Protein AF-0000000077541920 (afdb_homodimer)

Organism: Fusarium solani (NCBI:txid169388)

Nearest PDB structures (foldseek):
  8p1g-assembly1_B  TM=9.844E-01  e=1.708E-42  Thermothelomyces thermophilus
  7ztn-assembly2_A  TM=9.841E-01  e=2.745E-42  Thermothelomyces thermophilus
  6uqy-assembly1_A  TM=7.763E-01  e=8.748E-14  Pseudomonas aeruginosa PAO1
  6ur0-assembly2_B  TM=7.779E-01  e=4.608E-13  Pseudomonas aeruginosa PAO1
  6ur1-assembly2_B  TM=7.685E-01  e=6.579E-13  Pseudomonas aeruginosa PAO1

Sequence (648 aa):
MTNLVTFGDSLTDEARILYFMEHDGQAPPPGTRFPPNNQTLSGGYAWGRLVANLSGAEYYNYGVGGATCSSKIATKSFAGYSWTVPTVLEYQVPAFQQDLAVDGMFPDRQPDNTVYALWIGTNDLGWDAFLSDSMAPGATLPDIVDCTWDSFDGVYKAGGRHFVVLNMLPLEHAPVYALPEFGGPEHSQYWPGKSEYNVTQYNSKLRQFAASVNTMLEQGGLLEHTIKKRWPGASLTVFDVNALLKDILEDPGAHLSYPANVTGIYHSCPGEGVAPEDCVDSSYPLSSFFWYDDLHPTERVVRIIADTFIKVVKMESKYGHYYGMTNLVTFGDSLTDEARILYFMEHDGQAPPPGTRFPPNNQTLSGGYAWGRLVANLSGAEYYNYGVGGATCSSKIATKSFAGYSWTVPTVLEYQVPAFQQDLAVDGMFPDRQPDNTVYALWIGTNDLGWDAFLSDSMAPGATLPDIVDCTWDSFDGVYKAGGRHFVVLNMLPLEHAPVYALPEFGGPEHSQYWPGKSEYNVTQYNSKLRQFAASVNTMLEQGGLLEHTIKKRWPGASLTVFDVNALLKDILEDPGAHLSYPANVTGIYHSCPGEGVAPEDCVDSSYPLSSFFWYDDLHPTERVVRIIADTFIKVVKMESKYGHYYG

InterPro domains:
  IPR001087 GDSL lipase/esterase [PF00657] (4-307)
  IPR036514 SGNH hydrolase superfamily [G3DSA:3.40.50.1110] (1-318)
  IPR051058 GDSL Esterase/Lipase Enzyme [PTHR45648] (3-312)

Structure (mmCIF, N/CA/C/O backbone):
data_AF-0000000077541920-model_v1
#
loop_
_entity.id
_entity.type
_entity.pdbx_description
1 polymer 'GDSL lipase/esterase'
#
loop_
_atom_site.group_PDB
_atom_site.id
_atom_site.type_symbol
_atom_site.label_atom_id
_atom_site.label_alt_id
_atom_site.label_comp_id
_atom_site.label_asym_id
_atom_site.label_entity_id
_atom_site.label_seq_id
_atom_site.pdbx_PDB_ins_code
_atom_site.Cartn_x
_atom_site.Cartn_y
_atom_site.Cartn_z
_atom_site.occupancy
_atom_site.B_iso_or_equiv
_atom_site.auth_seq_id
_atom_site.auth_comp_id
_atom_site.auth_asym_id
_atom_site.auth_atom_id
_atom_site.pdbx_PDB_model_num
ATOM 1 N N . MET A 1 1 ? -21.375 22.766 11.867 1 95.56 1 MET A N 1
ATOM 2 C CA . MET A 1 1 ? -20.094 22.75 12.555 1 95.56 1 MET A CA 1
ATOM 3 C C . MET A 1 1 ? -19.891 24.016 13.375 1 95.56 1 MET A C 1
ATOM 5 O O . MET A 1 1 ? -19.75 25.109 12.812 1 95.56 1 MET A O 1
ATOM 9 N N . THR A 1 2 ? -19.922 23.844 14.672 1 97.56 2 THR A N 1
ATOM 10 C CA . THR A 1 2 ? -19.703 24.938 15.625 1 97.56 2 THR A CA 1
ATOM 11 C C . THR A 1 2 ? -18.234 24.984 16.047 1 97.56 2 THR A C 1
ATOM 13 O O . THR A 1 2 ? -17.688 26.047 16.328 1 97.56 2 THR A O 1
ATOM 16 N N . ASN A 1 3 ? -17.641 23.828 16.141 1 98.5 3 ASN A N 1
ATOM 17 C CA . ASN A 1 3 ? -16.234 23.688 16.516 1 98.5 3 ASN A CA 1
ATOM 18 C C . ASN A 1 3 ? -15.453 22.844 15.516 1 98.5 3 ASN A C 1
ATOM 20 O O . ASN A 1 3 ? -15.969 21.859 14.992 1 98.5 3 ASN A O 1
ATOM 24 N N . LEU A 1 4 ? -14.211 23.266 15.281 1 98.75 4 LEU A N 1
ATOM 25 C CA . LEU A 1 4 ? -13.266 22.5 14.477 1 98.75 4 LEU A CA 1
ATOM 26 C C . LEU A 1 4 ? -12 22.203 15.266 1 98.75 4 LEU A C 1
ATOM 28 O O . LEU A 1 4 ? -11.344 23.125 15.773 1 98.75 4 LEU A O 1
ATOM 32 N N . VAL A 1 5 ? -11.719 20.953 15.469 1 98.81 5 VAL A N 1
ATOM 33 C CA . VAL A 1 5 ? -10.492 20.484 16.094 1 98.81 5 VAL A CA 1
ATOM 34 C C . VAL A 1 5 ? -9.609 19.781 15.062 1 98.81 5 VAL A C 1
ATOM 36 O O . VAL A 1 5 ? -10.062 18.875 14.367 1 98.81 5 VAL A O 1
ATOM 39 N N . THR A 1 6 ? -8.359 20.219 14.938 1 98.88 6 THR A N 1
ATOM 40 C CA . THR A 1 6 ? -7.523 19.656 13.883 1 98.88 6 THR A CA 1
ATOM 41 C C . THR A 1 6 ? -6.227 19.094 14.453 1 98.88 6 THR A C 1
ATOM 43 O O . THR A 1 6 ? -5.691 19.625 15.43 1 98.88 6 THR A O 1
ATOM 46 N N . PHE A 1 7 ? -5.785 18.016 13.906 1 98.94 7 PHE A N 1
ATOM 47 C CA . PHE A 1 7 ? -4.508 17.344 14.141 1 98.94 7 PHE A CA 1
ATOM 48 C C . PHE A 1 7 ? -3.725 17.203 12.844 1 98.94 7 PHE A C 1
ATOM 50 O O . PHE A 1 7 ? -4.312 17.109 11.766 1 98.94 7 PHE A O 1
ATOM 57 N N . GLY A 1 8 ? -2.406 17.219 13.016 1 98.81 8 GLY A N 1
ATOM 58 C CA . GLY A 1 8 ? -1.67 17.031 11.773 1 98.81 8 GLY A CA 1
ATOM 59 C C . GLY A 1 8 ? -0.24 17.531 11.852 1 98.81 8 GLY A C 1
ATOM 60 O O . GLY A 1 8 ? 0.369 17.531 12.93 1 98.81 8 GLY A O 1
ATOM 61 N N . ASP A 1 9 ? 0.324 17.844 10.688 1 98.62 9 ASP A N 1
ATOM 62 C CA . ASP A 1 9 ? 1.711 18.281 10.555 1 98.62 9 ASP A CA 1
ATOM 63 C C . ASP A 1 9 ? 1.789 19.719 10.047 1 98.62 9 ASP A C 1
ATOM 65 O O . ASP A 1 9 ? 0.969 20.562 10.422 1 98.62 9 ASP A O 1
ATOM 69 N N . SER A 1 10 ? 2.771 20.047 9.305 1 98.44 10 SER A N 1
ATOM 70 C CA . SER A 1 10 ? 3.006 21.422 8.867 1 98.44 10 SER A CA 1
ATOM 71 C C . SER A 1 10 ? 1.881 21.922 7.961 1 98.44 10 SER A C 1
ATOM 73 O O . SER A 1 10 ? 1.68 23.125 7.809 1 98.44 10 SER A O 1
ATOM 75 N N . LEU A 1 11 ? 1.142 21 7.316 1 98.56 11 LEU A N 1
ATOM 76 C CA . LEU A 1 11 ? 0.008 21.375 6.48 1 98.56 11 LEU A CA 1
ATOM 77 C C . LEU A 1 11 ? -1.117 21.969 7.328 1 98.56 11 LEU A C 1
ATOM 79 O O . LEU A 1 11 ? -1.903 22.781 6.84 1 98.56 11 LEU A O 1
ATOM 83 N N . THR A 1 12 ? -1.146 21.562 8.602 1 98.81 12 THR A N 1
ATOM 84 C CA . THR A 1 12 ? -2.236 21.922 9.5 1 98.81 12 THR A CA 1
ATOM 85 C C . THR A 1 12 ? -1.77 22.938 10.539 1 98.81 12 THR A C 1
ATOM 87 O O . THR A 1 12 ? -2.539 23.797 10.961 1 98.81 12 THR A O 1
ATOM 90 N N . ASP A 1 13 ? -0.488 22.922 10.852 1 98.62 13 ASP A N 1
ATOM 91 C CA . ASP A 1 13 ? 0.071 23.672 11.969 1 98.62 13 ASP A CA 1
ATOM 92 C C . ASP A 1 13 ? -0.02 25.172 11.711 1 98.62 13 ASP A C 1
ATOM 94 O O . ASP A 1 13 ? 0.312 25.641 10.617 1 98.62 13 ASP A O 1
ATOM 98 N N . GLU A 1 14 ? -0.413 25.844 12.734 1 96.38 14 GLU A N 1
ATOM 99 C CA . GLU A 1 14 ? -0.463 27.297 12.672 1 96.38 14 GLU A CA 1
ATOM 100 C C . GLU A 1 14 ? 0.669 27.922 13.477 1 96.38 14 GLU A C 1
ATOM 102 O O . GLU A 1 14 ? 1.241 28.938 13.07 1 96.38 14 GLU A O 1
ATOM 107 N N . ALA A 1 15 ? 0.93 27.344 14.688 1 95.44 15 ALA A N 1
ATOM 108 C CA . ALA A 1 15 ? 1.897 28.047 15.539 1 95.44 15 ALA A CA 1
ATOM 109 C C . ALA A 1 15 ? 2.555 27.078 16.516 1 95.44 15 ALA A C 1
ATOM 111 O O . ALA A 1 15 ? 3.514 27.438 17.203 1 95.44 15 ALA A O 1
ATOM 112 N N . ARG A 1 16 ? 2.133 25.922 16.594 1 97.75 16 ARG A N 1
ATOM 113 C CA . ARG A 1 16 ? 2.508 25.047 17.703 1 97.75 16 ARG A CA 1
ATOM 114 C C . ARG A 1 16 ? 3.971 24.625 17.594 1 97.75 16 ARG A C 1
ATOM 116 O O . ARG A 1 16 ? 4.668 24.531 18.594 1 97.75 16 ARG A O 1
ATOM 123 N N . ILE A 1 17 ? 4.453 24.375 16.391 1 97.5 17 ILE A N 1
ATOM 124 C CA . ILE A 1 17 ? 5.848 23.969 16.234 1 97.5 17 ILE A CA 1
ATOM 125 C C . ILE A 1 17 ? 6.762 25.109 16.672 1 97.5 17 ILE A C 1
ATOM 127 O O . ILE A 1 17 ? 7.836 24.875 17.234 1 97.5 17 ILE A O 1
ATOM 131 N N . LEU A 1 18 ? 6.312 26.344 16.391 1 96.25 18 LEU A N 1
ATOM 132 C CA . LEU A 1 18 ? 7.094 27.5 16.812 1 96.25 18 LEU A CA 1
ATOM 133 C C . LEU A 1 18 ? 7.223 27.547 18.328 1 96.25 18 LEU A C 1
ATOM 135 O O . LEU A 1 18 ? 8.289 27.891 18.859 1 96.25 18 LEU A O 1
ATOM 139 N N . TYR A 1 19 ? 6.148 27.234 19.047 1 97.56 19 TYR A N 1
ATOM 140 C CA . TYR A 1 19 ? 6.215 27.172 20.5 1 97.56 19 TYR A CA 1
ATOM 141 C C . TYR A 1 19 ? 7.246 26.141 20.953 1 97.56 19 TYR A C 1
ATOM 143 O O . TYR A 1 19 ? 8.086 26.438 21.812 1 97.56 19 TYR A O 1
ATOM 151 N N . PHE A 1 20 ? 7.219 24.938 20.391 1 98 20 PHE A N 1
ATOM 152 C CA . PHE A 1 20 ? 8.172 23.891 20.75 1 98 20 PHE A CA 1
ATOM 153 C C . PHE A 1 20 ? 9.602 24.344 20.5 1 98 20 PHE A C 1
ATOM 155 O O . PHE A 1 20 ? 10.492 24.094 21.312 1 98 20 PHE A O 1
ATOM 162 N N . MET A 1 21 ? 9.812 24.953 19.391 1 95.69 21 MET A N 1
ATOM 163 C CA . MET A 1 21 ? 11.141 25.438 19.031 1 95.69 21 MET A CA 1
ATOM 164 C C . MET A 1 21 ? 11.617 26.5 20.016 1 95.69 21 MET A C 1
ATOM 166 O O . MET A 1 21 ? 12.789 26.516 20.406 1 95.69 21 MET A O 1
ATOM 170 N N . GLU A 1 22 ? 10.688 27.359 20.484 1 96.56 22 GLU A N 1
ATOM 171 C CA . GLU A 1 22 ? 11.016 28.453 21.391 1 96.56 22 GLU A CA 1
ATOM 172 C C . GLU A 1 22 ? 11.156 27.953 22.828 1 96.56 22 GLU A C 1
ATOM 174 O O . GLU A 1 22 ? 11.656 28.672 23.688 1 96.56 22 GLU A O 1
ATOM 179 N N . HIS A 1 23 ? 10.703 26.781 23.109 1 97.56 23 HIS A N 1
ATOM 180 C CA . HIS A 1 23 ? 10.68 26.297 24.484 1 97.56 23 HIS A CA 1
ATOM 181 C C . HIS A 1 23 ? 11.414 24.969 24.594 1 97.56 23 HIS A C 1
ATOM 183 O O . HIS A 1 23 ? 11.031 24.109 25.391 1 97.56 23 HIS A O 1
ATOM 189 N N . ASP A 1 24 ? 12.367 24.703 23.734 1 96.44 24 ASP A N 1
ATOM 190 C CA . ASP A 1 24 ? 13.297 23.578 23.781 1 96.44 24 ASP A CA 1
ATOM 191 C C . ASP A 1 24 ? 12.555 22.25 23.828 1 96.44 24 ASP A C 1
ATOM 193 O O . ASP A 1 24 ? 12.836 21.406 24.672 1 96.44 24 ASP A O 1
ATOM 197 N N . GLY A 1 25 ? 11.492 22.234 23.016 1 97.31 25 GLY A N 1
ATOM 198 C CA . GLY A 1 25 ? 10.797 20.969 22.844 1 97.31 25 GLY A CA 1
ATOM 199 C C . GLY A 1 25 ? 9.758 20.719 23.922 1 97.31 25 GLY A C 1
ATOM 200 O O . GLY A 1 25 ? 9.094 19.672 23.922 1 97.31 25 GLY A O 1
ATOM 201 N N . GLN A 1 26 ? 9.555 21.672 24.766 1 97.75 26 GLN A N 1
ATOM 202 C CA . GLN A 1 26 ? 8.547 21.516 25.812 1 97.75 26 GLN A CA 1
ATOM 203 C C . GLN A 1 26 ? 7.164 21.891 25.297 1 97.75 26 GLN A C 1
ATOM 205 O O . GLN A 1 26 ? 7.008 22.875 24.578 1 97.75 26 GLN A O 1
ATOM 210 N N . ALA A 1 27 ? 6.238 21.078 25.641 1 98.19 27 ALA A N 1
ATOM 211 C CA . ALA A 1 27 ? 4.867 21.312 25.188 1 98.19 27 ALA A CA 1
ATOM 212 C C . ALA A 1 27 ? 4.262 22.531 25.875 1 98.19 27 ALA A C 1
ATOM 214 O O . ALA A 1 27 ? 4.609 22.844 27.016 1 98.19 27 ALA A O 1
ATOM 215 N N . PRO A 1 28 ? 3.412 23.25 25.156 1 98.25 28 PRO A N 1
ATOM 216 C CA . PRO A 1 28 ? 2.656 24.297 25.875 1 98.25 28 PRO A CA 1
ATOM 217 C C . PRO A 1 28 ? 1.773 23.719 26.984 1 98.25 28 PRO A C 1
ATOM 219 O O . PRO A 1 28 ? 1.291 22.594 26.875 1 98.25 28 PRO A O 1
ATOM 222 N N . PRO A 1 29 ? 1.556 24.484 28.047 1 97.69 29 PRO A N 1
ATOM 223 C CA . PRO A 1 29 ? 0.647 24 29.094 1 97.69 29 PRO A CA 1
ATOM 224 C C . PRO A 1 29 ? -0.767 23.75 28.578 1 97.69 29 PRO A C 1
ATOM 226 O O . PRO A 1 29 ? -1.206 24.406 27.625 1 97.69 29 PRO A O 1
ATOM 229 N N . PRO A 1 30 ? -1.433 22.797 29.266 1 97.62 30 PRO A N 1
ATOM 230 C CA . PRO A 1 30 ? -2.836 22.594 28.906 1 97.62 30 PRO A CA 1
ATOM 231 C C . PRO A 1 30 ? -3.645 23.891 28.922 1 97.62 30 PRO A C 1
ATOM 233 O O . PRO A 1 30 ? -3.457 24.734 29.812 1 97.62 30 PRO A O 1
ATOM 236 N N . GLY A 1 31 ? -4.453 24.016 27.938 1 97.06 31 GLY A N 1
ATOM 237 C CA . GLY A 1 31 ? -5.312 25.188 27.859 1 97.06 31 GLY A CA 1
ATOM 238 C C . GLY A 1 31 ? -4.715 26.328 27.062 1 97.06 31 GLY A C 1
ATOM 239 O O . GLY A 1 31 ? -5.352 27.359 26.859 1 97.06 31 GLY A O 1
ATOM 240 N N . THR A 1 32 ? -3.539 26.094 26.5 1 96.25 32 THR A N 1
ATOM 241 C CA . THR A 1 32 ? -2.887 27.141 25.703 1 96.25 32 THR A CA 1
ATOM 242 C C . THR A 1 32 ? -3.592 27.328 24.359 1 96.25 32 THR A C 1
ATOM 244 O O . THR A 1 32 ? -3.746 26.359 23.609 1 96.25 32 THR A O 1
ATOM 247 N N . ARG A 1 33 ? -4.012 28.531 24.047 1 92.94 33 ARG A N 1
ATOM 248 C CA . ARG A 1 33 ? -4.555 28.938 22.75 1 92.94 33 ARG A CA 1
ATOM 249 C C . ARG A 1 33 ? -3.605 29.891 22.047 1 92.94 33 ARG A C 1
ATOM 251 O O . ARG A 1 33 ? -3.111 30.859 22.641 1 92.94 33 ARG A O 1
ATOM 258 N N . PHE A 1 34 ? -3.273 29.531 20.891 1 95.19 34 PHE A N 1
ATOM 259 C CA . PHE A 1 34 ? -2.436 30.406 20.094 1 95.19 34 PHE A CA 1
ATOM 260 C C . PHE A 1 34 ? -3.293 31.344 19.25 1 95.19 34 PHE A C 1
ATOM 262 O O . PHE A 1 34 ? -4.328 30.938 18.719 1 95.19 34 PHE A O 1
ATOM 269 N N . PRO A 1 35 ? -2.916 32.625 19.125 1 94.75 35 PRO A N 1
ATOM 270 C CA . PRO A 1 35 ? -3.654 33.531 18.219 1 94.75 35 PRO A CA 1
ATOM 271 C C . PRO A 1 35 ? -3.561 33.062 16.766 1 94.75 35 PRO A C 1
ATOM 273 O O . PRO A 1 35 ? -2.627 32.344 16.391 1 94.75 35 PRO A O 1
ATOM 276 N N . PRO A 1 36 ? -4.539 33.5 15.961 1 96.25 36 PRO A N 1
ATOM 277 C CA . PRO A 1 36 ? -4.422 33.219 14.531 1 96.25 36 PRO A CA 1
ATOM 278 C C . PRO A 1 36 ? -3.084 33.688 13.945 1 96.25 36 PRO A C 1
ATOM 280 O O . PRO A 1 36 ? -2.566 34.719 14.32 1 96.25 36 PRO A O 1
ATOM 283 N N . ASN A 1 37 ? -2.48 32.844 13.164 1 96.44 37 ASN A N 1
ATOM 284 C CA . ASN A 1 37 ? -1.186 33.094 12.539 1 96.44 37 ASN A CA 1
ATOM 285 C C . ASN A 1 37 ? -1.234 32.844 11.031 1 96.44 37 ASN A C 1
ATOM 287 O O . ASN A 1 37 ? -1.565 31.734 10.594 1 96.44 37 ASN A O 1
ATOM 291 N N . ASN A 1 38 ? -0.969 33.875 10.234 1 96.5 38 ASN A N 1
ATOM 292 C CA . ASN A 1 38 ? -0.955 33.688 8.781 1 96.5 38 ASN A CA 1
ATOM 293 C C . ASN A 1 38 ? 0.466 33.531 8.25 1 96.5 38 ASN A C 1
ATOM 295 O O . ASN A 1 38 ? 0.706 33.688 7.055 1 96.5 38 ASN A O 1
ATOM 299 N N . GLN A 1 39 ? 1.416 33.375 9.156 1 94.62 39 GLN A N 1
ATOM 300 C CA . GLN A 1 39 ? 2.785 33.062 8.773 1 94.62 39 GLN A CA 1
ATOM 301 C C . GLN A 1 39 ? 3.027 31.547 8.867 1 94.62 39 GLN A C 1
ATOM 303 O O . GLN A 1 39 ? 3.846 31.094 9.672 1 94.62 39 GLN A O 1
ATOM 308 N N . THR A 1 40 ? 2.383 30.797 8.016 1 96.75 40 THR A N 1
ATOM 309 C CA . THR A 1 40 ? 2.486 29.344 7.961 1 96.75 40 THR A CA 1
ATOM 310 C C . THR A 1 40 ? 3.211 28.906 6.695 1 96.75 40 THR A C 1
ATOM 312 O O . THR A 1 40 ? 3.635 29.734 5.891 1 96.75 40 THR A O 1
ATOM 315 N N . LEU A 1 41 ? 3.328 27.625 6.535 1 94.25 41 LEU A N 1
ATOM 316 C CA . LEU A 1 41 ? 4.047 27.078 5.387 1 94.25 41 LEU A CA 1
ATOM 317 C C . LEU A 1 41 ? 3.143 27 4.16 1 94.25 41 LEU A C 1
ATOM 319 O O . LEU A 1 41 ? 3.477 26.344 3.176 1 94.25 41 LEU A O 1
ATOM 323 N N . SER A 1 42 ? 2.004 27.703 4.164 1 96.25 42 SER A N 1
ATOM 324 C CA . SER A 1 42 ? 1.171 27.938 2.99 1 96.25 42 SER A CA 1
ATOM 325 C C . SER A 1 42 ? 1.413 29.312 2.408 1 96.25 42 SER A C 1
ATOM 327 O O . SER A 1 42 ? 0.848 29.672 1.37 1 96.25 42 SER A O 1
ATOM 329 N N . GLY A 1 43 ? 2.209 30.109 3.031 1 97 43 GLY A N 1
ATOM 330 C CA . GLY A 1 43 ? 2.395 31.5 2.643 1 97 43 GLY A CA 1
ATOM 331 C C . GLY A 1 43 ? 1.243 32.406 3.057 1 97 43 GLY A C 1
ATOM 332 O O . GLY A 1 43 ? 1.066 33.5 2.506 1 97 43 GLY A O 1
ATOM 333 N N . GLY A 1 44 ? 0.444 31.969 3.932 1 97.94 44 GLY A N 1
ATOM 334 C CA . GLY A 1 44 ? -0.74 32.594 4.516 1 97.94 44 GLY A CA 1
ATOM 335 C C . GLY A 1 44 ? -1.406 31.719 5.562 1 97.94 44 GLY A C 1
ATOM 336 O O . GLY A 1 44 ? -0.728 31.047 6.34 1 97.94 44 GLY A O 1
ATOM 337 N N . TYR A 1 45 ? -2.672 31.812 5.617 1 98.19 45 TYR A N 1
ATOM 338 C CA . TYR A 1 45 ? -3.389 30.984 6.574 1 98.19 45 TYR A CA 1
ATOM 339 C C . TYR A 1 45 ? -3.379 29.531 6.141 1 98.19 45 TYR A C 1
ATOM 341 O O . TYR A 1 45 ? -3.436 29.219 4.945 1 98.19 45 TYR A O 1
ATOM 349 N N . ALA A 1 46 ? -3.273 28.609 7.156 1 98.38 46 ALA A N 1
ATOM 350 C CA . ALA A 1 46 ? -3.449 27.188 6.883 1 98.38 46 ALA A CA 1
ATOM 351 C C . ALA A 1 46 ? -4.922 26.844 6.699 1 98.38 46 ALA A C 1
ATOM 353 O O . ALA A 1 46 ? -5.801 27.625 7.059 1 98.38 46 ALA A O 1
ATOM 354 N N . TRP A 1 47 ? -5.203 25.672 6.16 1 98.81 47 TRP A N 1
ATOM 355 C CA . TRP A 1 47 ? -6.543 25.281 5.715 1 98.81 47 TRP A CA 1
ATOM 356 C C . TRP A 1 47 ? -7.535 25.328 6.875 1 98.81 47 TRP A C 1
ATOM 358 O O . TRP A 1 47 ? -8.664 25.797 6.711 1 98.81 47 TRP A O 1
ATOM 368 N N . GLY A 1 48 ? -7.133 24.875 8.086 1 98.75 48 GLY A N 1
ATOM 369 C CA . GLY A 1 48 ? -8.039 24.844 9.227 1 98.75 48 GLY A CA 1
ATOM 370 C C . GLY A 1 48 ? -8.523 26.219 9.648 1 98.75 48 GLY A C 1
ATOM 371 O O . GLY A 1 48 ? -9.703 26.406 9.953 1 98.75 48 GLY A O 1
ATOM 372 N N . ARG A 1 49 ? -7.605 27.172 9.672 1 98.62 49 ARG A N 1
ATOM 373 C CA . ARG A 1 49 ? -7.969 28.547 9.977 1 98.62 49 ARG A CA 1
ATOM 374 C C . ARG A 1 49 ? -8.914 29.109 8.93 1 98.62 49 ARG A C 1
ATOM 376 O O . ARG A 1 49 ? -9.859 29.828 9.258 1 98.62 49 ARG A O 1
ATOM 383 N N . LEU A 1 50 ? -8.656 28.797 7.695 1 98.81 50 LEU A N 1
ATOM 384 C CA . LEU A 1 50 ? -9.531 29.266 6.625 1 98.81 50 LEU A CA 1
ATOM 385 C C . LEU A 1 50 ? -10.93 28.656 6.766 1 98.81 50 LEU A C 1
ATOM 387 O O . LEU A 1 50 ? -11.93 29.344 6.539 1 98.81 50 LEU A O 1
ATOM 391 N N . VAL A 1 51 ? -10.992 27.375 7.141 1 98.88 51 VAL A N 1
ATOM 392 C CA . VAL A 1 51 ? -12.289 26.75 7.391 1 98.88 51 VAL A CA 1
ATOM 393 C C . VAL A 1 51 ? -13.016 27.5 8.508 1 98.88 51 VAL A C 1
ATOM 395 O O . VAL A 1 51 ? -14.203 27.797 8.391 1 98.88 51 VAL A O 1
ATOM 398 N N . ALA A 1 52 ? -12.281 27.766 9.586 1 98.38 52 ALA A N 1
ATOM 399 C CA . ALA A 1 52 ? -12.875 28.453 10.727 1 98.38 52 ALA A CA 1
ATOM 400 C C . ALA A 1 52 ? -13.375 29.844 10.336 1 98.38 52 ALA A C 1
ATOM 402 O O . ALA A 1 52 ? -14.484 30.234 10.703 1 98.38 52 ALA A O 1
ATOM 403 N N . ASN A 1 53 ? -12.625 30.547 9.578 1 98.12 53 ASN A N 1
ATOM 404 C CA . ASN A 1 53 ? -12.992 31.891 9.141 1 98.12 53 ASN A CA 1
ATOM 405 C C . ASN A 1 53 ? -14.227 31.875 8.242 1 98.12 53 ASN A C 1
ATOM 407 O O . ASN A 1 53 ? -15.086 32.75 8.344 1 98.12 53 ASN A O 1
ATOM 411 N N . LEU A 1 54 ? -14.297 30.891 7.398 1 98.12 54 LEU A N 1
ATOM 412 C CA . LEU A 1 54 ? -15.375 30.797 6.418 1 98.12 54 LEU A CA 1
ATOM 413 C C . LEU A 1 54 ? -16.656 30.312 7.074 1 98.12 54 LEU A C 1
ATOM 415 O O . LEU A 1 54 ? -17.75 30.719 6.684 1 98.12 54 LEU A O 1
ATOM 419 N N . SER A 1 55 ? -16.531 29.469 8.07 1 97.75 55 SER A N 1
ATOM 420 C CA . SER A 1 55 ? -17.703 28.797 8.641 1 97.75 55 SER A CA 1
ATOM 421 C C . SER A 1 55 ? -18.156 29.484 9.93 1 97.75 55 SER A C 1
ATOM 423 O O . SER A 1 55 ? -19.281 29.266 10.398 1 97.75 55 SER A O 1
ATOM 425 N N . GLY A 1 56 ? -17.25 30.203 10.578 1 97.44 56 GLY A N 1
ATOM 426 C CA . GLY A 1 56 ? -17.531 30.797 11.883 1 97.44 56 GLY A CA 1
ATOM 427 C C . GLY A 1 56 ? -17.266 29.844 13.031 1 97.44 56 GLY A C 1
ATOM 428 O O . GLY A 1 56 ? -17.547 30.172 14.188 1 97.44 56 GLY A O 1
ATOM 429 N N . ALA A 1 57 ? -16.688 28.75 12.758 1 98.12 57 ALA A N 1
ATOM 430 C CA . ALA A 1 57 ? -16.438 27.75 13.789 1 98.12 57 ALA A CA 1
ATOM 431 C C . ALA A 1 57 ? -15.328 28.203 14.727 1 98.12 57 ALA A C 1
ATOM 433 O O . ALA A 1 57 ? -14.359 28.828 14.297 1 98.12 57 ALA A O 1
ATOM 434 N N . GLU A 1 58 ? -15.539 27.891 16.031 1 97.75 58 GLU A N 1
ATOM 435 C CA . GLU A 1 58 ? -14.406 28 16.953 1 97.75 58 GLU A CA 1
ATOM 436 C C . GLU A 1 58 ? -13.312 27 16.578 1 97.75 58 GLU A C 1
ATOM 438 O O . GLU A 1 58 ? -13.594 25.828 16.328 1 97.75 58 GLU A O 1
ATOM 443 N N . TYR A 1 59 ? -12.055 27.484 16.562 1 97.81 59 TYR A N 1
ATOM 444 C CA . TYR A 1 59 ? -10.977 26.672 16 1 97.81 59 TYR A CA 1
ATOM 445 C C . TYR A 1 59 ? -9.984 26.25 17.078 1 97.81 59 TYR A C 1
ATOM 447 O O . TYR A 1 59 ? -9.5 27.094 17.844 1 97.81 59 TYR A O 1
ATOM 455 N N . TYR A 1 60 ? -9.695 24.984 17.172 1 98.25 60 TYR A N 1
ATOM 456 C CA . TYR A 1 60 ? -8.688 24.391 18.047 1 98.25 60 TYR A CA 1
ATOM 457 C C . TYR A 1 60 ? -7.684 23.562 17.25 1 98.25 60 TYR A C 1
ATOM 459 O O . TYR A 1 60 ? -8.023 22.5 16.719 1 98.25 60 TYR A O 1
ATOM 467 N N . ASN A 1 61 ? -6.523 24.062 17.188 1 98.56 61 ASN A N 1
ATOM 468 C CA . ASN A 1 61 ? -5.48 23.453 16.375 1 98.56 61 ASN A CA 1
ATOM 469 C C . ASN A 1 61 ? -4.418 22.766 17.234 1 98.56 61 ASN A C 1
ATOM 471 O O . ASN A 1 61 ? -3.777 23.422 18.062 1 98.56 61 ASN A O 1
ATOM 475 N N . TYR A 1 62 ? -4.203 21.484 16.969 1 98.81 62 TYR A N 1
ATOM 476 C CA . TYR A 1 62 ? -3.203 20.734 17.719 1 98.81 62 TYR A CA 1
ATOM 477 C C . TYR A 1 62 ? -2.104 20.219 16.797 1 98.81 62 TYR A C 1
ATOM 479 O O . TYR A 1 62 ? -1.24 19.438 17.219 1 98.81 62 TYR A O 1
ATOM 487 N N . GLY A 1 63 ? -2.166 20.578 15.516 1 98.69 63 GLY A N 1
ATOM 488 C CA . GLY A 1 63 ? -1.131 20.188 14.57 1 98.69 63 GLY A CA 1
ATOM 489 C C . GLY A 1 63 ? 0.244 20.703 14.938 1 98.69 63 GLY A C 1
ATOM 490 O O . GLY A 1 63 ? 0.374 21.812 15.453 1 98.69 63 GLY A O 1
ATOM 491 N N . VAL A 1 64 ? 1.254 19.891 14.633 1 98.75 64 VAL A N 1
ATOM 492 C CA . VAL A 1 64 ? 2.645 20.266 14.867 1 98.75 64 VAL A CA 1
ATOM 493 C C . VAL A 1 64 ? 3.449 20.109 13.586 1 98.75 64 VAL A C 1
ATOM 495 O O . VAL A 1 64 ? 3.5 19.031 13 1 98.75 64 VAL A O 1
ATOM 498 N N . GLY A 1 65 ? 4.055 21.219 13.172 1 98.19 65 GLY A N 1
ATOM 499 C CA . GLY A 1 65 ? 4.914 21.141 12.008 1 98.19 65 GLY A CA 1
ATOM 500 C C . GLY A 1 65 ? 5.965 20.047 12.102 1 98.19 65 GLY A C 1
ATOM 501 O O . GLY A 1 65 ? 6.699 19.984 13.094 1 98.19 65 GLY A O 1
ATOM 502 N N . GLY A 1 66 ? 6.051 19.188 11.07 1 97.94 66 GLY A N 1
ATOM 503 C CA . GLY A 1 66 ? 7.031 18.109 11.039 1 97.94 66 GLY A CA 1
ATOM 504 C C . GLY A 1 66 ? 6.523 16.828 11.648 1 97.94 66 GLY A C 1
ATOM 505 O O . GLY A 1 66 ? 7.191 15.789 11.57 1 97.94 66 GLY A O 1
ATOM 506 N N . ALA A 1 67 ? 5.324 16.812 12.18 1 98.75 67 ALA A N 1
ATOM 507 C CA . ALA A 1 67 ? 4.812 15.672 12.922 1 98.75 67 ALA A CA 1
ATOM 508 C C . ALA A 1 67 ? 4.602 14.469 12 1 98.75 67 ALA A C 1
ATOM 510 O O . ALA A 1 67 ? 4.273 14.633 10.82 1 98.75 67 ALA A O 1
ATOM 511 N N . THR A 1 68 ? 4.844 13.328 12.555 1 98.81 68 THR A N 1
ATOM 512 C CA . THR A 1 68 ? 4.371 12.055 12.023 1 98.81 68 THR A CA 1
ATOM 513 C C . THR A 1 68 ? 3.217 11.516 12.859 1 98.81 68 THR A C 1
ATOM 515 O O . THR A 1 68 ? 2.793 12.148 13.828 1 98.81 68 THR A O 1
ATOM 518 N N . CYS A 1 69 ? 2.691 10.398 12.406 1 98.88 69 CYS A N 1
ATOM 519 C CA . CYS A 1 69 ? 1.501 9.906 13.086 1 98.88 69 CYS A CA 1
ATOM 520 C C . CYS A 1 69 ? 1.85 9.359 14.461 1 98.88 69 CYS A C 1
ATOM 522 O O . CYS A 1 69 ? 1.136 9.609 15.438 1 98.88 69 CYS A O 1
ATOM 524 N N . SER A 1 70 ? 2.941 8.633 14.555 1 98.88 70 SER A N 1
ATOM 525 C CA . SER A 1 70 ? 3.354 8.023 15.82 1 98.88 70 SER A CA 1
ATOM 526 C C . SER A 1 70 ? 4.863 7.832 15.867 1 98.88 70 SER A C 1
ATOM 528 O O . SER A 1 70 ? 5.484 7.465 14.867 1 98.88 70 SER A O 1
ATOM 530 N N . SER A 1 71 ? 5.445 7.984 17.062 1 98 71 SER A N 1
ATOM 531 C CA . SER A 1 71 ? 6.879 7.785 17.25 1 98 71 SER A CA 1
ATOM 532 C C . SER A 1 71 ? 7.254 6.312 17.125 1 98 71 SER A C 1
ATOM 534 O O . SER A 1 71 ? 8.43 5.977 16.953 1 98 71 SER A O 1
ATOM 536 N N . LYS A 1 72 ? 6.285 5.426 17.188 1 98.19 72 LYS A N 1
ATOM 537 C CA . LYS A 1 72 ? 6.52 3.994 17.031 1 98.19 72 LYS A CA 1
ATOM 538 C C . LYS A 1 72 ? 6.629 3.607 15.562 1 98.19 72 LYS A C 1
ATOM 540 O O . LYS A 1 72 ? 7.047 2.494 15.234 1 98.19 72 LYS A O 1
ATOM 545 N N . ILE A 1 73 ? 6.305 4.535 14.688 1 98.62 73 ILE A N 1
ATOM 546 C CA . ILE A 1 73 ? 6.32 4.277 13.25 1 98.62 73 ILE A CA 1
ATOM 547 C C . ILE A 1 73 ? 7.461 5.051 12.594 1 98.62 73 ILE A C 1
ATOM 549 O O . ILE A 1 73 ? 8.344 4.457 11.969 1 98.62 73 ILE A O 1
ATOM 553 N N . ALA A 1 74 ? 7.422 6.324 12.789 1 98.19 74 ALA A N 1
ATOM 554 C CA . ALA A 1 74 ? 8.461 7.238 12.328 1 98.19 74 ALA A CA 1
ATOM 555 C C . ALA A 1 74 ? 8.453 8.531 13.133 1 98.19 74 ALA A C 1
ATOM 557 O O . ALA A 1 74 ? 7.402 8.961 13.617 1 98.19 74 ALA A O 1
ATOM 558 N N . THR A 1 75 ? 9.602 9.078 13.297 1 95.69 75 THR A N 1
ATOM 559 C CA . THR A 1 75 ? 9.703 10.367 13.961 1 95.69 75 THR A CA 1
ATOM 560 C C . THR A 1 75 ? 10.758 11.242 13.289 1 95.69 75 THR A C 1
ATOM 562 O O . THR A 1 75 ? 11.672 10.734 12.641 1 95.69 75 THR A O 1
ATOM 565 N N . LYS A 1 76 ? 10.516 12.555 13.367 1 95.38 76 LYS A N 1
ATOM 566 C CA . LYS A 1 76 ? 11.398 13.539 12.742 1 95.38 76 LYS A CA 1
ATOM 567 C C . LYS A 1 76 ? 12.156 14.344 13.797 1 95.38 76 LYS A C 1
ATOM 569 O O . LYS A 1 76 ? 11.68 14.508 14.922 1 95.38 76 LYS A O 1
ATOM 574 N N . SER A 1 77 ? 13.336 14.711 13.375 1 93.94 77 SER A N 1
ATOM 575 C CA . SER A 1 77 ? 14.117 15.703 14.117 1 93.94 77 SER A CA 1
ATOM 576 C C . SER A 1 77 ? 14.578 16.828 13.203 1 93.94 77 SER A C 1
ATOM 578 O O . SER A 1 77 ? 14.742 16.641 11.992 1 93.94 77 SER A O 1
ATOM 580 N N . PHE A 1 78 ? 14.664 17.969 13.758 1 90.06 78 PHE A N 1
ATOM 581 C CA . PHE A 1 78 ? 15.203 19.109 13.023 1 90.06 78 PHE A CA 1
ATOM 582 C C . PHE A 1 78 ? 16.656 19.359 13.398 1 90.06 78 PHE A C 1
ATOM 584 O O . PHE A 1 78 ? 17.031 19.219 14.562 1 90.06 78 PHE A O 1
ATOM 591 N N . ALA A 1 79 ? 17.375 19.703 12.352 1 84.62 79 ALA A N 1
ATOM 592 C CA . ALA A 1 79 ? 18.766 20.047 12.609 1 84.62 79 ALA A CA 1
ATOM 593 C C . ALA A 1 79 ? 18.859 21.188 13.625 1 84.62 79 ALA A C 1
ATOM 595 O O . ALA A 1 79 ? 18.141 22.172 13.531 1 84.62 79 ALA A O 1
ATOM 596 N N . GLY A 1 80 ? 19.734 21.078 14.562 1 87.31 80 GLY A N 1
ATOM 597 C CA . GLY A 1 80 ? 19.969 22.125 15.547 1 87.31 80 GLY A CA 1
ATOM 598 C C . GLY A 1 80 ? 19.125 21.969 16.797 1 87.31 80 GLY A C 1
ATOM 599 O O . GLY A 1 80 ? 19.281 22.734 17.75 1 87.31 80 GLY A O 1
ATOM 600 N N . TYR A 1 81 ? 18.219 21 16.734 1 92.5 81 TYR A N 1
ATOM 601 C CA . TYR A 1 81 ? 17.375 20.75 17.906 1 92.5 81 TYR A CA 1
ATOM 602 C C . TYR A 1 81 ? 17.672 19.391 18.516 1 92.5 81 TYR A C 1
ATOM 604 O O . TYR A 1 81 ? 18 18.438 17.797 1 92.5 81 TYR A O 1
ATOM 612 N N . SER A 1 82 ? 17.547 19.188 19.859 1 93.69 82 SER A N 1
ATOM 613 C CA . SER A 1 82 ? 17.891 17.953 20.562 1 93.69 82 SER A CA 1
ATOM 614 C C . SER A 1 82 ? 16.641 17.156 20.922 1 93.69 82 SER A C 1
ATOM 616 O O . SER A 1 82 ? 16.703 16.219 21.734 1 93.69 82 SER A O 1
ATOM 618 N N . TRP A 1 83 ? 15.523 17.578 20.406 1 95.38 83 TRP A N 1
ATOM 619 C CA . TRP A 1 83 ? 14.258 16.906 20.656 1 95.38 83 TRP A CA 1
ATOM 620 C C . TRP A 1 83 ? 13.633 16.406 19.359 1 95.38 83 TRP A C 1
ATOM 622 O O . TRP A 1 83 ? 14.008 16.859 18.281 1 95.38 83 TRP A O 1
ATOM 632 N N . THR A 1 84 ? 12.766 15.375 19.484 1 96.56 84 THR A N 1
ATOM 633 C CA . THR A 1 84 ? 12.023 14.867 18.328 1 96.56 84 THR A CA 1
ATOM 634 C C . THR A 1 84 ? 10.672 15.562 18.203 1 96.56 84 THR A C 1
ATOM 636 O O . THR A 1 84 ? 10.078 15.961 19.203 1 96.56 84 THR A O 1
ATOM 639 N N . VAL A 1 85 ? 10.227 15.703 17.016 1 98.06 85 VAL A N 1
ATOM 640 C CA . VAL A 1 85 ? 8.969 16.391 16.75 1 98.06 85 VAL A CA 1
ATOM 641 C C . VAL A 1 85 ? 7.812 15.633 17.391 1 98.06 85 VAL A C 1
ATOM 643 O O . VAL A 1 85 ? 7.668 14.422 17.172 1 98.06 85 VAL A O 1
ATOM 646 N N . PRO A 1 86 ? 6.977 16.297 18.188 1 98.62 86 PRO A N 1
ATOM 647 C CA . PRO A 1 86 ? 5.84 15.617 18.812 1 98.62 86 PRO A CA 1
ATOM 648 C C . PRO A 1 86 ? 4.863 15.047 17.781 1 98.62 86 PRO A C 1
ATOM 650 O O . PRO A 1 86 ? 4.52 15.719 16.812 1 98.62 86 PRO A O 1
ATOM 653 N N . THR A 1 87 ? 4.43 13.828 18.016 1 98.81 87 THR A N 1
ATOM 654 C CA . THR A 1 87 ? 3.605 13.102 17.062 1 98.81 87 THR A CA 1
ATOM 655 C C . THR A 1 87 ? 2.127 13.219 17.422 1 98.81 87 THR A C 1
ATOM 657 O O . THR A 1 87 ? 1.777 13.773 18.469 1 98.81 87 THR A O 1
ATOM 660 N N . VAL A 1 88 ? 1.231 12.719 16.531 1 98.88 88 VAL A N 1
ATOM 661 C CA . VAL A 1 88 ? -0.213 12.812 16.703 1 98.88 88 VAL A CA 1
ATOM 662 C C . VAL A 1 88 ? -0.642 11.969 17.906 1 98.88 88 VAL A C 1
ATOM 664 O O . VAL A 1 88 ? -1.277 12.469 18.828 1 98.88 88 VAL A O 1
ATOM 667 N N . LEU A 1 89 ? -0.237 10.719 17.922 1 98.81 89 LEU A N 1
ATOM 668 C CA . LEU A 1 89 ? -0.756 9.766 18.891 1 98.81 89 LEU A CA 1
ATOM 669 C C . LEU A 1 89 ? -0.202 10.055 20.281 1 98.81 89 LEU A C 1
ATOM 671 O O . LEU A 1 89 ? -0.91 9.906 21.281 1 98.81 89 LEU A O 1
ATOM 675 N N . GLU A 1 90 ? 1.049 10.453 20.328 1 98.62 90 GLU A N 1
ATOM 676 C CA . GLU A 1 90 ? 1.698 10.555 21.625 1 98.62 90 GLU A CA 1
ATOM 677 C C . GLU A 1 90 ? 1.581 11.969 22.203 1 98.62 90 GLU A C 1
ATOM 679 O O . GLU A 1 90 ? 1.761 12.172 23.406 1 98.62 90 GLU A O 1
ATOM 684 N N . TYR A 1 91 ? 1.229 12.914 21.312 1 98.81 91 TYR A N 1
ATOM 685 C CA . TYR A 1 91 ? 1.163 14.273 21.859 1 98.81 91 TYR A CA 1
ATOM 686 C C . TYR A 1 91 ? -0.155 14.938 21.484 1 98.81 91 TYR A C 1
ATOM 688 O O . TYR A 1 91 ? -0.908 15.367 22.375 1 98.81 91 TYR A O 1
ATOM 696 N N . GLN A 1 92 ? -0.539 15.031 20.203 1 98.88 92 GLN A N 1
ATOM 697 C CA . GLN A 1 92 ? -1.613 15.922 19.766 1 98.88 92 GLN A CA 1
ATOM 698 C C . GLN A 1 92 ? -2.955 15.484 20.359 1 98.88 92 GLN A C 1
ATOM 700 O O . GLN A 1 92 ? -3.688 16.297 20.922 1 98.88 92 GLN A O 1
ATOM 705 N N . VAL A 1 93 ? -3.26 14.203 20.281 1 98.94 93 VAL A N 1
ATOM 706 C CA . VAL A 1 93 ? -4.531 13.703 20.797 1 98.94 93 VAL A CA 1
ATOM 707 C C . VAL A 1 93 ? -4.562 13.836 22.312 1 98.94 93 VAL A C 1
ATOM 709 O O . VAL A 1 93 ? -5.52 14.375 22.875 1 98.94 93 VAL A O 1
ATOM 712 N N . PRO A 1 94 ? -3.467 13.5 23.016 1 98.81 94 PRO A N 1
ATOM 713 C CA . PRO A 1 94 ? -3.457 13.703 24.469 1 98.81 94 PRO A CA 1
ATOM 714 C C . PRO A 1 94 ? -3.566 15.18 24.859 1 98.81 94 PRO A C 1
ATOM 716 O O . PRO A 1 94 ? -4.223 15.508 25.844 1 98.81 94 PRO A O 1
ATOM 719 N N . ALA A 1 95 ? -2.9 16.047 24.094 1 98.81 95 ALA A N 1
ATOM 720 C CA . ALA A 1 95 ? -3.01 17.484 24.391 1 98.81 95 ALA A CA 1
ATOM 721 C C . ALA A 1 95 ? -4.457 17.953 24.281 1 98.81 95 ALA A C 1
ATOM 723 O O . ALA A 1 95 ? -4.93 18.703 25.141 1 98.81 95 ALA A O 1
ATOM 724 N N . PHE A 1 96 ? -5.191 17.5 23.281 1 98.81 96 PHE A N 1
ATOM 725 C CA . PHE A 1 96 ? -6.617 17.781 23.141 1 98.81 96 PHE A CA 1
ATOM 726 C C . PHE A 1 96 ? -7.398 17.281 24.344 1 98.81 96 PHE A C 1
ATOM 728 O O . PHE A 1 96 ? -8.203 18.016 24.922 1 98.81 96 PHE A O 1
ATOM 735 N N . GLN A 1 97 ? -7.09 16.031 24.734 1 98.56 97 GLN A N 1
ATOM 736 C CA . GLN A 1 97 ? -7.789 15.422 25.859 1 98.56 97 GLN A CA 1
ATOM 737 C C . GLN A 1 97 ? -7.531 16.203 27.141 1 98.56 97 GLN A C 1
ATOM 739 O O . GLN A 1 97 ? -8.445 16.406 27.953 1 98.56 97 GLN A O 1
ATOM 744 N N . GLN A 1 98 ? -6.328 16.672 27.312 1 98.31 98 GLN A N 1
ATOM 745 C CA . GLN A 1 98 ? -5.984 17.438 28.5 1 98.31 98 GLN A CA 1
ATOM 746 C C . GLN A 1 98 ? -6.727 18.781 28.516 1 98.31 98 GLN A C 1
ATOM 748 O O . GLN A 1 98 ? -7.133 19.25 29.578 1 98.31 98 GLN A O 1
ATOM 753 N N . ASP A 1 99 ? -6.879 19.344 27.344 1 98.25 99 ASP A N 1
ATOM 754 C CA . ASP A 1 99 ? -7.543 20.641 27.234 1 98.25 99 ASP A CA 1
ATOM 755 C C . ASP A 1 99 ? -9.016 20.531 27.625 1 98.25 99 ASP A C 1
ATOM 757 O O . ASP A 1 99 ? -9.633 21.531 28.016 1 98.25 99 ASP A O 1
ATOM 761 N N . LEU A 1 100 ? -9.609 19.359 27.516 1 96.75 100 LEU A N 1
ATOM 762 C CA . LEU A 1 100 ? -11.008 19.156 27.875 1 96.75 100 LEU A CA 1
ATOM 763 C C . LEU A 1 100 ? -11.234 19.391 29.359 1 96.75 100 LEU A C 1
ATOM 765 O O . LEU A 1 100 ? -12.352 19.688 29.781 1 96.75 100 LEU A O 1
ATOM 769 N N . ALA A 1 101 ? -10.164 19.25 30.141 1 95.81 101 ALA A N 1
ATOM 770 C CA . ALA A 1 101 ? -10.273 19.375 31.594 1 95.81 101 ALA A CA 1
ATOM 771 C C . ALA A 1 101 ? -10.008 20.812 32.031 1 95.81 101 ALA A C 1
ATOM 773 O O . ALA A 1 101 ? -10.109 21.141 33.219 1 95.81 101 ALA A O 1
ATOM 774 N N . VAL A 1 102 ? -9.664 21.641 31.125 1 97.56 102 VAL A N 1
ATOM 775 C CA . VAL A 1 102 ? -9.336 23.031 31.453 1 97.56 102 VAL A CA 1
ATOM 776 C C . VAL A 1 102 ? -10.586 23.891 31.344 1 97.56 102 VAL A C 1
ATOM 778 O O . VAL A 1 102 ? -11.242 23.906 30.297 1 97.56 102 VAL A O 1
ATOM 781 N N . ASP A 1 103 ? -10.859 24.656 32.375 1 94.44 103 ASP A N 1
ATOM 782 C CA . ASP A 1 103 ? -12.023 25.531 32.375 1 94.44 103 ASP A CA 1
ATOM 783 C C . ASP A 1 103 ? -11.961 26.547 31.234 1 94.44 103 ASP A C 1
ATOM 785 O O . ASP A 1 103 ? -10.922 27.172 31 1 94.44 103 ASP A O 1
ATOM 789 N N . GLY A 1 104 ? -13.109 26.641 30.531 1 93.75 104 GLY A N 1
ATOM 790 C CA . GLY A 1 104 ? -13.219 27.641 29.484 1 93.75 104 GLY A CA 1
ATOM 791 C C . GLY A 1 104 ? -12.875 27.109 28.109 1 93.75 104 GLY A C 1
ATOM 792 O O . GLY A 1 104 ? -13.188 27.734 27.094 1 93.75 104 GLY A O 1
ATOM 793 N N . MET A 1 105 ? -12.25 25.969 28.156 1 95.81 105 MET A N 1
ATOM 794 C CA . MET A 1 105 ? -11.977 25.328 26.875 1 95.81 105 MET A CA 1
ATOM 795 C C . MET A 1 105 ? -13.219 24.641 26.328 1 95.81 105 MET A C 1
ATOM 797 O O . MET A 1 105 ? -13.992 24.062 27.094 1 95.81 105 MET A O 1
ATOM 801 N N . PHE A 1 106 ? -13.438 24.766 25.094 1 95.62 106 PHE A N 1
ATOM 802 C CA . PHE A 1 106 ? -14.516 24.109 24.344 1 95.62 106 PHE A CA 1
ATOM 803 C C . PHE A 1 106 ? -15.867 24.438 24.969 1 95.62 106 PHE A C 1
ATOM 805 O O . PHE A 1 106 ? -16.656 23.531 25.266 1 95.62 106 PHE A O 1
ATOM 812 N N . PRO A 1 107 ? -16.281 25.562 25.172 1 93.62 107 PRO A N 1
ATOM 813 C CA . PRO A 1 107 ? -17.469 25.906 25.938 1 93.62 107 PRO A CA 1
ATOM 814 C C . PRO A 1 107 ? -18.766 25.406 25.266 1 93.62 107 PRO A C 1
ATOM 816 O O . PRO A 1 107 ? -19.734 25.125 25.953 1 93.62 107 PRO A O 1
ATOM 819 N N . ASP A 1 108 ? -18.859 25.203 24.016 1 93.69 108 ASP A N 1
ATOM 820 C CA . ASP A 1 108 ? -20.094 24.828 23.344 1 93.69 108 ASP A CA 1
ATOM 821 C C . ASP A 1 108 ? -19.953 23.469 22.656 1 93.69 108 ASP A C 1
ATOM 823 O O . ASP A 1 108 ? -20.719 23.141 21.75 1 93.69 108 ASP A O 1
ATOM 827 N N . ARG A 1 109 ? -19.016 22.766 23.094 1 96.62 109 ARG A N 1
ATOM 828 C CA . ARG A 1 109 ? -18.734 21.484 22.438 1 96.62 109 ARG A CA 1
ATOM 829 C C . ARG A 1 109 ? -19.828 20.469 22.734 1 96.62 109 ARG A C 1
ATOM 831 O O . ARG A 1 109 ? -20.203 20.266 23.906 1 96.62 109 ARG A O 1
ATOM 838 N N . GLN A 1 110 ? -20.359 19.875 21.703 1 96.06 110 GLN A N 1
ATOM 839 C CA . GLN A 1 110 ? -21.312 18.766 21.75 1 96.06 110 GLN A CA 1
ATOM 840 C C . GLN A 1 110 ? -20.938 17.688 20.75 1 96.06 110 GLN A C 1
ATOM 842 O O . GLN A 1 110 ? -20.156 17.922 19.828 1 96.06 110 GLN A O 1
ATOM 847 N N . PRO A 1 111 ? -21.469 16.469 20.953 1 95 111 PRO A N 1
ATOM 848 C CA . PRO A 1 111 ? -21.172 15.383 20.016 1 95 111 PRO A CA 1
ATOM 849 C C . PRO A 1 111 ? -21.578 15.703 18.594 1 95 111 PRO A C 1
ATOM 851 O O . PRO A 1 111 ? -20.906 15.273 17.641 1 95 111 PRO A O 1
ATOM 854 N N . ASP A 1 112 ? -22.562 16.516 18.438 1 95.44 112 ASP A N 1
ATOM 855 C CA . ASP A 1 112 ? -23.141 16.641 17.094 1 95.44 112 ASP A CA 1
ATOM 856 C C . ASP A 1 112 ? -22.766 17.984 16.469 1 95.44 112 ASP A C 1
ATOM 858 O O . ASP A 1 112 ? -23.188 18.297 15.352 1 95.44 112 ASP A O 1
ATOM 862 N N . ASN A 1 113 ? -21.906 18.766 17.141 1 97.94 113 ASN A N 1
ATOM 863 C CA . ASN A 1 113 ? -21.641 20.078 16.547 1 97.94 113 ASN A CA 1
ATOM 864 C C . ASN A 1 113 ? -20.141 20.344 16.391 1 97.94 113 ASN A C 1
ATOM 866 O O . ASN A 1 113 ? -19.734 21.484 16.188 1 97.94 113 ASN A O 1
ATOM 870 N N . THR A 1 114 ? -19.297 19.312 16.625 1 98.69 114 THR A N 1
ATOM 871 C CA . THR A 1 114 ? -17.844 19.469 16.562 1 98.69 114 THR A CA 1
ATOM 872 C C . THR A 1 114 ? -17.25 18.484 15.562 1 98.69 114 THR A C 1
ATOM 874 O O . THR A 1 114 ? -17.547 17.297 15.594 1 98.69 114 THR A O 1
ATOM 877 N N . VAL A 1 115 ? -16.391 19 14.617 1 98.88 115 VAL A N 1
ATOM 878 C CA . VAL A 1 115 ? -15.68 18.188 13.641 1 98.88 115 VAL A CA 1
ATOM 879 C C . VAL A 1 115 ? -14.227 18.016 14.078 1 98.88 115 VAL A C 1
ATOM 881 O O . VAL A 1 115 ? -13.586 18.969 14.516 1 98.88 115 VAL A O 1
ATOM 884 N N . TYR A 1 116 ? -13.766 16.797 14.039 1 98.94 116 TYR A N 1
ATOM 885 C CA . TYR A 1 116 ? -12.375 16.438 14.328 1 98.94 116 TYR A CA 1
ATOM 886 C C . TYR A 1 116 ? -11.656 15.977 13.07 1 98.94 116 TYR A C 1
ATOM 888 O O . TYR A 1 116 ? -12.016 14.945 12.492 1 98.94 116 TYR A O 1
ATOM 896 N N . ALA A 1 117 ? -10.664 16.734 12.656 1 98.94 117 ALA A N 1
ATOM 897 C CA . ALA A 1 117 ? -10 16.469 11.391 1 98.94 117 ALA A CA 1
ATOM 898 C C . ALA A 1 117 ? -8.531 16.109 11.609 1 98.94 117 ALA A C 1
ATOM 900 O O . ALA A 1 117 ? -7.852 16.734 12.438 1 98.94 117 ALA A O 1
ATOM 901 N N . LEU A 1 118 ? -8.078 15.109 10.961 1 98.94 118 LEU A N 1
ATOM 902 C CA . LEU A 1 118 ? -6.691 14.664 10.992 1 98.94 118 LEU A CA 1
ATOM 903 C C . LEU A 1 118 ? -6.082 14.672 9.594 1 98.94 118 LEU A C 1
ATOM 905 O O . LEU A 1 118 ? -6.617 14.047 8.672 1 98.94 118 LEU A O 1
ATOM 909 N N . TRP A 1 119 ? -5.055 15.43 9.359 1 98.88 119 TRP A N 1
ATOM 910 C CA . TRP A 1 119 ? -4.254 15.422 8.141 1 98.88 119 TRP A CA 1
ATOM 911 C C . TRP A 1 119 ? -2.799 15.078 8.453 1 98.88 119 TRP A C 1
ATOM 913 O O . TRP A 1 119 ? -2.016 15.953 8.828 1 98.88 119 TRP A O 1
ATOM 923 N N . ILE A 1 120 ? -2.439 13.82 8.25 1 98.75 120 ILE A N 1
ATOM 924 C CA . ILE A 1 120 ? -1.125 13.328 8.656 1 98.75 120 ILE A CA 1
ATOM 925 C C . ILE A 1 120 ? -0.617 12.312 7.637 1 98.75 120 ILE A C 1
ATOM 927 O O . ILE A 1 120 ? -1.402 11.742 6.879 1 98.75 120 ILE A O 1
ATOM 931 N N . GLY A 1 121 ? 0.652 12.141 7.535 1 98.44 121 GLY A N 1
ATOM 932 C CA . GLY A 1 121 ? 1.245 11.125 6.676 1 98.44 121 GLY A CA 1
ATOM 933 C C . GLY A 1 121 ? 2.301 11.68 5.738 1 98.44 121 GLY A C 1
ATOM 934 O O . GLY A 1 121 ? 3.143 10.938 5.23 1 98.44 121 GLY A O 1
ATOM 935 N N . THR A 1 122 ? 2.275 13.016 5.496 1 98.19 122 THR A N 1
ATOM 936 C CA . THR A 1 122 ? 3.211 13.648 4.574 1 98.19 122 THR A CA 1
ATOM 937 C C . THR A 1 122 ? 4.652 13.406 5.016 1 98.19 122 THR A C 1
ATOM 939 O O . THR A 1 122 ? 5.484 12.969 4.215 1 98.19 122 THR A O 1
ATOM 942 N N . ASN A 1 123 ? 4.875 13.641 6.277 1 98.31 123 ASN A N 1
ATOM 943 C CA . ASN A 1 123 ? 6.223 13.453 6.812 1 98.31 123 ASN A CA 1
ATOM 944 C C . ASN A 1 123 ? 6.543 11.977 7.02 1 98.31 123 ASN A C 1
ATOM 946 O O . ASN A 1 123 ? 7.703 11.57 6.949 1 98.31 123 ASN A O 1
ATOM 950 N N . ASP A 1 124 ? 5.504 11.148 7.266 1 98.81 124 ASP A N 1
ATOM 951 C CA . ASP A 1 124 ? 5.684 9.711 7.395 1 98.81 124 ASP A CA 1
ATOM 952 C C . ASP A 1 124 ? 6.215 9.102 6.098 1 98.81 124 ASP A C 1
ATOM 954 O O . ASP A 1 124 ? 7.176 8.328 6.109 1 98.81 124 ASP A O 1
ATOM 958 N N . LEU A 1 125 ? 5.668 9.523 4.996 1 98.75 125 LEU A N 1
ATOM 959 C CA . LEU A 1 125 ? 6.012 8.945 3.701 1 98.75 125 LEU A CA 1
ATOM 960 C C . LEU A 1 125 ? 7.305 9.547 3.166 1 98.75 125 LEU A C 1
ATOM 962 O O . LEU A 1 125 ? 8.008 8.922 2.371 1 98.75 125 LEU A O 1
ATOM 966 N N . GLY A 1 126 ? 7.668 10.758 3.549 1 97.88 126 GLY A N 1
ATOM 967 C CA . GLY A 1 126 ? 8.703 11.57 2.924 1 97.88 126 GLY A CA 1
ATOM 968 C C . GLY A 1 126 ? 10.109 11.156 3.326 1 97.88 126 GLY A C 1
ATOM 969 O O . GLY A 1 126 ? 10.312 10.062 3.854 1 97.88 126 GLY A O 1
ATOM 970 N N . TRP A 1 127 ? 11.078 12 2.947 1 96.5 127 TRP A N 1
ATOM 971 C CA . TRP A 1 127 ? 12.492 11.812 3.25 1 96.5 127 TRP A CA 1
ATOM 972 C C . TRP A 1 127 ? 12.727 11.758 4.754 1 96.5 127 TRP A C 1
ATOM 974 O O . TRP A 1 127 ? 12.023 12.43 5.52 1 96.5 127 TRP A O 1
ATOM 984 N N . ASP A 1 128 ? 13.695 10.945 5.234 1 95.56 128 ASP A N 1
ATOM 985 C CA . ASP A 1 128 ? 14.055 10.734 6.633 1 95.56 128 ASP A CA 1
ATOM 986 C C . ASP A 1 128 ? 12.945 10.008 7.383 1 95.56 128 ASP A C 1
ATOM 988 O O . ASP A 1 128 ? 12.695 10.273 8.562 1 95.56 128 ASP A O 1
ATOM 992 N N . ALA A 1 129 ? 12.117 9.258 6.727 1 98 129 ALA A N 1
ATOM 993 C CA . ALA A 1 129 ? 11.125 8.297 7.207 1 98 129 ALA A CA 1
ATOM 994 C C . ALA A 1 129 ? 10.984 7.125 6.242 1 98 129 ALA A C 1
ATOM 996 O O . ALA A 1 129 ? 11.953 6.406 5.988 1 98 129 ALA A O 1
ATOM 997 N N . PHE A 1 130 ? 9.82 6.879 5.613 1 98.62 130 PHE A N 1
ATOM 998 C CA . PHE A 1 130 ? 9.633 5.68 4.809 1 98.62 130 PHE A CA 1
ATOM 999 C C . PHE A 1 130 ? 10.398 5.785 3.494 1 98.62 130 PHE A C 1
ATOM 1001 O O . PHE A 1 130 ? 10.922 4.789 2.992 1 98.62 130 PHE A O 1
ATOM 1008 N N . LEU A 1 131 ? 10.469 7 2.9 1 98.25 131 LEU A N 1
ATOM 1009 C CA . LEU A 1 131 ? 11.086 7.152 1.586 1 98.25 131 LEU A CA 1
ATOM 1010 C C . LEU A 1 131 ? 12.562 6.781 1.631 1 98.25 131 LEU A C 1
ATOM 1012 O O . LEU A 1 131 ? 13.086 6.184 0.688 1 98.25 131 LEU A O 1
ATOM 1016 N N . SER A 1 132 ? 13.297 7.09 2.73 1 97.25 132 SER A N 1
ATOM 1017 C CA . SER A 1 132 ? 14.727 6.812 2.865 1 97.25 132 SER A CA 1
ATOM 1018 C C . SER A 1 132 ? 14.969 5.582 3.732 1 97.25 132 SER A C 1
ATOM 1020 O O . SER A 1 132 ? 16.094 5.363 4.207 1 97.25 132 SER A O 1
ATOM 1022 N N . ASP A 1 133 ? 13.875 4.855 4.059 1 97.19 133 ASP A N 1
ATOM 1023 C CA . ASP A 1 133 ? 13.953 3.643 4.867 1 97.19 133 ASP A CA 1
ATOM 1024 C C . ASP A 1 133 ? 14.461 3.955 6.273 1 97.19 133 ASP A C 1
ATOM 1026 O O . ASP A 1 133 ? 15.25 3.191 6.84 1 97.19 133 ASP A O 1
ATOM 1030 N N . SER A 1 134 ? 14.031 5.109 6.824 1 97.19 134 SER A N 1
ATOM 1031 C CA . SER A 1 134 ? 14.492 5.582 8.125 1 97.19 134 SER A CA 1
ATOM 1032 C C . SER A 1 134 ? 13.406 5.43 9.18 1 97.19 134 SER A C 1
ATOM 1034 O O . SER A 1 134 ? 13.508 5.992 10.273 1 97.19 134 SER A O 1
ATOM 1036 N N . MET A 1 135 ? 12.305 4.688 8.852 1 98.06 135 MET A N 1
ATOM 1037 C CA . MET A 1 135 ? 11.234 4.461 9.82 1 98.06 135 MET A CA 1
ATOM 1038 C C . MET A 1 135 ? 11.68 3.504 10.914 1 98.06 135 MET A C 1
ATOM 1040 O O . MET A 1 135 ? 12.781 2.947 10.852 1 98.06 135 MET A O 1
ATOM 1044 N N . ALA A 1 136 ? 10.883 3.441 11.984 1 97.88 136 ALA A N 1
ATOM 1045 C CA . ALA A 1 136 ? 11.148 2.49 13.055 1 97.88 136 ALA A CA 1
ATOM 1046 C C . ALA A 1 136 ? 11.266 1.068 12.516 1 97.88 136 ALA A C 1
ATOM 1048 O O . ALA A 1 136 ? 10.547 0.691 11.586 1 97.88 136 ALA A O 1
ATOM 1049 N N . PRO A 1 137 ? 12.195 0.257 13.125 1 95.38 137 PRO A N 1
ATOM 1050 C CA . PRO A 1 137 ? 12.328 -1.125 12.656 1 95.38 137 PRO A CA 1
ATOM 1051 C C . PRO A 1 137 ? 11 -1.884 12.664 1 95.38 137 PRO A C 1
ATOM 1053 O O . PRO A 1 137 ? 10.289 -1.881 13.664 1 95.38 137 PRO A O 1
ATOM 1056 N N . GLY A 1 138 ? 10.664 -2.441 11.531 1 94.94 138 GLY A N 1
ATOM 1057 C CA . GLY A 1 138 ? 9.484 -3.289 11.445 1 94.94 138 GLY A CA 1
ATOM 1058 C C . GLY A 1 138 ? 8.234 -2.531 11.039 1 94.94 138 GLY A C 1
ATOM 1059 O O . GLY A 1 138 ? 7.223 -3.139 10.695 1 94.94 138 GLY A O 1
ATOM 1060 N N . ALA A 1 139 ? 8.266 -1.183 11.031 1 98.38 139 ALA A N 1
ATOM 1061 C CA . ALA A 1 139 ? 7.098 -0.388 10.664 1 98.38 139 ALA A CA 1
ATOM 1062 C C . ALA A 1 139 ? 6.766 -0.553 9.18 1 98.38 139 ALA A C 1
ATOM 1064 O O . ALA A 1 139 ? 7.668 -0.609 8.344 1 98.38 139 ALA A O 1
ATOM 1065 N N . THR A 1 140 ? 5.473 -0.631 8.891 1 98.56 140 THR A N 1
ATOM 1066 C CA . THR A 1 140 ? 5 -0.738 7.512 1 98.56 140 THR A CA 1
ATOM 1067 C C . THR A 1 140 ? 4.012 0.377 7.191 1 98.56 140 THR A C 1
ATOM 1069 O O . THR A 1 140 ? 3.512 1.049 8.102 1 98.56 140 THR A O 1
ATOM 1072 N N . LEU A 1 141 ? 3.719 0.555 5.934 1 98.81 141 LEU A N 1
ATOM 1073 C CA . LEU A 1 141 ? 2.783 1.583 5.488 1 98.81 141 LEU A CA 1
ATOM 1074 C C . LEU A 1 141 ? 1.409 1.379 6.121 1 98.81 141 LEU A C 1
ATOM 1076 O O . LEU A 1 141 ? 0.76 2.344 6.527 1 98.81 141 LEU A O 1
ATOM 1080 N N . PRO A 1 142 ? 0.914 0.119 6.297 1 98.69 142 PRO A N 1
ATOM 1081 C CA . PRO A 1 142 ? -0.374 -0.077 6.969 1 98.69 142 PRO A CA 1
ATOM 1082 C C . PRO A 1 142 ? -0.386 0.474 8.391 1 98.69 142 PRO A C 1
ATOM 1084 O O . PRO A 1 142 ? -1.438 0.884 8.891 1 98.69 142 PRO A O 1
ATOM 1087 N N . ASP A 1 143 ? 0.793 0.542 8.992 1 98.75 143 ASP A N 1
ATOM 1088 C CA . ASP A 1 143 ? 0.854 1.066 10.352 1 98.75 143 ASP A CA 1
ATOM 1089 C C . ASP A 1 143 ? 0.459 2.541 10.391 1 98.75 143 ASP A C 1
ATOM 1091 O O . ASP A 1 143 ? -0.092 3.016 11.391 1 98.75 143 ASP A O 1
ATOM 1095 N N . ILE A 1 144 ? 0.764 3.266 9.336 1 98.75 144 ILE A N 1
ATOM 1096 C CA . ILE A 1 144 ? 0.369 4.668 9.258 1 98.75 144 ILE A CA 1
ATOM 1097 C C . ILE A 1 144 ? -1.153 4.777 9.258 1 98.75 144 ILE A C 1
ATOM 1099 O O . ILE A 1 144 ? -1.721 5.629 9.945 1 98.75 144 ILE A O 1
ATOM 1103 N N . VAL A 1 145 ? -1.816 3.893 8.531 1 98.75 145 VAL A N 1
ATOM 1104 C CA . VAL A 1 145 ? -3.271 3.871 8.43 1 98.75 145 VAL A CA 1
ATOM 1105 C C . VAL A 1 145 ? -3.877 3.479 9.773 1 98.75 145 VAL A C 1
ATOM 1107 O O . VAL A 1 145 ? -4.809 4.125 10.258 1 98.75 145 VAL A O 1
ATOM 1110 N N . ASP A 1 146 ? -3.311 2.49 10.406 1 98.44 146 ASP A N 1
ATOM 1111 C CA . ASP A 1 146 ? -3.785 2.07 11.727 1 98.44 146 ASP A CA 1
ATOM 1112 C C . ASP A 1 146 ? -3.658 3.201 12.742 1 98.44 146 ASP A C 1
ATOM 1114 O O . ASP A 1 146 ? -4.543 3.393 13.578 1 98.44 146 ASP A O 1
ATOM 1118 N N . CYS A 1 147 ? -2.539 3.871 12.625 1 98.62 147 CYS A N 1
ATOM 1119 C CA . CYS A 1 147 ? -2.307 5 13.523 1 98.62 147 CYS A CA 1
ATOM 1120 C C . CYS A 1 147 ? -3.398 6.051 13.367 1 98.62 147 CYS A C 1
ATOM 1122 O O . CYS A 1 147 ? -3.809 6.676 14.344 1 98.62 147 CYS A O 1
ATOM 1124 N N . THR A 1 148 ? -3.824 6.273 12.164 1 98.56 148 THR A N 1
ATOM 1125 C CA . THR A 1 148 ? -4.914 7.203 11.898 1 98.56 148 THR A CA 1
ATOM 1126 C C . THR A 1 148 ? -6.176 6.793 12.648 1 98.56 148 THR A C 1
ATOM 1128 O O . THR A 1 148 ? -6.793 7.613 13.336 1 98.56 148 THR A O 1
ATOM 1131 N N . TRP A 1 149 ? -6.523 5.508 12.609 1 98.62 149 TRP A N 1
ATOM 1132 C CA . TRP A 1 149 ? -7.719 5.023 13.297 1 98.62 149 TRP A CA 1
ATOM 1133 C C . TRP A 1 149 ? -7.539 5.09 14.812 1 98.62 149 TRP A C 1
ATOM 1135 O O . TRP A 1 149 ? -8.445 5.5 15.539 1 98.62 149 TRP A O 1
ATOM 1145 N N . ASP A 1 150 ? -6.332 4.746 15.258 1 98.69 150 ASP A N 1
ATOM 1146 C CA . ASP A 1 150 ? -6.047 4.805 16.688 1 98.69 150 ASP A CA 1
ATOM 1147 C C . ASP A 1 150 ? -6.195 6.227 17.219 1 98.69 150 ASP A C 1
ATOM 1149 O O . ASP A 1 150 ? -6.602 6.426 18.375 1 98.69 150 ASP A O 1
ATOM 1153 N N . SER A 1 151 ? -5.781 7.184 16.406 1 98.81 151 SER A N 1
ATOM 1154 C CA . SER A 1 151 ? -5.934 8.586 16.797 1 98.81 151 SER A CA 1
ATOM 1155 C C . SER A 1 151 ? -7.395 8.93 17.062 1 98.81 151 SER A C 1
ATOM 1157 O O . SER A 1 151 ? -7.719 9.586 18.047 1 98.81 151 SER A O 1
ATOM 1159 N N . PHE A 1 152 ? -8.289 8.43 16.25 1 98.75 152 PHE A N 1
ATOM 1160 C CA . PHE A 1 152 ? -9.711 8.719 16.406 1 98.75 152 PHE A CA 1
ATOM 1161 C C . PHE A 1 152 ? -10.297 7.938 17.578 1 98.75 152 PHE A C 1
ATOM 1163 O O . PHE A 1 152 ? -11.312 8.336 18.156 1 98.75 152 PHE A O 1
ATOM 1170 N N . ASP A 1 153 ? -9.672 6.789 18 1 98.75 153 ASP A N 1
ATOM 1171 C CA . ASP A 1 153 ? -10.078 6.137 19.25 1 98.75 153 ASP A CA 1
ATOM 1172 C C . ASP A 1 153 ? -9.977 7.102 20.422 1 98.75 153 ASP A C 1
ATOM 1174 O O . ASP A 1 153 ? -10.883 7.16 21.266 1 98.75 153 ASP A O 1
ATOM 1178 N N . GLY A 1 154 ? -8.805 7.797 20.422 1 98.56 154 GLY A N 1
ATOM 1179 C CA . GLY A 1 154 ? -8.617 8.766 21.484 1 98.56 154 GLY A CA 1
ATOM 1180 C C . GLY A 1 154 ? -9.633 9.891 21.469 1 98.56 154 GLY A C 1
ATOM 1181 O O . GLY A 1 154 ? -10.125 10.312 22.516 1 98.56 154 GLY A O 1
ATOM 1182 N N . VAL A 1 155 ? -9.945 10.375 20.297 1 98.81 155 VAL A N 1
ATOM 1183 C CA . VAL A 1 155 ? -10.93 11.438 20.125 1 98.81 155 VAL A CA 1
ATOM 1184 C C . VAL A 1 155 ? -12.312 10.922 20.516 1 98.81 155 VAL A C 1
ATOM 1186 O O . VAL A 1 155 ? -13.07 11.617 21.203 1 98.81 155 VAL A O 1
ATOM 1189 N N . TYR A 1 156 ? -12.656 9.695 20.109 1 98.75 156 TYR A N 1
ATOM 1190 C CA . TYR A 1 156 ? -13.945 9.078 20.406 1 98.75 156 TYR A CA 1
ATOM 1191 C C . TYR A 1 156 ? -14.141 8.914 21.906 1 98.75 156 TYR A C 1
ATOM 1193 O O . TYR A 1 156 ? -15.211 9.219 22.438 1 98.75 156 TYR A O 1
ATOM 1201 N N . LYS A 1 157 ? -13.094 8.469 22.562 1 98.12 157 LYS A N 1
ATOM 1202 C CA . LYS A 1 157 ? -13.141 8.297 24.016 1 98.12 157 LYS A CA 1
ATOM 1203 C C . LYS A 1 157 ? -13.391 9.617 24.719 1 98.12 157 LYS A C 1
ATOM 1205 O O . LYS A 1 157 ? -14.008 9.656 25.781 1 98.12 157 LYS A O 1
ATOM 1210 N N . ALA A 1 158 ? -12.992 10.672 24.062 1 98.12 158 ALA A N 1
ATOM 1211 C CA . ALA A 1 158 ? -13.141 12.008 24.625 1 98.12 158 ALA A CA 1
ATOM 1212 C C . ALA A 1 158 ? -14.461 12.641 24.188 1 98.12 158 ALA A C 1
ATOM 1214 O O . ALA A 1 158 ? -14.688 13.828 24.422 1 98.12 158 ALA A O 1
ATOM 1215 N N . GLY A 1 159 ? -15.289 11.898 23.516 1 98.06 159 GLY A N 1
ATOM 1216 C CA . GLY A 1 159 ? -16.625 12.367 23.203 1 98.06 159 GLY A CA 1
ATOM 1217 C C . GLY A 1 159 ? -16.797 12.82 21.766 1 98.06 159 GLY A C 1
ATOM 1218 O O . GLY A 1 159 ? -17.891 13.219 21.359 1 98.06 159 GLY A O 1
ATOM 1219 N N . GLY A 1 160 ? -15.703 12.781 20.984 1 98.56 160 GLY A N 1
ATOM 1220 C CA . GLY A 1 160 ? -15.805 13.148 19.578 1 98.56 160 GLY A CA 1
ATOM 1221 C C . GLY A 1 160 ? -16.641 12.18 18.766 1 98.56 160 GLY A C 1
ATOM 1222 O O . GLY A 1 160 ? -16.594 10.969 18.984 1 98.56 160 GLY A O 1
ATOM 1223 N N . ARG A 1 161 ? -17.375 12.773 17.734 1 98.62 161 ARG A N 1
ATOM 1224 C CA . ARG A 1 161 ? -18.297 11.891 17.016 1 98.62 161 ARG A CA 1
ATOM 1225 C C . ARG A 1 161 ? -18.266 12.164 15.516 1 98.62 161 ARG A C 1
ATOM 1227 O O . ARG A 1 161 ? -18.812 11.383 14.734 1 98.62 161 ARG A O 1
ATOM 1234 N N . HIS A 1 162 ? -17.641 13.219 15.008 1 98.69 162 HIS A N 1
ATOM 1235 C CA . HIS A 1 162 ? -17.547 13.539 13.586 1 98.69 162 HIS A CA 1
ATOM 1236 C C . HIS A 1 162 ? -16.094 13.617 13.133 1 98.69 162 HIS A C 1
ATOM 1238 O O . HIS A 1 162 ? -15.406 14.617 13.383 1 98.69 162 HIS A O 1
ATOM 1244 N N . PHE A 1 163 ? -15.648 12.539 12.445 1 98.88 163 PHE A N 1
ATOM 1245 C CA . PHE A 1 163 ? -14.242 12.391 12.07 1 98.88 163 PHE A CA 1
ATOM 1246 C C . PHE A 1 163 ? -14.047 12.672 10.586 1 98.88 163 PHE A C 1
ATOM 1248 O O . PHE A 1 163 ? -14.836 12.227 9.758 1 98.88 163 PHE A O 1
ATOM 1255 N N . VAL A 1 164 ? -13.078 13.438 10.234 1 98.88 164 VAL A N 1
ATOM 1256 C CA . VAL A 1 164 ? -12.648 13.641 8.852 1 98.88 164 VAL A CA 1
ATOM 1257 C C . VAL A 1 164 ? -11.148 13.383 8.734 1 98.88 164 VAL A C 1
ATOM 1259 O O . VAL A 1 164 ? -10.352 13.969 9.469 1 98.88 164 VAL A O 1
ATOM 1262 N N . VAL A 1 165 ? -10.766 12.477 7.965 1 98.88 165 VAL A N 1
ATOM 1263 C CA . VAL A 1 165 ? -9.359 12.258 7.656 1 98.88 165 VAL A CA 1
ATOM 1264 C C . VAL A 1 165 ? -9.047 12.789 6.254 1 98.88 165 VAL A C 1
ATOM 1266 O O . VAL A 1 165 ? -9.789 12.523 5.309 1 98.88 165 VAL A O 1
ATOM 1269 N N . LEU A 1 166 ? -8.086 13.672 6.098 1 98.94 166 LEU A N 1
ATOM 1270 C CA . LEU A 1 166 ? -7.559 14.094 4.801 1 98.94 166 LEU A CA 1
ATOM 1271 C C . LEU A 1 166 ? -6.449 13.156 4.336 1 98.94 166 LEU A C 1
ATOM 1273 O O . LEU A 1 166 ? -5.512 12.875 5.086 1 98.94 166 LEU A O 1
ATOM 1277 N N . ASN A 1 167 ? -6.578 12.625 3.086 1 98.81 167 ASN A N 1
ATOM 1278 C CA . ASN A 1 167 ? -5.582 11.664 2.631 1 98.81 167 ASN A CA 1
ATOM 1279 C C . ASN A 1 167 ? -4.332 12.352 2.098 1 98.81 167 ASN A C 1
ATOM 1281 O O . ASN A 1 167 ? -4.137 13.547 2.322 1 98.81 167 ASN A O 1
ATOM 1285 N N . MET A 1 168 ? -3.416 11.609 1.482 1 98.75 168 MET A N 1
ATOM 1286 C CA . MET A 1 168 ? -2.08 12.086 1.14 1 98.75 168 MET A CA 1
ATOM 1287 C C . MET A 1 168 ? -2.135 13.078 -0.018 1 98.75 168 MET A C 1
ATOM 1289 O O . MET A 1 168 ? -2.924 12.906 -0.949 1 98.75 168 MET A O 1
ATOM 1293 N N . LEU A 1 169 ? -1.236 14.062 0.008 1 97.5 169 LEU A N 1
ATOM 1294 C CA . LEU A 1 169 ? -0.972 14.875 -1.172 1 97.5 169 LEU A CA 1
ATOM 1295 C C . LEU A 1 169 ? -0.442 14.023 -2.316 1 97.5 169 LEU A C 1
ATOM 1297 O O . LEU A 1 169 ? 0.072 12.922 -2.09 1 97.5 169 LEU A O 1
ATOM 1301 N N . PRO A 1 170 ? -0.682 14.523 -3.525 1 97.94 170 PRO A N 1
ATOM 1302 C CA . PRO A 1 170 ? 0.09 13.891 -4.598 1 97.94 170 PRO A CA 1
ATOM 1303 C C . PRO A 1 170 ? 1.583 14.203 -4.512 1 97.94 170 PRO A C 1
ATOM 1305 O O . PRO A 1 170 ? 2.109 14.953 -5.34 1 97.94 170 PRO A O 1
ATOM 1308 N N . LEU A 1 171 ? 2.27 13.57 -3.623 1 97.94 171 LEU A N 1
ATOM 1309 C CA . LEU A 1 171 ? 3.613 13.906 -3.162 1 97.94 171 LEU A CA 1
ATOM 1310 C C . LEU A 1 171 ? 4.621 13.789 -4.301 1 97.94 171 LEU A C 1
ATOM 1312 O O . LEU A 1 171 ? 5.629 14.5 -4.316 1 97.94 171 LEU A O 1
ATOM 1316 N N . GLU A 1 172 ? 4.316 12.898 -5.266 1 96.88 172 GLU A N 1
ATOM 1317 C CA . GLU A 1 172 ? 5.23 12.727 -6.387 1 96.88 172 GLU A CA 1
ATOM 1318 C C . GLU A 1 172 ? 5.34 14.008 -7.211 1 96.88 172 GLU A C 1
ATOM 1320 O O . GLU A 1 172 ? 6.293 14.18 -7.973 1 96.88 172 GLU A O 1
ATOM 1325 N N . HIS A 1 173 ? 4.375 14.938 -7.027 1 97.81 173 HIS A N 1
ATOM 1326 C CA . HIS A 1 173 ? 4.375 16.188 -7.781 1 97.81 173 HIS A CA 1
ATOM 1327 C C . HIS A 1 173 ? 5.004 17.312 -6.969 1 97.81 173 HIS A C 1
ATOM 1329 O O . HIS A 1 173 ? 5.281 18.391 -7.504 1 97.81 173 HIS A O 1
ATOM 1335 N N . ALA A 1 174 ? 5.199 17.125 -5.656 1 98.19 174 ALA A N 1
ATOM 1336 C CA . ALA A 1 174 ? 5.855 18.156 -4.855 1 98.19 174 ALA A CA 1
ATOM 1337 C C . ALA A 1 174 ? 7.281 18.391 -5.34 1 98.19 174 ALA A C 1
ATOM 1339 O O . ALA A 1 174 ? 8.023 17.453 -5.598 1 98.19 174 ALA A O 1
ATOM 1340 N N . PRO A 1 175 ? 7.695 19.625 -5.422 1 97.19 175 PRO A N 1
ATOM 1341 C CA . PRO A 1 175 ? 9.016 19.938 -5.973 1 97.19 175 PRO A CA 1
ATOM 1342 C C . PRO A 1 175 ? 10.141 19.172 -5.285 1 97.19 175 PRO A C 1
ATOM 1344 O O . PRO A 1 175 ? 11.086 18.734 -5.945 1 97.19 175 PRO A O 1
ATOM 1347 N N . VAL A 1 176 ? 10.094 18.906 -4.016 1 96.44 176 VAL A N 1
ATOM 1348 C CA . VAL A 1 176 ? 11.133 18.188 -3.287 1 96.44 176 VAL A CA 1
ATOM 1349 C C . VAL A 1 176 ? 11.312 16.797 -3.875 1 96.44 176 VAL A C 1
ATOM 1351 O O . VAL A 1 176 ? 12.422 16.25 -3.883 1 96.44 176 VAL A O 1
ATOM 1354 N N . TYR A 1 177 ? 10.25 16.25 -4.488 1 97.94 177 TYR A N 1
ATOM 1355 C CA . TYR A 1 177 ? 10.328 14.859 -4.945 1 97.94 177 TYR A CA 1
ATOM 1356 C C . TYR A 1 177 ? 10.188 14.781 -6.461 1 97.94 177 TYR A C 1
ATOM 1358 O O . TYR A 1 177 ? 10.391 13.719 -7.055 1 97.94 177 TYR A O 1
ATOM 1366 N N . ALA A 1 178 ? 9.781 15.906 -7.133 1 97.44 178 ALA A N 1
ATOM 1367 C CA . ALA A 1 178 ? 9.562 15.922 -8.578 1 97.44 178 ALA A CA 1
ATOM 1368 C C . ALA A 1 178 ? 10.875 15.75 -9.336 1 97.44 178 ALA A C 1
ATOM 1370 O O . ALA A 1 178 ? 11.938 16.109 -8.828 1 97.44 178 ALA A O 1
ATOM 1371 N N . LEU A 1 179 ? 10.781 15.188 -10.508 1 95.69 179 LEU A N 1
ATOM 1372 C CA . LEU A 1 179 ? 11.922 15.117 -11.414 1 95.69 179 LEU A CA 1
ATOM 1373 C C . LEU A 1 179 ? 12.305 16.5 -11.914 1 95.69 179 LEU A C 1
ATOM 1375 O O . LEU A 1 179 ? 11.469 17.406 -11.969 1 95.69 179 LEU A O 1
ATOM 1379 N N . PRO A 1 180 ? 13.547 16.625 -12.305 1 93.81 180 PRO A N 1
ATOM 1380 C CA . PRO A 1 180 ? 13.992 17.938 -12.797 1 93.81 180 PRO A CA 1
ATOM 1381 C C . PRO A 1 180 ? 13.141 18.453 -13.953 1 93.81 180 PRO A C 1
ATOM 1383 O O . PRO A 1 180 ? 12.836 19.656 -14.023 1 93.81 180 PRO A O 1
ATOM 1386 N N . GLU A 1 181 ? 12.664 17.562 -14.781 1 94.19 181 GLU A N 1
ATOM 1387 C CA . GLU A 1 181 ? 11.867 17.953 -15.945 1 94.19 181 GLU A CA 1
ATOM 1388 C C . GLU A 1 181 ? 10.5 18.469 -15.531 1 94.19 181 GLU A C 1
ATOM 1390 O O . GLU A 1 181 ? 9.82 19.141 -16.312 1 94.19 181 GLU A O 1
ATOM 1395 N N . PHE A 1 182 ? 10.164 18.219 -14.273 1 94 182 PHE A N 1
ATOM 1396 C CA . PHE A 1 182 ? 8.875 18.688 -13.781 1 94 182 PHE A CA 1
ATOM 1397 C C . PHE A 1 182 ? 9.055 19.688 -12.641 1 94 182 PHE A C 1
ATOM 1399 O O . PHE A 1 182 ? 8.203 19.781 -11.75 1 94 182 PHE A O 1
ATOM 1406 N N . GLY A 1 183 ? 10.234 20.266 -12.578 1 92.94 183 GLY A N 1
ATOM 1407 C CA . GLY A 1 183 ? 10.445 21.391 -11.688 1 92.94 183 GLY A CA 1
ATOM 1408 C C . GLY A 1 183 ? 11.133 21.016 -10.391 1 92.94 183 GLY A C 1
ATOM 1409 O O . GLY A 1 183 ? 11.289 21.844 -9.492 1 92.94 183 GLY A O 1
ATOM 1410 N N . GLY A 1 184 ? 11.562 19.75 -10.258 1 94.69 184 GLY A N 1
ATOM 1411 C CA . GLY A 1 184 ? 12.281 19.359 -9.055 1 94.69 184 GLY A CA 1
ATOM 1412 C C . GLY A 1 184 ? 13.648 20 -8.938 1 94.69 184 GLY A C 1
ATOM 1413 O O . GLY A 1 184 ? 14.484 19.859 -9.836 1 94.69 184 GLY A O 1
ATOM 1414 N N . PRO A 1 185 ? 13.891 20.703 -7.844 1 92.81 185 PRO A N 1
ATOM 1415 C CA . PRO A 1 185 ? 15.203 21.328 -7.684 1 92.81 185 PRO A CA 1
ATOM 1416 C C . PRO A 1 185 ? 16.297 20.328 -7.359 1 92.81 185 PRO A C 1
ATOM 1418 O O . PRO A 1 185 ? 16.016 19.219 -6.91 1 92.81 185 PRO A O 1
ATOM 1421 N N . GLU A 1 186 ? 17.516 20.734 -7.605 1 89.38 186 GLU A N 1
ATOM 1422 C CA . GLU A 1 186 ? 18.672 19.891 -7.309 1 89.38 186 GLU A CA 1
ATOM 1423 C C . GLU A 1 186 ? 18.859 19.719 -5.805 1 89.38 186 GLU A C 1
ATOM 1425 O O . GLU A 1 186 ? 19.344 18.688 -5.348 1 89.38 186 GLU A O 1
ATOM 1430 N N . HIS A 1 187 ? 18.484 20.781 -5.168 1 89.12 187 HIS A N 1
ATOM 1431 C CA . HIS A 1 187 ? 18.594 20.812 -3.713 1 89.12 187 HIS A CA 1
ATOM 1432 C C . HIS A 1 187 ? 17.266 21.188 -3.07 1 89.12 187 HIS A C 1
ATOM 1434 O O . HIS A 1 187 ? 16.516 22 -3.625 1 89.12 187 HIS A O 1
ATOM 1440 N N . SER A 1 188 ? 17.031 20.516 -1.961 1 91.31 188 SER A N 1
ATOM 1441 C CA . SER A 1 188 ? 15.852 20.891 -1.178 1 91.31 188 SER A CA 1
ATOM 1442 C C . SER A 1 188 ? 16.141 20.844 0.318 1 91.31 188 SER A C 1
ATOM 1444 O O . SER A 1 188 ? 16.812 19.922 0.795 1 91.31 188 SER A O 1
ATOM 1446 N N . GLN A 1 189 ? 15.625 21.812 1.002 1 87.75 189 GLN A N 1
ATOM 1447 C CA . GLN A 1 189 ? 15.773 21.828 2.453 1 87.75 189 GLN A CA 1
ATOM 1448 C C . GLN A 1 189 ? 15.086 20.641 3.098 1 87.75 189 GLN A C 1
ATOM 1450 O O . GLN A 1 189 ? 15.414 20.25 4.223 1 87.75 189 GLN A O 1
ATOM 1455 N N . TYR A 1 190 ? 14.156 19.969 2.385 1 92.06 190 TYR A N 1
ATOM 1456 C CA . TYR A 1 190 ? 13.398 18.844 2.941 1 92.06 190 TYR A CA 1
ATOM 1457 C C . TYR A 1 190 ? 14.016 17.516 2.529 1 92.06 190 TYR A C 1
ATOM 1459 O O . TYR A 1 190 ? 13.555 16.453 2.957 1 92.06 190 TYR A O 1
ATOM 1467 N N . TRP A 1 191 ? 15.047 17.547 1.696 1 93.31 191 TRP A N 1
ATOM 1468 C CA . TRP A 1 191 ? 15.797 16.375 1.26 1 93.31 191 TRP A CA 1
ATOM 1469 C C . TRP A 1 191 ? 17.266 16.734 1.009 1 93.31 191 TRP A C 1
ATOM 1471 O O . TRP A 1 191 ? 17.688 16.828 -0.142 1 93.31 191 TRP A O 1
ATOM 1481 N N . PRO A 1 192 ? 18 16.922 2.152 1 89.62 192 PRO A N 1
ATOM 1482 C CA . PRO A 1 192 ? 19.438 17.234 1.998 1 89.62 192 PRO A CA 1
ATOM 1483 C C . PRO A 1 192 ? 20.172 16.172 1.182 1 89.62 192 PRO A C 1
ATOM 1485 O O . PRO A 1 192 ? 19.984 14.977 1.402 1 89.62 192 PRO A O 1
ATOM 1488 N N . GLY A 1 193 ? 20.938 16.656 0.222 1 90.94 193 GLY A N 1
ATOM 1489 C CA . GLY A 1 193 ? 21.703 15.75 -0.615 1 90.94 193 GLY A CA 1
ATOM 1490 C C . GLY A 1 193 ? 20.891 15.125 -1.73 1 90.94 193 GLY A C 1
ATOM 1491 O O . GLY A 1 193 ? 21.281 14.094 -2.291 1 90.94 193 GLY A O 1
ATOM 1492 N N . LYS A 1 194 ? 19.734 15.656 -2.039 1 93.12 194 LYS A N 1
ATOM 1493 C CA . LYS A 1 194 ? 18.797 15.125 -3.035 1 93.12 194 LYS A CA 1
ATOM 1494 C C . LYS A 1 194 ? 19.531 14.742 -4.32 1 93.12 194 LYS A C 1
ATOM 1496 O O . LYS A 1 194 ? 19.25 13.695 -4.906 1 93.12 194 LYS A O 1
ATOM 1501 N N . SER A 1 195 ? 20.562 15.5 -4.789 1 91 195 SER A N 1
ATOM 1502 C CA . SER A 1 195 ? 21.266 15.297 -6.055 1 91 195 SER A CA 1
ATOM 1503 C C . SER A 1 195 ?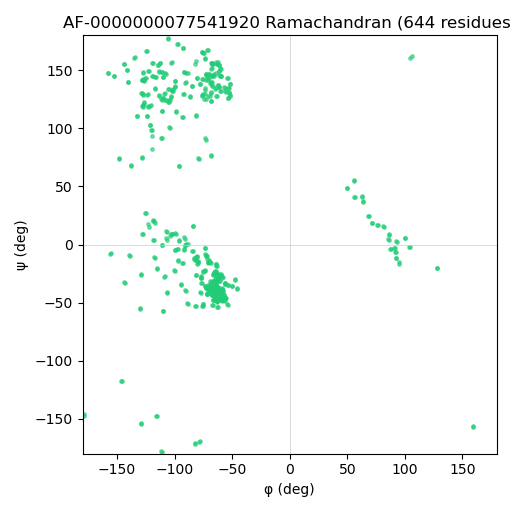 22.094 14.023 -6.035 1 91 195 SER A C 1
ATOM 1505 O O . SER A 1 195 ? 22.547 13.555 -7.082 1 91 195 SER A O 1
ATOM 1507 N N . GLU A 1 196 ? 22.328 13.484 -4.898 1 93.31 196 GLU A N 1
ATOM 1508 C CA . GLU A 1 196 ? 23.125 12.273 -4.754 1 93.31 196 GLU A CA 1
ATOM 1509 C C . GLU A 1 196 ? 22.281 11.023 -4.973 1 93.31 196 GLU A C 1
ATOM 1511 O O . GLU A 1 196 ? 22.828 9.914 -5.043 1 93.31 196 GLU A O 1
ATOM 1516 N N . TYR A 1 197 ? 21.016 11.234 -5.133 1 94.31 197 TYR A N 1
ATOM 1517 C CA . TYR A 1 197 ? 20.094 10.094 -5.203 1 94.31 197 TYR A CA 1
ATOM 1518 C C . TYR A 1 197 ? 19.453 9.992 -6.578 1 94.31 197 TYR A C 1
ATOM 1520 O O . TYR A 1 197 ? 19.406 10.977 -7.324 1 94.31 197 TYR A O 1
ATOM 1528 N N . ASN A 1 198 ? 19.031 8.789 -6.957 1 94.56 198 ASN A N 1
ATOM 1529 C CA . ASN A 1 198 ? 18.219 8.586 -8.148 1 94.56 198 ASN A CA 1
ATOM 1530 C C . ASN A 1 198 ? 16.797 9.078 -7.945 1 94.56 198 ASN A C 1
ATOM 1532 O O . ASN A 1 198 ? 15.914 8.305 -7.555 1 94.56 198 ASN A O 1
ATOM 1536 N N . VAL A 1 199 ? 16.516 10.305 -8.242 1 96.5 199 VAL A N 1
ATOM 1537 C CA . VAL A 1 199 ? 15.25 10.969 -7.938 1 96.5 199 VAL A CA 1
ATOM 1538 C C . VAL A 1 199 ? 14.102 10.258 -8.648 1 96.5 199 VAL A C 1
ATOM 1540 O O . VAL A 1 199 ? 12.992 10.18 -8.109 1 96.5 199 VAL A O 1
ATOM 1543 N N . THR A 1 200 ? 14.383 9.672 -9.836 1 96.19 200 THR A N 1
ATOM 1544 C CA . THR A 1 200 ? 13.359 8.953 -10.578 1 96.19 200 THR A CA 1
ATOM 1545 C C . THR A 1 200 ? 12.844 7.766 -9.766 1 96.19 200 THR A C 1
ATOM 1547 O O . THR A 1 200 ? 11.625 7.57 -9.648 1 96.19 200 THR A O 1
ATOM 1550 N N . GLN A 1 201 ? 13.766 7.012 -9.18 1 96.19 201 GLN A N 1
ATOM 1551 C CA . GLN A 1 201 ? 13.398 5.84 -8.391 1 96.19 201 GLN A CA 1
ATOM 1552 C C . GLN A 1 201 ? 12.656 6.242 -7.121 1 96.19 201 GLN A C 1
ATOM 1554 O O . GLN A 1 201 ? 11.672 5.602 -6.734 1 96.19 201 GLN A O 1
ATOM 1559 N N . TYR A 1 202 ? 13.109 7.344 -6.488 1 97.75 202 TYR A N 1
ATOM 1560 C CA . TYR A 1 202 ? 12.484 7.789 -5.25 1 97.75 202 TYR A CA 1
ATOM 1561 C C . TYR A 1 202 ? 11.102 8.383 -5.52 1 97.75 202 TYR A C 1
ATOM 1563 O O . TYR A 1 202 ? 10.18 8.211 -4.723 1 97.75 202 TYR A O 1
ATOM 1571 N N . ASN A 1 203 ? 10.961 9.109 -6.633 1 98.06 203 ASN A N 1
ATOM 1572 C CA . ASN A 1 203 ? 9.664 9.625 -7.047 1 98.06 203 ASN A CA 1
ATOM 1573 C C . ASN A 1 203 ? 8.656 8.5 -7.277 1 98.06 203 ASN A C 1
ATOM 1575 O O . ASN A 1 203 ? 7.527 8.555 -6.793 1 98.06 203 ASN A O 1
ATOM 1579 N N . SER A 1 204 ? 9.086 7.43 -7.961 1 97.88 204 SER A N 1
ATOM 1580 C CA . SER A 1 204 ? 8.234 6.273 -8.227 1 97.88 204 SER A CA 1
ATOM 1581 C C . SER A 1 204 ? 7.848 5.566 -6.93 1 97.88 204 SER A C 1
ATOM 1583 O O . SER A 1 204 ? 6.684 5.199 -6.742 1 97.88 204 SER A O 1
ATOM 1585 N N . LYS A 1 205 ? 8.836 5.352 -6.074 1 98.06 205 LYS A N 1
ATOM 1586 C CA . LYS A 1 205 ? 8.617 4.738 -4.766 1 98.06 205 LYS A CA 1
ATOM 1587 C C . LYS A 1 205 ? 7.574 5.512 -3.965 1 98.06 205 LYS A C 1
ATOM 1589 O O . LYS A 1 205 ? 6.648 4.918 -3.402 1 98.06 205 LYS A O 1
ATOM 1594 N N . LEU A 1 206 ? 7.691 6.82 -3.947 1 98.5 206 LEU A N 1
ATOM 1595 C CA . LEU A 1 206 ? 6.785 7.691 -3.203 1 98.5 206 LEU A CA 1
ATOM 1596 C C . LEU A 1 206 ? 5.375 7.629 -3.783 1 98.5 206 LEU A C 1
ATOM 1598 O O . LEU A 1 206 ? 4.391 7.625 -3.039 1 98.5 206 LEU A O 1
ATOM 1602 N N . ARG A 1 207 ? 5.25 7.586 -5.078 1 98.06 207 ARG A N 1
ATOM 1603 C CA . ARG A 1 207 ? 3.951 7.449 -5.73 1 98.06 207 ARG A CA 1
ATOM 1604 C C . ARG A 1 207 ? 3.254 6.164 -5.297 1 98.06 207 ARG A C 1
ATOM 1606 O O . ARG A 1 207 ? 2.057 6.172 -5.004 1 98.06 207 ARG A O 1
ATOM 1613 N N . GLN A 1 208 ? 3.992 5.059 -5.266 1 98.69 208 GLN A N 1
ATOM 1614 C CA . GLN A 1 208 ? 3.43 3.779 -4.844 1 98.69 208 GLN A CA 1
ATOM 1615 C C . GLN A 1 208 ? 2.988 3.826 -3.385 1 98.69 208 GLN A C 1
ATOM 1617 O O . GLN A 1 208 ? 1.927 3.307 -3.033 1 98.69 208 GLN A O 1
ATOM 1622 N N . PHE A 1 209 ? 3.811 4.484 -2.52 1 98.75 209 PHE A N 1
ATOM 1623 C CA . PHE A 1 209 ? 3.484 4.602 -1.104 1 98.75 209 PHE A CA 1
ATOM 1624 C C . PHE A 1 209 ? 2.203 5.406 -0.91 1 98.75 209 PHE A C 1
ATOM 1626 O O . PHE A 1 209 ? 1.288 4.965 -0.21 1 98.75 209 PHE A O 1
ATOM 1633 N N . ALA A 1 210 ? 2.129 6.543 -1.568 1 98.75 210 ALA A N 1
ATOM 1634 C CA . ALA A 1 210 ? 0.969 7.418 -1.414 1 98.75 210 ALA A CA 1
ATOM 1635 C C . ALA A 1 210 ? -0.297 6.746 -1.937 1 98.75 210 ALA A C 1
ATOM 1637 O O . ALA A 1 210 ? -1.344 6.789 -1.286 1 98.75 210 ALA A O 1
ATOM 1638 N N . ALA A 1 211 ? -0.181 6.105 -3.1 1 98.62 211 ALA A N 1
ATOM 1639 C CA . ALA A 1 211 ? -1.332 5.422 -3.682 1 98.62 211 ALA A CA 1
ATOM 1640 C C . ALA A 1 211 ? -1.827 4.305 -2.764 1 98.62 211 ALA A C 1
ATOM 1642 O O . ALA A 1 211 ? -3.035 4.125 -2.592 1 98.62 211 ALA A O 1
ATOM 1643 N N . SER A 1 212 ? -0.912 3.584 -2.195 1 98.75 212 SER A N 1
ATOM 1644 C CA . SER A 1 212 ? -1.263 2.477 -1.312 1 98.75 212 SER A CA 1
ATOM 1645 C C . SER A 1 212 ? -1.932 2.977 -0.037 1 98.75 212 SER A C 1
ATOM 1647 O O . SER A 1 212 ? -2.984 2.471 0.357 1 98.75 212 SER A O 1
ATOM 1649 N N . VAL A 1 213 ? -1.34 3.986 0.609 1 98.88 213 VAL A N 1
ATOM 1650 C CA . VAL A 1 213 ? -1.881 4.512 1.858 1 98.88 213 VAL A CA 1
ATOM 1651 C C . VAL A 1 213 ? -3.27 5.098 1.613 1 98.88 213 VAL A C 1
ATOM 1653 O O . VAL A 1 213 ? -4.191 4.883 2.404 1 98.88 213 VAL A O 1
ATOM 1656 N N . ASN A 1 214 ? -3.428 5.82 0.513 1 98.81 214 ASN A N 1
ATOM 1657 C CA . ASN A 1 214 ? -4.727 6.402 0.195 1 98.81 214 ASN A CA 1
ATOM 1658 C C . ASN A 1 214 ? -5.785 5.32 -0.012 1 98.81 214 ASN A C 1
ATOM 1660 O O . ASN A 1 214 ? -6.918 5.457 0.458 1 98.81 214 ASN A O 1
ATOM 1664 N N . THR A 1 215 ? -5.398 4.27 -0.704 1 98.56 215 THR A N 1
ATOM 1665 C CA . THR A 1 215 ? -6.332 3.166 -0.927 1 98.56 215 THR A CA 1
ATOM 1666 C C . THR A 1 215 ? -6.699 2.494 0.392 1 98.56 215 THR A C 1
ATOM 1668 O O . THR A 1 215 ? -7.875 2.223 0.648 1 98.56 215 THR A O 1
ATOM 1671 N N . MET A 1 216 ? -5.754 2.275 1.228 1 98.62 216 MET A N 1
ATOM 1672 C CA . MET A 1 216 ? -6 1.618 2.508 1 98.62 216 MET A CA 1
ATOM 1673 C C . MET A 1 216 ? -6.836 2.508 3.426 1 98.62 216 MET A C 1
ATOM 1675 O O . MET A 1 216 ? -7.637 2.01 4.219 1 98.62 216 MET A O 1
ATOM 1679 N N . LEU A 1 217 ? -6.664 3.852 3.311 1 98.56 217 LEU A N 1
ATOM 1680 C CA . LEU A 1 217 ? -7.496 4.762 4.09 1 98.56 217 LEU A CA 1
ATOM 1681 C C . LEU A 1 217 ? -8.953 4.66 3.672 1 98.56 217 LEU A C 1
ATOM 1683 O O . LEU A 1 217 ? -9.844 4.582 4.523 1 98.56 217 LEU A O 1
ATOM 1687 N N . GLU A 1 218 ? -9.164 4.703 2.387 1 97.31 218 GLU A N 1
ATOM 1688 C CA . GLU A 1 218 ? -10.531 4.625 1.877 1 97.31 218 GLU A CA 1
ATOM 1689 C C . GLU A 1 218 ? -11.18 3.289 2.234 1 97.31 218 GLU A C 1
ATOM 1691 O O . GLU A 1 218 ? -12.258 3.256 2.824 1 97.31 218 GLU A O 1
ATOM 1696 N N . GLN A 1 219 ? -10.484 2.16 1.973 1 96.69 219 GLN A N 1
ATOM 1697 C CA . GLN A 1 219 ? -10.992 0.826 2.266 1 96.69 219 GLN A CA 1
ATOM 1698 C C . GLN A 1 219 ? -11.102 0.597 3.771 1 96.69 219 GLN A C 1
ATOM 1700 O O . GLN A 1 219 ? -12.078 0.015 4.246 1 96.69 219 GLN A O 1
ATOM 1705 N N . GLY A 1 220 ? -10.102 1.076 4.441 1 95.75 220 GLY A N 1
ATOM 1706 C CA . GLY A 1 220 ? -10.07 0.905 5.887 1 95.75 220 GLY A CA 1
ATOM 1707 C C . GLY A 1 220 ? -11.148 1.691 6.605 1 95.75 220 GLY A C 1
ATOM 1708 O O . GLY A 1 220 ? -11.641 1.262 7.648 1 95.75 220 GLY A O 1
ATOM 1709 N N . GLY A 1 221 ? -11.43 2.889 6.07 1 95.69 221 GLY A N 1
ATOM 1710 C CA . GLY A 1 221 ? -12.516 3.654 6.66 1 95.69 221 GLY A CA 1
ATOM 1711 C C . GLY A 1 221 ? -13.836 2.902 6.676 1 95.69 221 GLY A C 1
ATOM 1712 O O . GLY A 1 221 ? -14.539 2.896 7.688 1 95.69 221 GLY A O 1
ATOM 1713 N N . LEU A 1 222 ? -14.109 2.271 5.586 1 93.06 222 LEU A N 1
ATOM 1714 C CA . LEU A 1 222 ? -15.328 1.477 5.48 1 93.06 222 LEU A CA 1
ATOM 1715 C C . LEU A 1 222 ? -15.289 0.292 6.441 1 93.06 222 LEU A C 1
ATOM 1717 O O . LEU A 1 222 ? -16.281 0.003 7.121 1 93.06 222 LEU A O 1
ATOM 1721 N N . LEU A 1 223 ? -14.156 -0.373 6.469 1 93.12 223 LEU A N 1
ATOM 1722 C CA . LEU A 1 223 ? -14 -1.549 7.316 1 93.12 223 LEU A CA 1
ATOM 1723 C C . LEU A 1 223 ? -14.141 -1.182 8.789 1 93.12 223 LEU A C 1
ATOM 1725 O O . LEU A 1 223 ? -14.961 -1.76 9.5 1 93.12 223 LEU A O 1
ATOM 1729 N N . GLU A 1 224 ? -13.359 -0.209 9.211 1 95.25 224 GLU A N 1
ATOM 1730 C CA . GLU A 1 224 ? -13.305 0.145 10.625 1 95.25 224 GLU A CA 1
ATOM 1731 C C . GLU A 1 224 ? -14.633 0.729 11.102 1 95.25 224 GLU A C 1
ATOM 1733 O O . GLU A 1 224 ? -15.133 0.362 12.164 1 95.25 224 GLU A O 1
ATOM 1738 N N . HIS A 1 225 ? -15.227 1.565 10.305 1 94.81 225 HIS A N 1
ATOM 1739 C CA . HIS A 1 225 ? -16.438 2.242 10.727 1 94.81 225 HIS A CA 1
ATOM 1740 C C . HIS A 1 225 ? -17.672 1.354 10.531 1 94.81 225 HIS A C 1
ATOM 1742 O O . HIS A 1 225 ? -18.422 1.105 11.477 1 94.81 225 HIS A O 1
ATOM 1748 N N . THR A 1 226 ? -17.875 0.831 9.359 1 90.25 226 THR A N 1
ATOM 1749 C CA . THR A 1 226 ? -19.141 0.252 8.961 1 90.25 226 THR A CA 1
ATOM 1750 C C . THR A 1 226 ? -19.188 -1.236 9.297 1 90.25 226 THR A C 1
ATOM 1752 O O . THR A 1 226 ? -20.203 -1.73 9.812 1 90.25 226 THR A O 1
ATOM 1755 N N . ILE A 1 227 ? -18.156 -1.897 9.109 1 88.94 227 ILE A N 1
ATOM 1756 C CA . ILE A 1 227 ? -18.188 -3.346 9.281 1 88.94 227 ILE A CA 1
ATOM 1757 C C . ILE A 1 227 ? -17.875 -3.701 10.734 1 88.94 227 ILE A C 1
ATOM 1759 O O . ILE A 1 227 ? -18.672 -4.383 11.391 1 88.94 227 ILE A O 1
ATOM 1763 N N . LYS A 1 228 ? -16.812 -3.135 11.18 1 92.94 228 LYS A N 1
ATOM 1764 C CA . LYS A 1 228 ? -16.391 -3.449 12.547 1 92.94 228 LYS A CA 1
ATOM 1765 C C . LYS A 1 228 ? -17.156 -2.604 13.562 1 92.94 228 LYS A C 1
ATOM 1767 O O . LYS A 1 228 ? -17.125 -2.889 14.766 1 92.94 228 LYS A O 1
ATOM 1772 N N . LYS A 1 229 ? -17.844 -1.565 13.109 1 95.94 229 LYS A N 1
ATOM 1773 C CA . LYS A 1 229 ? -18.578 -0.656 13.984 1 95.94 229 LYS A CA 1
ATOM 1774 C C . LYS A 1 229 ? -17.703 -0.173 15.133 1 95.94 229 LYS A C 1
ATOM 1776 O O . LYS A 1 229 ? -18.125 -0.217 16.297 1 95.94 229 LYS A O 1
ATOM 1781 N N . ARG A 1 230 ? -16.531 0.26 14.836 1 97.31 230 ARG A N 1
ATOM 1782 C CA . ARG A 1 230 ? -15.484 0.638 15.789 1 97.31 230 ARG A CA 1
ATOM 1783 C C . ARG A 1 230 ? -15.922 1.829 16.625 1 97.31 230 ARG A C 1
ATOM 1785 O O . ARG A 1 230 ? -15.547 1.936 17.797 1 97.31 230 ARG A O 1
ATOM 1792 N N . TRP A 1 231 ? -16.688 2.785 16.109 1 98.31 231 TRP A N 1
ATOM 1793 C CA . TRP A 1 231 ? -17.141 4 16.781 1 98.31 231 TRP A CA 1
ATOM 1794 C C . TRP A 1 231 ? -18.641 4.164 16.672 1 98.31 231 TRP A C 1
ATOM 1796 O O . TRP A 1 231 ? -19.125 5.035 15.938 1 98.31 231 TRP A O 1
ATOM 1806 N N . PRO A 1 232 ? -19.438 3.416 17.406 1 97.88 232 PRO A N 1
ATOM 1807 C CA . PRO A 1 232 ? -20.891 3.564 17.344 1 97.88 232 PRO A CA 1
ATOM 1808 C C . PRO A 1 232 ? -21.344 5.004 17.562 1 97.88 232 PRO A C 1
ATOM 1810 O O . PRO A 1 232 ? -20.906 5.656 18.516 1 97.88 232 PRO A O 1
ATOM 1813 N N . GLY A 1 233 ? -22.188 5.434 16.672 1 97.31 233 GLY A N 1
ATOM 1814 C CA . GLY A 1 233 ? -22.766 6.758 16.812 1 97.31 233 GLY A CA 1
ATOM 1815 C C . GLY A 1 233 ? -21.906 7.852 16.188 1 97.31 233 GLY A C 1
ATOM 1816 O O . GLY A 1 233 ? -22.328 9.016 16.141 1 97.31 233 GLY A O 1
ATOM 1817 N N . ALA A 1 234 ? -20.75 7.508 15.688 1 98.12 234 ALA A N 1
ATOM 1818 C CA . ALA A 1 234 ? -19.875 8.492 15.062 1 98.12 234 ALA A CA 1
ATOM 1819 C C . ALA A 1 234 ? -19.938 8.398 13.539 1 98.12 234 ALA A C 1
ATOM 1821 O O . ALA A 1 234 ? -20.406 7.398 12.992 1 98.12 234 ALA A O 1
ATOM 1822 N N . SER A 1 235 ? -19.594 9.461 12.891 1 98.12 235 SER A N 1
ATOM 1823 C CA . SER A 1 235 ? -19.391 9.461 11.445 1 98.12 235 SER A CA 1
ATOM 1824 C C . SER A 1 235 ? -17.922 9.578 11.102 1 98.12 235 SER A C 1
ATOM 1826 O O . SER A 1 235 ? -17.141 10.156 11.859 1 98.12 235 SER A O 1
ATOM 1828 N N . LEU A 1 236 ? -17.562 8.961 10.023 1 98.5 236 LEU A N 1
ATOM 1829 C CA . LEU A 1 236 ? -16.203 9.039 9.469 1 98.5 236 LEU A CA 1
ATOM 1830 C C . LEU A 1 236 ? -16.25 9.414 7.992 1 98.5 236 LEU A C 1
ATOM 1832 O O . LEU A 1 236 ? -17.047 8.859 7.23 1 98.5 236 LEU A O 1
ATOM 1836 N N . THR A 1 237 ? -15.469 10.398 7.613 1 98.56 237 THR A N 1
ATOM 1837 C CA . THR A 1 237 ? -15.32 10.797 6.219 1 98.56 237 THR A CA 1
ATOM 1838 C C . THR A 1 237 ? -13.852 10.836 5.82 1 98.56 237 THR A C 1
ATOM 1840 O O . THR A 1 237 ? -13.016 11.367 6.562 1 98.56 237 THR A O 1
ATOM 1843 N N . VAL A 1 238 ? -13.523 10.172 4.723 1 98.62 238 VAL A N 1
ATOM 1844 C CA . VAL A 1 238 ? -12.219 10.367 4.105 1 98.62 238 VAL A CA 1
ATOM 1845 C C . VAL A 1 238 ? -12.305 11.445 3.031 1 98.62 238 VAL A C 1
ATOM 1847 O O . VAL A 1 238 ? -13.016 11.281 2.037 1 98.62 238 VAL A O 1
ATOM 1850 N N . PHE A 1 239 ? -11.703 12.586 3.328 1 98.94 239 PHE A N 1
ATOM 1851 C CA . PHE A 1 239 ? -11.586 13.664 2.354 1 98.94 239 PHE A CA 1
ATOM 1852 C C . PHE A 1 239 ? -10.422 13.406 1.404 1 98.94 239 PHE A C 1
ATOM 1854 O O . PHE A 1 239 ? -9.258 13.477 1.809 1 98.94 239 PHE A O 1
ATOM 1861 N N . ASP A 1 240 ? -10.734 13.125 0.14 1 98.81 240 ASP A N 1
ATOM 1862 C CA . ASP A 1 240 ? -9.75 12.797 -0.893 1 98.81 240 ASP A CA 1
ATOM 1863 C C . ASP A 1 240 ? -9.094 14.062 -1.44 1 98.81 240 ASP A C 1
ATOM 1865 O O . ASP A 1 240 ? -9.266 14.398 -2.613 1 98.81 240 ASP A O 1
ATOM 1869 N N . VAL A 1 241 ? -8.242 14.594 -0.637 1 98.88 241 VAL A N 1
ATOM 1870 C CA . VAL A 1 241 ? -7.527 15.805 -1.024 1 98.88 241 VAL A CA 1
ATOM 1871 C C . VAL A 1 241 ? -6.586 15.5 -2.189 1 98.88 241 VAL A C 1
ATOM 1873 O O . VAL A 1 241 ? -6.348 16.359 -3.043 1 98.88 241 VAL A O 1
ATOM 1876 N N . ASN A 1 242 ? -6.078 14.281 -2.244 1 98.81 242 ASN A N 1
ATOM 1877 C CA . ASN A 1 242 ? -5.234 13.859 -3.355 1 98.81 242 ASN A CA 1
ATOM 1878 C C . ASN A 1 242 ? -5.922 14.078 -4.699 1 98.81 242 ASN A C 1
ATOM 1880 O O . ASN A 1 242 ? -5.359 14.711 -5.594 1 98.81 242 ASN A O 1
ATOM 1884 N N . ALA A 1 243 ? -7.133 13.594 -4.84 1 98.69 243 ALA A N 1
ATOM 1885 C CA . ALA A 1 243 ? -7.891 13.742 -6.078 1 98.69 243 ALA A CA 1
ATOM 1886 C C . ALA A 1 243 ? -8.18 15.211 -6.379 1 98.69 243 ALA A C 1
ATOM 1888 O O . ALA A 1 243 ? -8.078 15.648 -7.523 1 98.69 243 ALA A O 1
ATOM 1889 N N . LEU A 1 244 ? -8.562 15.961 -5.348 1 98.88 244 LEU A N 1
ATOM 1890 C CA . LEU A 1 244 ? -8.828 17.391 -5.508 1 98.88 244 LEU A CA 1
ATOM 1891 C C . LEU A 1 244 ? -7.605 18.109 -6.074 1 98.88 244 LEU A C 1
ATOM 1893 O O . LEU A 1 244 ? -7.723 18.875 -7.031 1 98.88 244 LEU A O 1
ATOM 1897 N N . LEU A 1 245 ? -6.453 17.859 -5.508 1 98.81 245 LEU A N 1
ATOM 1898 C CA . LEU A 1 245 ? -5.238 18.547 -5.91 1 98.81 245 LEU A CA 1
ATOM 1899 C C . LEU A 1 245 ? -4.789 18.109 -7.297 1 98.81 245 LEU A C 1
ATOM 1901 O O . LEU A 1 245 ? -4.25 18.906 -8.07 1 98.81 245 LEU A O 1
ATOM 1905 N N . LYS A 1 246 ? -5.004 16.859 -7.617 1 98.44 246 LYS A N 1
ATOM 1906 C CA . LYS A 1 246 ? -4.688 16.406 -8.969 1 98.44 246 LYS A CA 1
ATOM 1907 C C . LYS A 1 246 ? -5.547 17.109 -10.008 1 98.44 246 LYS A C 1
ATOM 1909 O O . LYS A 1 246 ? -5.078 17.422 -11.102 1 98.44 246 LYS A O 1
ATOM 1914 N N . ASP A 1 247 ? -6.797 17.359 -9.656 1 98.56 247 ASP A N 1
ATOM 1915 C CA . ASP A 1 247 ? -7.664 18.109 -10.555 1 98.56 247 ASP A CA 1
ATOM 1916 C C . ASP A 1 247 ? -7.117 19.531 -10.781 1 98.56 247 ASP A C 1
ATOM 1918 O O . ASP A 1 247 ? -7.16 20.047 -11.898 1 98.56 247 ASP A O 1
ATOM 1922 N N . ILE A 1 248 ? -6.605 20.125 -9.727 1 98.69 248 ILE A N 1
ATOM 1923 C CA . ILE A 1 248 ? -6.023 21.453 -9.844 1 98.69 248 ILE A CA 1
ATOM 1924 C C . ILE A 1 248 ? -4.773 21.406 -10.719 1 98.69 248 ILE A C 1
ATOM 1926 O O . ILE A 1 248 ? -4.578 22.25 -11.586 1 98.69 248 ILE A O 1
ATOM 1930 N N . LEU A 1 249 ? -3.947 20.391 -10.547 1 98.38 249 LEU A N 1
ATOM 1931 C CA . LEU A 1 249 ? -2.725 20.234 -11.328 1 98.38 249 LEU A CA 1
ATOM 1932 C C . LEU A 1 249 ? -3.045 20.016 -12.805 1 98.38 249 LEU A C 1
ATOM 1934 O O . LEU A 1 249 ? -2.279 20.422 -13.672 1 98.38 249 LEU A O 1
ATOM 1938 N N . GLU A 1 250 ? -4.164 19.375 -13.055 1 97.88 250 GLU A N 1
ATOM 1939 C CA . GLU A 1 250 ? -4.551 19.031 -14.422 1 97.88 250 GLU A CA 1
ATOM 1940 C C . GLU A 1 250 ? -5.105 20.266 -15.148 1 97.88 250 GLU A C 1
ATOM 1942 O O . GLU A 1 250 ? -5.012 20.359 -16.375 1 97.88 250 GLU A O 1
ATOM 1947 N N . ASP A 1 251 ? -5.711 21.203 -14.383 1 98.12 251 ASP A N 1
ATOM 1948 C CA . ASP A 1 251 ? -6.273 22.422 -14.953 1 98.12 251 ASP A CA 1
ATOM 1949 C C . ASP A 1 251 ? -5.945 23.641 -14.086 1 98.12 251 ASP A C 1
ATOM 1951 O O . ASP A 1 251 ? -6.848 24.281 -13.547 1 98.12 251 ASP A O 1
ATOM 1955 N N . PRO A 1 252 ? -4.684 23.984 -14.055 1 98 252 PRO A N 1
ATOM 1956 C CA . PRO A 1 252 ? -4.27 25.047 -13.141 1 98 252 PRO A CA 1
ATOM 1957 C C . PRO A 1 252 ? -4.879 26.391 -13.492 1 98 252 PRO A C 1
ATOM 1959 O O . PRO A 1 252 ? -5.137 27.219 -12.602 1 98 252 PRO A O 1
ATOM 1962 N N . GLY A 1 253 ? -5.156 26.688 -14.711 1 97.94 253 GLY A N 1
ATOM 1963 C CA . GLY A 1 253 ? -5.711 27.969 -15.125 1 97.94 253 GLY A CA 1
ATOM 1964 C C . GLY A 1 253 ? -7.086 28.25 -14.547 1 97.94 253 GLY A C 1
ATOM 1965 O O . GLY A 1 253 ? -7.48 29.406 -14.383 1 97.94 253 GLY A O 1
ATOM 1966 N N . ALA A 1 254 ? -7.801 27.188 -14.211 1 98.12 254 ALA A N 1
ATOM 1967 C CA . ALA A 1 254 ? -9.141 27.328 -13.648 1 98.12 254 ALA A CA 1
ATOM 1968 C C . ALA A 1 254 ? -9.078 27.641 -12.156 1 98.12 254 ALA A C 1
ATOM 1970 O O . ALA A 1 254 ? -10.07 28.078 -11.562 1 98.12 254 ALA A O 1
ATOM 1971 N N . HIS A 1 255 ? -7.855 27.516 -11.539 1 98.25 255 HIS A N 1
ATOM 1972 C CA . HIS A 1 255 ? -7.828 27.531 -10.086 1 98.25 255 HIS A CA 1
ATOM 1973 C C . HIS A 1 255 ? -6.809 28.531 -9.555 1 98.25 255 HIS A C 1
ATOM 1975 O O . HIS A 1 255 ? -6.918 29 -8.422 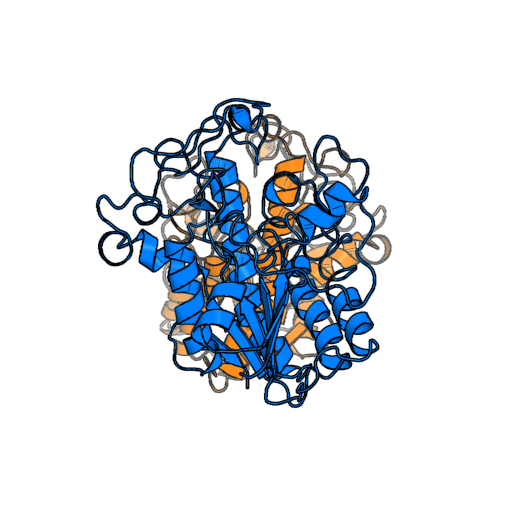1 98.25 255 HIS A O 1
ATOM 1981 N N . LEU A 1 256 ? -5.82 28.812 -10.344 1 98.69 256 LEU A N 1
ATOM 1982 C CA . LEU A 1 256 ? -4.742 29.703 -9.922 1 98.69 256 LEU A CA 1
ATOM 1983 C C . LEU A 1 256 ? -4.766 31 -10.727 1 98.69 256 LEU A C 1
ATOM 1985 O O . LEU A 1 256 ? -5.328 31.047 -11.82 1 98.69 256 LEU A O 1
ATOM 1989 N N . SER A 1 257 ? -4.195 32.062 -10.148 1 98.06 257 SER A N 1
ATOM 1990 C CA . SER A 1 257 ? -4.051 33.312 -10.898 1 98.06 257 SER A CA 1
ATOM 1991 C C . SER A 1 257 ? -3.064 33.156 -12.047 1 98.06 257 SER A C 1
ATOM 1993 O O . SER A 1 257 ? -2.189 32.281 -12.008 1 98.06 257 SER A O 1
ATOM 1995 N N . TYR A 1 258 ? -3.256 34 -13.008 1 97.06 258 TYR A N 1
ATOM 1996 C CA . TYR A 1 258 ? -2.312 34.031 -14.125 1 97.06 258 TYR A CA 1
ATOM 1997 C C . TYR A 1 258 ? -1.007 34.719 -13.711 1 97.06 258 TYR A C 1
ATOM 1999 O O . TYR A 1 258 ? -1.015 35.719 -13.023 1 97.06 258 TYR A O 1
ATOM 2007 N N . PRO A 1 259 ? 0.101 34.25 -14.172 1 97.62 259 PRO A N 1
ATOM 2008 C CA . PRO A 1 259 ? 0.31 32.969 -14.836 1 97.62 259 PRO A CA 1
ATOM 2009 C C . PRO A 1 259 ? 0.323 31.797 -13.867 1 97.62 259 PRO A C 1
ATOM 2011 O O . PRO A 1 259 ? 1.081 31.812 -12.891 1 97.62 259 PRO A O 1
ATOM 2014 N N . ALA A 1 260 ? -0.51 30.797 -14.172 1 98.38 260 ALA A N 1
ATOM 2015 C CA . ALA A 1 260 ? -0.592 29.625 -13.305 1 98.38 260 ALA A CA 1
ATOM 2016 C C . ALA A 1 260 ? 0.697 28.812 -13.367 1 98.38 260 ALA A C 1
ATOM 2018 O O . ALA A 1 260 ? 1.217 28.531 -14.445 1 98.38 260 ALA A O 1
ATOM 2019 N N . ASN A 1 261 ? 1.228 28.469 -12.219 1 98.25 261 ASN A N 1
ATOM 2020 C CA . ASN A 1 261 ? 2.492 27.75 -12.094 1 98.25 261 ASN A CA 1
ATOM 2021 C C . ASN A 1 261 ? 2.375 26.578 -11.133 1 98.25 261 ASN A C 1
ATOM 2023 O O . ASN A 1 261 ? 2.266 26.766 -9.922 1 98.25 261 ASN A O 1
ATOM 2027 N N . VAL A 1 262 ? 2.436 25.297 -11.672 1 98 262 VAL A N 1
ATOM 2028 C CA . VAL A 1 262 ? 2.209 24.125 -10.836 1 98 262 VAL A CA 1
ATOM 2029 C C . VAL A 1 262 ? 3.516 23.359 -10.664 1 98 262 VAL A C 1
ATOM 2031 O O . VAL A 1 262 ? 3.557 22.344 -9.961 1 98 262 VAL A O 1
ATOM 2034 N N . THR A 1 263 ? 4.645 23.828 -11.281 1 96.06 263 THR A N 1
ATOM 2035 C CA . THR A 1 263 ? 5.926 23.125 -11.18 1 96.06 263 THR A CA 1
ATOM 2036 C C . THR A 1 263 ? 6.945 23.984 -10.43 1 96.06 263 THR A C 1
ATOM 2038 O O . THR A 1 263 ? 7.922 23.469 -9.891 1 96.06 263 THR A O 1
ATOM 2041 N N . GLY A 1 264 ? 6.703 25.328 -10.383 1 94.88 264 GLY A N 1
ATOM 2042 C CA . GLY A 1 264 ? 7.602 26.219 -9.672 1 94.88 264 GLY A CA 1
ATOM 2043 C C . GLY A 1 264 ? 7.191 26.453 -8.234 1 94.88 264 GLY A C 1
ATOM 2044 O O . GLY A 1 264 ? 6.129 26.016 -7.801 1 94.88 264 GLY A O 1
ATOM 2045 N N . ILE A 1 265 ? 8.07 27.062 -7.457 1 95.69 265 ILE A N 1
ATOM 2046 C CA . ILE A 1 265 ? 7.836 27.359 -6.051 1 95.69 265 ILE A CA 1
ATOM 2047 C C . ILE A 1 265 ? 7.816 28.875 -5.832 1 95.69 265 ILE A C 1
ATOM 2049 O O . ILE A 1 265 ? 8.57 29.609 -6.469 1 95.69 265 ILE A O 1
ATOM 2053 N N . TYR A 1 266 ? 6.996 29.312 -4.961 1 97.5 266 TYR A N 1
ATOM 2054 C CA . TYR A 1 266 ? 6.914 30.734 -4.641 1 97.5 266 TYR A CA 1
ATOM 2055 C C . TYR A 1 266 ? 8.086 31.172 -3.768 1 97.5 266 TYR A C 1
ATOM 2057 O O . TYR A 1 266 ? 8.781 32.125 -4.086 1 97.5 266 TYR A O 1
ATOM 2065 N N . HIS A 1 267 ? 8.273 30.469 -2.703 1 95.81 267 HIS A N 1
ATOM 2066 C CA . HIS A 1 267 ? 9.328 30.75 -1.733 1 95.81 267 HIS A CA 1
ATOM 2067 C C . HIS A 1 267 ? 10.477 29.75 -1.872 1 95.81 267 HIS A C 1
ATOM 2069 O O . HIS A 1 267 ? 10.414 28.641 -1.343 1 95.81 267 HIS A O 1
ATOM 2075 N N . SER A 1 268 ? 11.547 30.172 -2.537 1 91.75 268 SER A N 1
ATOM 2076 C CA . SER A 1 268 ? 12.656 29.281 -2.869 1 91.75 268 SER A CA 1
ATOM 2077 C C . SER A 1 268 ? 13.844 29.516 -1.935 1 91.75 268 SER A C 1
ATOM 2079 O O . SER A 1 268 ? 14.211 30.656 -1.656 1 91.75 268 SER A O 1
ATOM 2081 N N . CYS A 1 269 ? 14.305 28.484 -1.358 1 86.94 269 CYS A N 1
ATOM 2082 C CA . CYS A 1 269 ? 15.531 28.531 -0.566 1 86.94 269 CYS A CA 1
ATOM 2083 C C . CYS A 1 269 ? 16.641 27.75 -1.251 1 86.94 269 CYS A C 1
ATOM 2085 O O . CYS A 1 269 ? 16.812 26.547 -1.015 1 86.94 269 CYS A O 1
ATOM 2087 N N . PRO A 1 270 ? 17.422 28.594 -2.096 1 73.69 270 PRO A N 1
ATOM 2088 C CA . PRO A 1 270 ? 18.406 27.922 -2.951 1 73.69 270 PRO A CA 1
ATOM 2089 C C . PRO A 1 270 ? 19.625 27.422 -2.176 1 73.69 270 PRO A C 1
ATOM 2091 O O . PRO A 1 270 ? 20.031 28.031 -1.193 1 73.69 270 PRO A O 1
ATOM 2094 N N . GLY A 1 271 ? 20.125 26.266 -2.291 1 67.62 271 GLY A N 1
ATOM 2095 C CA . GLY A 1 271 ? 21.406 25.734 -1.824 1 67.62 271 GLY A CA 1
ATOM 2096 C C . GLY A 1 271 ? 21.266 24.812 -0.624 1 67.62 271 GLY A C 1
ATOM 2097 O O . GLY A 1 271 ? 20.234 24.828 0.05 1 67.62 271 GLY A O 1
ATOM 2098 N N . GLU A 1 272 ? 22.234 24.109 -0.444 1 65.75 272 GLU A N 1
ATOM 2099 C CA . GLU A 1 272 ? 22.359 23.266 0.744 1 65.75 272 GLU A CA 1
ATOM 2100 C C . GLU A 1 272 ? 22.703 24.094 1.974 1 65.75 272 GLU A C 1
ATOM 2102 O O . GLU A 1 272 ? 23.625 24.922 1.934 1 65.75 272 GLU A O 1
ATOM 2107 N N . GLY A 1 273 ? 21.969 23.922 3.057 1 64.44 273 GLY A N 1
ATOM 2108 C CA . GLY A 1 273 ? 22.312 24.609 4.293 1 64.44 273 GLY A CA 1
ATOM 2109 C C . GLY A 1 273 ? 22.031 26.094 4.254 1 64.44 273 GLY A C 1
ATOM 2110 O O . GLY A 1 273 ? 22.609 26.859 5.02 1 64.44 273 GLY A O 1
ATOM 2111 N N . VAL A 1 274 ? 21.234 26.484 3.355 1 67.81 274 VAL A N 1
ATOM 2112 C CA . VAL A 1 274 ? 20.984 27.906 3.203 1 67.81 274 VAL A CA 1
ATOM 2113 C C . VAL A 1 274 ? 20.203 28.438 4.406 1 67.81 274 VAL A C 1
ATOM 2115 O O . VAL A 1 274 ? 19.375 27.719 4.977 1 67.81 274 VAL A O 1
ATOM 2118 N N . ALA A 1 275 ? 20.656 29.609 4.801 1 68.81 275 ALA A N 1
ATOM 2119 C CA . ALA A 1 275 ? 19.984 30.328 5.883 1 68.81 275 ALA A CA 1
ATOM 2120 C C . ALA A 1 275 ? 18.656 30.906 5.406 1 68.81 275 ALA A C 1
ATOM 2122 O O . ALA A 1 275 ? 18.469 31.172 4.215 1 68.81 275 ALA A O 1
ATOM 2123 N N . PRO A 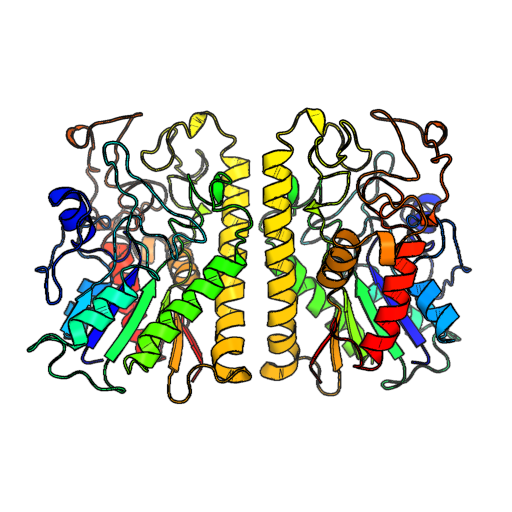1 276 ? 17.625 30.969 6.328 1 71.88 276 PRO A N 1
ATOM 2124 C CA . PRO A 1 276 ? 16.312 31.516 5.957 1 71.88 276 PRO A CA 1
ATOM 2125 C C . PRO A 1 276 ? 16.422 32.844 5.219 1 71.88 276 PRO A C 1
ATOM 2127 O O . PRO A 1 276 ? 15.602 33.125 4.344 1 71.88 276 PRO A O 1
ATOM 2130 N N . GLU A 1 277 ? 17.469 33.594 5.539 1 75.62 277 GLU A N 1
ATOM 2131 C CA . GLU A 1 277 ? 17.625 34.906 4.949 1 75.62 277 GLU A CA 1
ATOM 2132 C C . GLU A 1 277 ? 17.984 34.812 3.467 1 75.62 277 GLU A C 1
ATOM 2134 O O . GLU A 1 277 ? 17.844 35.781 2.727 1 75.62 277 GLU A O 1
ATOM 2139 N N . ASP A 1 278 ? 18.391 33.625 3.074 1 82.62 278 ASP A N 1
ATOM 2140 C CA . ASP A 1 278 ? 18.812 33.438 1.688 1 82.62 278 ASP A CA 1
ATOM 2141 C C . ASP A 1 278 ? 17.641 33 0.821 1 82.62 278 ASP A C 1
ATOM 2143 O O . ASP A 1 278 ? 17.766 32.875 -0.4 1 82.62 278 ASP A O 1
ATOM 2147 N N . CYS A 1 279 ? 16.516 32.844 1.425 1 90.06 279 CYS A N 1
ATOM 2148 C CA . CYS A 1 279 ? 15.328 32.438 0.671 1 90.06 279 CYS A CA 1
ATOM 2149 C C . CYS A 1 279 ? 14.703 33.625 -0.047 1 90.06 279 CYS A C 1
ATOM 2151 O O . CYS A 1 279 ? 14.797 34.75 0.428 1 90.06 279 CYS A O 1
ATOM 2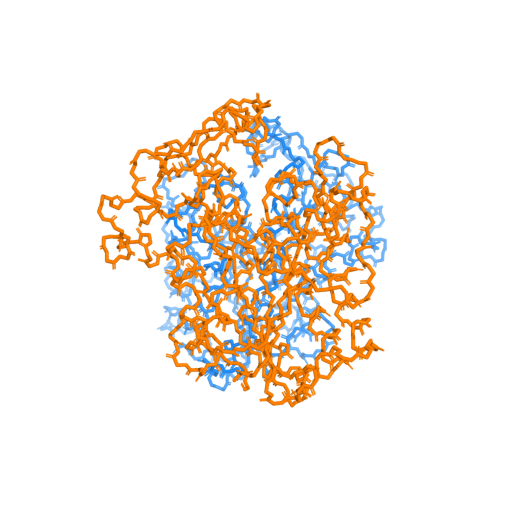153 N N . VAL A 1 280 ? 14.195 33.375 -1.247 1 91.88 280 VAL A N 1
ATOM 2154 C CA . VAL A 1 280 ? 13.664 34.438 -2.072 1 91.88 280 VAL A CA 1
ATOM 2155 C C . VAL A 1 280 ? 12.242 34.094 -2.514 1 91.88 280 VAL A C 1
ATOM 2157 O O . VAL A 1 280 ? 11.953 32.938 -2.848 1 91.88 280 VAL A O 1
ATOM 2160 N N . ASP A 1 281 ? 11.398 35.094 -2.521 1 95.31 281 ASP A N 1
ATOM 2161 C CA . ASP A 1 281 ? 10.047 34.969 -3.053 1 95.31 281 ASP A CA 1
ATOM 2162 C C . ASP A 1 281 ? 10.008 35.281 -4.547 1 95.31 281 ASP A C 1
ATOM 2164 O O . ASP A 1 281 ? 10.789 36.094 -5.031 1 95.31 281 ASP A O 1
ATOM 2168 N N . SER A 1 282 ? 9.148 34.625 -5.207 1 95.88 282 SER A N 1
ATOM 2169 C CA . SER A 1 282 ? 8.898 34.938 -6.609 1 95.88 282 SER A CA 1
ATOM 2170 C C . SER A 1 282 ? 8.359 36.344 -6.773 1 95.88 282 SER A C 1
ATOM 2172 O O . SER A 1 282 ? 7.723 36.875 -5.859 1 95.88 282 SER A O 1
ATOM 2174 N N . SER A 1 283 ? 8.586 36.906 -8 1 96.5 283 SER A N 1
ATOM 2175 C CA . SER A 1 283 ? 8.023 38.219 -8.328 1 96.5 283 SER A CA 1
ATOM 2176 C C . SER A 1 283 ? 6.555 38.094 -8.727 1 96.5 283 SER A C 1
ATOM 2178 O O . SER A 1 283 ? 5.832 39.094 -8.75 1 96.5 283 SER A O 1
ATOM 2180 N N . TYR A 1 284 ? 6.102 36.875 -9.055 1 97.62 284 TYR A N 1
ATOM 2181 C CA . TYR A 1 284 ? 4.691 36.656 -9.352 1 97.62 284 TYR A CA 1
ATOM 2182 C C . TYR A 1 284 ? 3.879 36.5 -8.07 1 97.62 284 TYR A C 1
ATOM 2184 O O . TYR A 1 284 ? 4.426 36.156 -7.023 1 97.62 284 TYR A O 1
ATOM 2192 N N . PRO A 1 285 ? 2.592 36.75 -8.188 1 97.94 285 PRO A N 1
ATOM 2193 C CA . PRO A 1 285 ? 1.772 36.688 -6.977 1 97.94 285 PRO A CA 1
ATOM 2194 C C . PRO A 1 285 ? 1.695 35.25 -6.41 1 97.94 285 PRO A C 1
ATOM 2196 O O . PRO A 1 285 ? 1.695 34.281 -7.168 1 97.94 285 PRO A O 1
ATOM 2199 N N . LEU A 1 286 ? 1.608 35.156 -5.098 1 98.25 286 LEU A N 1
ATOM 2200 C CA . LEU A 1 286 ? 1.469 33.906 -4.387 1 98.25 286 LEU A CA 1
ATOM 2201 C C . LEU A 1 286 ? 0.34 33.062 -4.984 1 98.25 286 LEU A C 1
ATOM 2203 O O . LEU A 1 286 ? 0.452 31.828 -5.078 1 98.25 286 LEU A O 1
ATOM 2207 N N . SER A 1 287 ? -0.748 33.688 -5.445 1 98.44 287 SER A N 1
ATOM 2208 C CA . SER A 1 287 ? -1.954 33.031 -5.922 1 98.44 287 SER A CA 1
ATOM 2209 C C . SER A 1 287 ? -1.728 32.375 -7.285 1 98.44 287 SER A C 1
ATOM 2211 O O . SER A 1 287 ? -2.57 31.609 -7.762 1 98.44 287 SER A O 1
ATOM 2213 N N . SER A 1 288 ? -0.565 32.656 -7.898 1 98.56 288 SER A N 1
ATOM 2214 C CA . SER A 1 288 ? -0.224 32.062 -9.18 1 98.56 288 SER A CA 1
ATOM 2215 C C . SER A 1 288 ? 0.373 30.656 -9 1 98.56 288 SER A C 1
ATOM 2217 O O . SER A 1 288 ? 0.48 29.891 -9.961 1 98.56 288 SER A O 1
ATOM 2219 N N . PHE A 1 289 ? 0.708 30.344 -7.777 1 98.75 289 PHE A N 1
ATOM 2220 C CA . PHE A 1 289 ? 1.518 29.156 -7.551 1 98.75 289 PHE A CA 1
ATOM 2221 C C . PHE A 1 289 ? 0.7 28.062 -6.863 1 98.75 289 PHE A C 1
ATOM 2223 O O . PHE A 1 289 ? -0.111 28.344 -5.98 1 98.75 289 PHE A O 1
ATOM 2230 N N . PHE A 1 290 ? 1.006 26.797 -7.262 1 98.81 290 PHE A N 1
ATOM 2231 C CA . PHE A 1 290 ? 0.502 25.641 -6.539 1 98.81 290 PHE A CA 1
ATOM 2232 C C . PHE A 1 290 ? 1.313 25.406 -5.27 1 98.81 290 PHE A C 1
ATOM 2234 O O . PHE A 1 290 ? 0.748 25.172 -4.199 1 98.81 290 PHE A O 1
ATOM 2241 N N . TRP A 1 291 ? 2.609 25.578 -5.398 1 98.56 291 TRP A N 1
ATOM 2242 C CA . TRP A 1 291 ? 3.516 25.266 -4.301 1 98.56 291 TRP A CA 1
ATOM 2243 C C . TRP A 1 291 ? 4.094 26.531 -3.689 1 98.56 291 TRP A C 1
ATOM 2245 O O . TRP A 1 291 ? 4.629 27.391 -4.406 1 98.56 291 TRP A O 1
ATOM 2255 N N . TYR A 1 292 ? 4.016 26.641 -2.361 1 98.31 292 TYR A N 1
ATOM 2256 C CA . TYR A 1 292 ? 4.648 27.75 -1.646 1 98.31 292 TYR A CA 1
ATOM 2257 C C . TYR A 1 292 ? 6.16 27.547 -1.561 1 98.31 292 TYR A C 1
ATOM 2259 O O . TYR A 1 292 ? 6.93 28.453 -1.886 1 98.31 292 TYR A O 1
ATOM 2267 N N . ASP A 1 293 ? 6.527 26.375 -1.11 1 96.38 293 ASP A N 1
ATOM 2268 C CA . ASP A 1 293 ? 7.914 25.922 -1.086 1 96.38 293 ASP A CA 1
ATOM 2269 C C . ASP A 1 293 ? 8.055 24.547 -1.729 1 96.38 293 ASP A C 1
ATOM 2271 O O . ASP A 1 293 ? 7.266 24.172 -2.602 1 96.38 293 ASP A O 1
ATOM 2275 N N . ASP A 1 294 ? 9.07 23.75 -1.352 1 95.81 294 ASP A N 1
ATOM 2276 C CA . ASP A 1 294 ? 9.352 22.5 -2.059 1 95.81 294 ASP A CA 1
ATOM 2277 C C . ASP A 1 294 ? 8.312 21.438 -1.715 1 95.81 294 ASP A C 1
ATOM 2279 O O . ASP A 1 294 ? 8.305 20.359 -2.314 1 95.81 294 ASP A O 1
ATOM 2283 N N . LEU A 1 295 ? 7.34 21.781 -0.778 1 97.44 295 LEU A N 1
ATOM 2284 C CA . LEU A 1 295 ? 6.484 20.688 -0.31 1 97.44 295 LEU A CA 1
ATOM 2285 C C . LEU A 1 295 ? 5.059 21.172 -0.082 1 97.44 295 LEU A C 1
ATOM 2287 O O . LEU A 1 295 ? 4.102 20.438 -0.312 1 97.44 295 LEU A O 1
ATOM 2291 N N . HIS A 1 296 ? 4.879 22.438 0.324 1 98.62 296 HIS A N 1
ATOM 2292 C CA . HIS A 1 296 ? 3.594 22.891 0.847 1 98.62 296 HIS A CA 1
ATOM 2293 C C . HIS A 1 296 ? 2.799 23.641 -0.213 1 98.62 296 HIS A C 1
ATOM 2295 O O . HIS A 1 296 ? 3.342 24.5 -0.909 1 98.62 296 HIS A O 1
ATOM 2301 N N . PRO A 1 297 ? 1.482 23.359 -0.344 1 98.75 297 PRO A N 1
ATOM 2302 C CA . PRO A 1 297 ? 0.635 24.156 -1.232 1 98.75 297 PRO A CA 1
ATOM 2303 C C . PRO A 1 297 ? 0.462 25.594 -0.749 1 98.75 297 PRO A C 1
ATOM 2305 O O . PRO A 1 297 ? 0.499 25.859 0.457 1 98.75 297 PRO A O 1
ATOM 2308 N N . THR A 1 298 ? 0.174 26.469 -1.643 1 98.81 298 THR A N 1
ATOM 2309 C CA . THR A 1 298 ? -0.006 27.891 -1.339 1 98.81 298 THR A CA 1
ATOM 2310 C C . THR A 1 298 ? -1.351 28.125 -0.658 1 98.81 298 THR A C 1
ATOM 2312 O O . THR A 1 298 ? -2.232 27.266 -0.69 1 98.81 298 THR A O 1
ATOM 2315 N N . GLU A 1 299 ? -1.438 29.328 -0.066 1 98.5 299 GLU A N 1
ATOM 2316 C CA . GLU A 1 299 ? -2.711 29.703 0.541 1 98.5 299 GLU A CA 1
ATOM 2317 C C . GLU A 1 299 ? -3.85 29.641 -0.473 1 98.5 299 GLU A C 1
ATOM 2319 O O . GLU A 1 299 ? -4.977 29.266 -0.126 1 98.5 299 GLU A O 1
ATOM 2324 N N . ARG A 1 300 ? -3.568 29.953 -1.757 1 98.56 300 ARG A N 1
ATOM 2325 C CA . ARG A 1 300 ? -4.578 29.828 -2.805 1 98.56 300 ARG A CA 1
ATOM 2326 C C . ARG A 1 300 ? -5.105 28.406 -2.896 1 98.56 300 ARG A C 1
ATOM 2328 O O . ARG A 1 300 ? -6.316 28.188 -2.98 1 98.56 300 ARG A O 1
ATOM 2335 N N . VAL A 1 301 ? -4.215 27.484 -2.875 1 98.81 301 VAL A N 1
ATOM 2336 C CA . VAL A 1 301 ? -4.578 26.078 -3.006 1 98.81 301 VAL A CA 1
ATOM 2337 C C . VAL A 1 301 ? -5.262 25.609 -1.727 1 98.81 301 VAL A C 1
ATOM 2339 O O . VAL A 1 301 ? -6.285 24.922 -1.782 1 98.81 301 VAL A O 1
ATOM 2342 N N . VAL A 1 302 ? -4.754 25.984 -0.536 1 98.31 302 VAL A N 1
ATOM 2343 C CA . VAL A 1 302 ? -5.344 25.453 0.688 1 98.31 302 VAL A CA 1
ATOM 2344 C C . VAL A 1 302 ? -6.699 26.109 0.937 1 98.31 302 VAL A C 1
ATOM 2346 O O . VAL A 1 302 ? -7.539 25.562 1.656 1 98.31 302 VAL A O 1
ATOM 2349 N N . ARG A 1 303 ? -6.93 27.312 0.355 1 98.56 303 ARG A N 1
ATOM 2350 C CA . ARG A 1 303 ? -8.273 27.875 0.406 1 98.56 303 ARG A CA 1
ATOM 2351 C C . ARG A 1 303 ? -9.273 26.984 -0.328 1 98.56 303 ARG A C 1
ATOM 2353 O O . ARG A 1 303 ? -10.406 26.812 0.117 1 98.56 303 ARG A O 1
ATOM 2360 N N . ILE A 1 304 ? -8.859 26.453 -1.467 1 98.81 304 ILE A N 1
ATOM 2361 C CA . ILE A 1 304 ? -9.703 25.516 -2.191 1 98.81 304 ILE A CA 1
ATOM 2362 C C . ILE A 1 304 ? -9.953 24.281 -1.338 1 98.81 304 ILE A C 1
ATOM 2364 O O . ILE A 1 304 ? -11.07 23.766 -1.284 1 98.81 304 ILE A O 1
ATOM 2368 N N . ILE A 1 305 ? -8.93 23.812 -0.642 1 98.88 305 ILE A N 1
ATOM 2369 C CA . ILE A 1 305 ? -9.078 22.688 0.277 1 98.88 305 ILE A CA 1
ATOM 2370 C C . ILE A 1 305 ? -10.086 23.047 1.369 1 98.88 305 ILE A C 1
ATOM 2372 O O . ILE A 1 305 ? -10.977 22.25 1.678 1 98.88 305 ILE A O 1
ATOM 2376 N N . ALA A 1 306 ? -9.969 24.266 1.92 1 98.94 306 ALA A N 1
ATOM 2377 C CA . ALA A 1 306 ? -10.852 24.703 2.992 1 98.94 306 ALA A CA 1
ATOM 2378 C C . ALA A 1 306 ? -12.305 24.766 2.516 1 98.94 306 ALA A C 1
ATOM 2380 O O . ALA A 1 306 ? -13.203 24.266 3.186 1 98.94 306 ALA A O 1
ATOM 2381 N N . ASP A 1 307 ? -12.508 25.359 1.331 1 98.81 307 ASP A N 1
ATOM 2382 C CA . ASP A 1 307 ? -13.844 25.438 0.759 1 98.81 307 ASP A CA 1
ATOM 2383 C C . ASP A 1 307 ? -14.438 24.047 0.546 1 98.81 307 ASP A C 1
ATOM 2385 O O . ASP A 1 307 ? -15.602 23.797 0.872 1 98.81 307 ASP A O 1
ATOM 2389 N N . THR A 1 308 ? -13.664 23.188 0.025 1 98.94 308 THR A N 1
ATOM 2390 C CA . THR A 1 308 ? -14.117 21.828 -0.264 1 98.94 308 THR A CA 1
ATOM 2391 C C . THR A 1 308 ? -14.359 21.062 1.027 1 98.94 308 THR A C 1
ATOM 2393 O O . THR A 1 308 ? -15.281 20.234 1.104 1 98.94 308 THR A O 1
ATOM 2396 N N . PHE A 1 309 ? -13.531 21.312 2.031 1 98.94 309 PHE A N 1
ATOM 2397 C CA . PHE A 1 309 ? -13.695 20.672 3.33 1 98.94 309 PHE A CA 1
ATOM 2398 C C . PHE A 1 309 ? -15.078 20.953 3.9 1 98.94 309 PHE A C 1
ATOM 2400 O O . PHE A 1 309 ? -15.742 20.047 4.414 1 98.94 309 PHE A O 1
ATOM 2407 N N . ILE A 1 310 ? -15.484 22.172 3.828 1 98.88 310 ILE A N 1
ATOM 2408 C CA . ILE A 1 310 ? -16.781 22.562 4.344 1 98.88 310 ILE A CA 1
ATOM 2409 C C . ILE A 1 310 ? -17.875 21.781 3.617 1 98.88 310 ILE A C 1
ATOM 2411 O O . ILE A 1 310 ? -18.828 21.297 4.246 1 98.88 310 ILE A O 1
ATOM 2415 N N . LYS A 1 311 ? -17.703 21.609 2.27 1 98.75 311 LYS A N 1
ATOM 2416 C CA . LYS A 1 311 ? -18.656 20.828 1.493 1 98.75 311 LYS A CA 1
ATOM 2417 C C . LYS A 1 311 ? -18.609 19.344 1.883 1 98.75 311 LYS A C 1
ATOM 2419 O O . LYS A 1 311 ? -19.641 18.672 1.894 1 98.75 311 LYS A O 1
ATOM 2424 N N . VAL A 1 312 ? -17.422 18.828 2.193 1 98.69 312 VAL A N 1
ATOM 2425 C CA . VAL A 1 312 ? -17.25 17.438 2.602 1 98.69 312 VAL A CA 1
ATOM 2426 C C . VAL A 1 312 ? -17.953 17.188 3.932 1 98.69 312 VAL A C 1
ATOM 2428 O O . VAL A 1 312 ? -18.641 16.188 4.102 1 98.69 312 VAL A O 1
ATOM 2431 N N . VAL A 1 313 ? -17.781 18.141 4.852 1 98.38 313 VAL A N 1
ATOM 2432 C CA . VAL A 1 313 ? -18.406 18.016 6.164 1 98.38 313 VAL A CA 1
ATOM 2433 C C . VAL A 1 313 ? -19.922 17.984 6.012 1 98.38 313 VAL A C 1
ATOM 2435 O O . VAL A 1 313 ? -20.609 17.281 6.766 1 98.38 313 VAL A O 1
ATOM 2438 N N . LYS A 1 314 ? -20.438 18.625 4.996 1 97.31 314 LYS A N 1
ATOM 2439 C CA . LYS A 1 314 ? -21.875 18.656 4.723 1 97.31 314 LYS A CA 1
ATOM 2440 C C . LYS A 1 314 ? -22.281 17.5 3.828 1 97.31 314 LYS A C 1
ATOM 2442 O O . LYS A 1 314 ? -23.438 17.406 3.41 1 97.31 314 LYS A O 1
ATOM 2447 N N . MET A 1 315 ? -21.375 16.656 3.436 1 97.38 315 MET A N 1
ATOM 2448 C CA . MET A 1 315 ? -21.578 15.484 2.58 1 97.38 315 MET A CA 1
ATOM 2449 C C . MET A 1 315 ? -22.078 15.906 1.2 1 97.38 315 MET A C 1
ATOM 2451 O O . MET A 1 315 ? -22.938 15.25 0.617 1 97.38 315 MET A O 1
ATOM 2455 N N . GLU A 1 316 ? -21.469 17 0.69 1 98.06 316 GLU A N 1
ATOM 2456 C CA . GLU A 1 316 ? -21.938 17.562 -0.574 1 98.06 316 GLU A CA 1
ATOM 2457 C C . GLU A 1 316 ? -20.797 17.625 -1.597 1 98.06 316 GLU A C 1
ATOM 2459 O O . GLU A 1 316 ? -20.891 18.344 -2.586 1 98.06 316 GLU A O 1
ATOM 2464 N N . SER A 1 317 ? -19.812 16.922 -1.353 1 98.69 317 SER A N 1
ATOM 2465 C CA . SER A 1 317 ? -18.656 16.984 -2.25 1 98.69 317 SER A CA 1
ATOM 2466 C C . SER A 1 317 ? -18.359 15.625 -2.869 1 98.69 317 SER A C 1
ATOM 2468 O O . SER A 1 317 ? -18.438 14.602 -2.195 1 98.69 317 SER A O 1
ATOM 2470 N N . LYS A 1 318 ? -17.891 15.641 -4.168 1 98.25 318 LYS A N 1
ATOM 2471 C CA . LYS A 1 318 ? -17.484 14.414 -4.84 1 98.25 318 LYS A CA 1
ATOM 2472 C C . LYS A 1 318 ? -16.156 13.898 -4.277 1 98.25 318 LYS A C 1
ATOM 2474 O O . LYS A 1 318 ? -15.766 12.758 -4.547 1 98.25 318 LYS A O 1
ATOM 2479 N N . TYR A 1 319 ? -15.492 14.672 -3.465 1 98.69 319 TYR A N 1
ATOM 2480 C CA . TYR A 1 319 ? -14.172 14.305 -2.963 1 98.69 319 TYR A CA 1
ATOM 2481 C C . TYR A 1 319 ? -14.273 13.648 -1.592 1 98.69 319 TYR A C 1
ATOM 2483 O O . TYR A 1 319 ? -13.25 13.344 -0.965 1 98.69 319 TYR A O 1
ATOM 2491 N N . GLY A 1 320 ? -15.484 13.461 -1.129 1 98.31 320 GLY A N 1
ATOM 2492 C CA . GLY A 1 320 ? -15.664 12.789 0.149 1 98.31 320 GLY A CA 1
ATOM 2493 C C . GLY A 1 320 ? -16.078 11.336 0.006 1 98.31 320 GLY A C 1
ATOM 2494 O O . GLY A 1 320 ? -16.891 11 -0.861 1 98.31 320 GLY A O 1
ATOM 2495 N N . HIS A 1 321 ? -15.43 10.422 0.765 1 96.94 321 HIS A N 1
ATOM 2496 C CA . HIS A 1 321 ? -15.945 9.086 1.033 1 96.94 321 HIS A CA 1
ATOM 2497 C C . HIS A 1 321 ? -16.625 9.016 2.4 1 96.94 321 HIS A C 1
ATOM 2499 O O . HIS A 1 321 ? -15.953 9.133 3.432 1 96.94 321 HIS A O 1
ATOM 2505 N N . TYR A 1 322 ? -17.891 8.789 2.449 1 96.62 322 TYR A N 1
ATOM 2506 C CA . TYR A 1 322 ? -18.719 9 3.639 1 96.62 322 TYR A CA 1
ATOM 2507 C C . TYR A 1 322 ? -19.094 7.672 4.277 1 96.62 322 TYR A C 1
ATOM 2509 O O . TYR A 1 322 ? -19.625 6.781 3.602 1 96.62 322 TYR A O 1
ATOM 2517 N N . TYR A 1 323 ? -18.734 7.508 5.602 1 93.5 323 TYR A N 1
ATOM 2518 C CA . TYR A 1 323 ? -19.062 6.312 6.359 1 93.5 323 TYR A CA 1
ATOM 2519 C C . TYR A 1 323 ? -19.938 6.656 7.566 1 93.5 323 TYR A C 1
ATOM 2521 O O . TYR A 1 323 ? -19.453 7.219 8.547 1 93.5 323 TYR A O 1
ATOM 2529 N N . GLY A 1 324 ? -21.234 6.805 7.379 1 82.56 324 GLY A N 1
ATOM 2530 C CA . GLY A 1 324 ? -22.219 7.082 8.414 1 82.56 324 GLY A CA 1
ATOM 2531 C C . GLY A 1 324 ? -22.547 8.555 8.539 1 82.56 324 GLY A C 1
ATOM 2532 O O . GLY A 1 324 ? -21.812 9.406 8.031 1 82.56 324 GLY A O 1
ATOM 2533 N N . MET B 1 1 ? -15.594 -29.703 -2.363 1 95.69 1 MET B N 1
ATOM 2534 C CA . MET B 1 1 ? -14.867 -29.312 -3.572 1 95.69 1 MET B CA 1
ATOM 2535 C C . MET B 1 1 ? -14.672 -30.516 -4.492 1 95.69 1 MET B C 1
ATOM 2537 O O . MET B 1 1 ? -13.938 -31.453 -4.156 1 95.69 1 MET B O 1
ATOM 2541 N N . THR B 1 2 ? -15.383 -30.469 -5.598 1 97.56 2 THR B N 1
ATOM 2542 C CA . THR B 1 2 ? -15.289 -31.5 -6.629 1 97.56 2 THR B CA 1
ATOM 2543 C C . THR B 1 2 ? -14.281 -31.094 -7.703 1 97.56 2 THR B C 1
ATOM 2545 O O . THR B 1 2 ? -13.625 -31.953 -8.297 1 97.56 2 THR B O 1
ATOM 2548 N N . ASN B 1 3 ? -14.219 -29.812 -7.957 1 98.44 3 ASN B N 1
ATOM 2549 C CA . ASN B 1 3 ? -13.305 -29.266 -8.953 1 98.44 3 ASN B CA 1
ATOM 2550 C C . ASN B 1 3 ? -12.461 -28.125 -8.367 1 98.44 3 ASN B C 1
ATOM 2552 O O . ASN B 1 3 ? -12.961 -27.328 -7.578 1 98.44 3 ASN B O 1
ATOM 2556 N N . LEU B 1 4 ? -11.203 -28.109 -8.789 1 98.75 4 LEU B N 1
ATOM 2557 C CA . LEU B 1 4 ? -10.297 -27 -8.469 1 98.75 4 LEU B CA 1
ATOM 2558 C C . LEU B 1 4 ? -9.734 -26.375 -9.742 1 98.75 4 LEU B C 1
ATOM 2560 O O . LEU B 1 4 ? -9.141 -27.062 -10.57 1 98.75 4 LEU B O 1
ATOM 2564 N N . VAL B 1 5 ? -10.016 -25.109 -9.945 1 98.81 5 VAL B N 1
ATOM 2565 C CA . VAL B 1 5 ? -9.469 -24.312 -11.047 1 98.81 5 VAL B CA 1
ATOM 2566 C C . VAL B 1 5 ? -8.484 -23.281 -10.5 1 98.81 5 VAL B C 1
ATOM 2568 O O . VAL B 1 5 ? -8.82 -22.516 -9.594 1 98.81 5 VAL B O 1
ATOM 2571 N N . THR B 1 6 ? -7.262 -23.266 -11.023 1 98.88 6 THR B N 1
ATOM 2572 C CA . THR B 1 6 ? -6.266 -22.375 -10.445 1 98.88 6 THR B CA 1
ATOM 2573 C C . THR B 1 6 ? -5.664 -21.469 -11.516 1 98.88 6 THR B C 1
ATOM 2575 O O . THR B 1 6 ? -5.516 -21.875 -12.672 1 98.88 6 THR B O 1
ATOM 2578 N N . PHE B 1 7 ? -5.391 -20.25 -11.156 1 98.94 7 PHE B N 1
ATOM 2579 C CA . PHE B 1 7 ? -4.684 -19.219 -11.906 1 98.94 7 PHE B CA 1
ATOM 2580 C C . PHE B 1 7 ? -3.475 -18.719 -11.133 1 98.94 7 PHE B C 1
ATOM 2582 O O . PHE B 1 7 ? -3.473 -18.734 -9.898 1 98.94 7 PHE B O 1
ATOM 2589 N N . GLY B 1 8 ? -2.479 -18.312 -11.906 1 98.81 8 GLY B N 1
ATOM 2590 C CA . GLY B 1 8 ? -1.347 -17.797 -11.148 1 98.81 8 GLY B CA 1
ATOM 2591 C C . GLY B 1 8 ? -0.052 -17.797 -11.938 1 98.81 8 GLY B C 1
ATOM 2592 O O . GLY B 1 8 ? -0.066 -17.688 -13.164 1 98.81 8 GLY B O 1
ATOM 2593 N N . ASP B 1 9 ? 1.064 -17.812 -11.211 1 98.62 9 ASP B N 1
ATOM 2594 C CA . ASP B 1 9 ? 2.404 -17.75 -11.789 1 98.62 9 ASP B CA 1
ATOM 2595 C C . ASP B 1 9 ? 3.184 -19.031 -11.508 1 98.62 9 ASP B C 1
ATOM 2597 O O . ASP B 1 9 ? 2.613 -20.125 -11.508 1 98.62 9 ASP B O 1
ATOM 2601 N N . SER B 1 10 ? 4.453 -18.953 -11.359 1 98.5 10 SER B N 1
ATOM 2602 C CA . SER B 1 10 ? 5.309 -20.125 -11.203 1 98.5 10 SER B CA 1
ATOM 2603 C C . SER B 1 10 ? 4.977 -20.875 -9.922 1 98.5 10 SER B C 1
ATOM 2605 O O . SER B 1 10 ? 5.281 -22.062 -9.797 1 98.5 10 SER B O 1
ATOM 2607 N N . LEU B 1 11 ? 4.371 -20.203 -8.922 1 98.56 11 LEU B N 1
ATOM 2608 C CA . LEU B 1 11 ? 3.967 -20.859 -7.684 1 98.56 11 LEU B CA 1
ATOM 2609 C C . LEU B 1 11 ? 2.842 -21.859 -7.941 1 98.56 11 LEU B C 1
ATOM 2611 O O . LEU B 1 11 ? 2.699 -22.844 -7.215 1 98.56 11 LEU B O 1
ATOM 2615 N N . THR B 1 12 ? 2.084 -21.609 -9.008 1 98.81 12 THR B N 1
ATOM 2616 C CA . THR B 1 12 ? 0.882 -22.375 -9.305 1 98.81 12 THR B CA 1
ATOM 2617 C C . THR B 1 12 ? 1.102 -23.266 -10.531 1 98.81 12 THR B C 1
ATOM 2619 O O . THR B 1 12 ? 0.564 -24.375 -10.602 1 98.81 12 THR B O 1
ATOM 2622 N N . ASP B 1 13 ? 1.992 -22.844 -11.414 1 98.62 13 ASP B N 1
ATOM 2623 C CA . ASP B 1 13 ? 2.166 -23.469 -12.719 1 98.62 13 ASP B CA 1
ATOM 2624 C C . ASP B 1 13 ? 2.709 -24.891 -12.578 1 98.62 13 ASP B C 1
ATOM 2626 O O . ASP B 1 13 ? 3.664 -25.125 -11.836 1 98.62 13 ASP B O 1
ATOM 2630 N N . GLU B 1 14 ? 2.117 -25.734 -13.352 1 96.38 14 GLU B N 1
ATOM 2631 C CA . GLU B 1 14 ? 2.588 -27.125 -13.391 1 96.38 14 GLU B CA 1
ATOM 2632 C C . GLU B 1 14 ? 3.332 -27.406 -14.695 1 96.38 14 GLU B C 1
ATOM 2634 O O . GLU B 1 14 ? 4.328 -28.141 -14.695 1 96.38 14 GLU B O 1
ATOM 2639 N N . ALA B 1 15 ? 2.793 -26.875 -15.828 1 95.44 15 ALA B N 1
ATOM 2640 C CA . ALA B 1 15 ? 3.408 -27.297 -17.094 1 95.44 15 ALA B CA 1
ATOM 2641 C C . ALA B 1 15 ? 3.16 -26.25 -18.188 1 95.44 15 ALA B C 1
ATOM 2643 O O . ALA B 1 15 ? 3.738 -26.328 -19.266 1 95.44 15 ALA B O 1
ATOM 2644 N N . ARG B 1 16 ? 2.395 -25.312 -17.953 1 97.75 16 ARG B N 1
ATOM 2645 C CA . ARG B 1 16 ? 1.889 -24.469 -19.016 1 97.75 16 ARG B CA 1
ATOM 2646 C C . ARG B 1 16 ? 2.996 -23.578 -19.578 1 97.75 16 ARG B C 1
ATOM 2648 O O . ARG B 1 16 ? 3.057 -23.359 -20.797 1 97.75 16 ARG B O 1
ATOM 2655 N N . ILE B 1 17 ? 3.871 -23.078 -18.75 1 97.5 17 ILE B N 1
ATOM 2656 C CA . ILE B 1 17 ? 4.953 -22.234 -19.234 1 97.5 17 ILE B CA 1
ATOM 2657 C C . ILE B 1 17 ? 5.867 -23.031 -20.156 1 97.5 17 ILE B C 1
ATOM 2659 O O . ILE B 1 17 ? 6.398 -22.516 -21.141 1 97.5 17 ILE B O 1
ATOM 2663 N N . LEU B 1 18 ? 6.051 -24.312 -19.797 1 96.25 18 LEU B N 1
ATOM 2664 C CA . LEU B 1 18 ? 6.867 -25.188 -20.641 1 96.25 18 LEU B CA 1
ATOM 2665 C C . LEU B 1 18 ? 6.266 -25.312 -22.031 1 96.25 18 LEU B C 1
ATOM 2667 O O . LEU B 1 18 ? 6.996 -25.328 -23.031 1 96.25 18 LEU B O 1
ATOM 2671 N N . TYR B 1 19 ? 4.945 -25.438 -22.125 1 97.5 19 TYR B N 1
ATOM 2672 C CA . TYR B 1 19 ? 4.289 -25.484 -23.422 1 97.5 19 TYR B CA 1
ATOM 2673 C C . TYR B 1 19 ? 4.578 -24.219 -24.219 1 97.5 19 TYR B C 1
ATOM 2675 O O . TYR B 1 19 ? 4.957 -24.281 -25.391 1 97.5 19 TYR B O 1
ATOM 2683 N N . PHE B 1 20 ? 4.422 -23.047 -23.594 1 98 20 PHE B N 1
ATOM 2684 C CA . PHE B 1 20 ? 4.68 -21.781 -24.281 1 98 20 PHE B CA 1
ATOM 2685 C C . PHE B 1 20 ? 6.121 -21.719 -24.781 1 98 20 PHE B C 1
ATOM 2687 O O . PHE B 1 20 ? 6.379 -21.266 -25.891 1 98 20 PHE B O 1
ATOM 2694 N N . MET B 1 21 ? 7.031 -22.125 -23.969 1 95.69 21 MET B N 1
ATOM 2695 C CA . MET B 1 21 ? 8.445 -22.109 -24.328 1 95.69 21 MET B CA 1
ATOM 2696 C C . MET B 1 21 ? 8.711 -23.031 -25.516 1 95.69 21 MET B C 1
ATOM 2698 O O . MET B 1 21 ? 9.492 -22.703 -26.406 1 95.69 21 MET B O 1
ATOM 2702 N N . GLU B 1 22 ? 8.016 -24.188 -25.547 1 96.56 22 GLU B N 1
ATOM 2703 C CA . GLU B 1 22 ? 8.219 -25.188 -26.594 1 96.56 22 GLU B CA 1
ATOM 2704 C C . GLU B 1 22 ? 7.484 -24.797 -27.875 1 96.56 22 GLU B C 1
ATOM 2706 O O . GLU B 1 22 ? 7.73 -25.359 -28.938 1 96.56 22 GLU B O 1
ATOM 2711 N N . HIS B 1 23 ? 6.586 -23.859 -27.812 1 97.56 23 HIS B N 1
ATOM 2712 C CA . HIS B 1 23 ? 5.758 -23.531 -28.969 1 97.56 23 HIS B CA 1
ATOM 2713 C C . HIS B 1 23 ? 5.863 -22.047 -29.297 1 97.56 23 HIS B C 1
ATOM 2715 O O . HIS B 1 23 ? 4.891 -21.422 -29.734 1 97.56 23 HIS B O 1
ATOM 2721 N N . ASP B 1 24 ? 6.957 -21.406 -28.969 1 96.44 24 ASP B N 1
ATOM 2722 C CA . ASP B 1 24 ? 7.332 -20.047 -29.344 1 96.44 24 ASP B CA 1
ATOM 2723 C C . ASP B 1 24 ? 6.262 -19.047 -28.922 1 96.44 24 ASP B C 1
ATOM 2725 O O . ASP B 1 24 ? 5.816 -18.219 -29.719 1 96.44 24 ASP B O 1
ATOM 2729 N N . GLY B 1 25 ? 5.773 -19.328 -27.703 1 97.31 25 GLY B N 1
ATOM 2730 C CA . GLY B 1 25 ? 4.863 -18.344 -27.125 1 97.31 25 GLY B CA 1
ATOM 2731 C C . GLY B 1 25 ? 3.422 -18.547 -27.547 1 97.31 25 GLY B C 1
ATOM 2732 O O . GLY B 1 25 ? 2.539 -17.781 -27.156 1 97.31 25 GLY B O 1
ATOM 2733 N N . GLN B 1 26 ? 3.176 -19.578 -28.281 1 97.75 26 GLN B N 1
ATOM 2734 C CA . GLN B 1 26 ? 1.809 -19.844 -28.703 1 97.75 26 GLN B CA 1
ATOM 2735 C C . GLN B 1 26 ? 1.042 -20.625 -27.625 1 97.75 26 GLN B C 1
ATOM 2737 O O . GLN B 1 26 ? 1.58 -21.547 -27.016 1 97.75 26 GLN B O 1
ATOM 2742 N N . ALA B 1 27 ? -0.138 -20.188 -27.422 1 98.19 27 ALA B N 1
ATOM 2743 C CA . ALA B 1 27 ? -0.968 -20.812 -26.391 1 98.19 27 ALA B CA 1
ATOM 2744 C C . ALA B 1 27 ? -1.389 -22.219 -26.812 1 98.19 27 ALA B C 1
ATOM 2746 O O . ALA B 1 27 ? -1.539 -22.5 -28 1 98.19 27 ALA B O 1
ATOM 2747 N N . PRO B 1 28 ? -1.512 -23.125 -25.844 1 98.25 28 PRO B N 1
ATOM 2748 C CA . PRO B 1 28 ? -2.125 -24.406 -26.203 1 98.25 28 PRO B CA 1
ATOM 2749 C C . PRO B 1 28 ? -3.561 -24.25 -26.703 1 98.25 28 PRO B C 1
ATOM 2751 O O . PRO B 1 28 ? -4.273 -23.328 -26.281 1 98.25 28 PRO B O 1
ATOM 2754 N N . PRO B 1 29 ? -4.008 -25.125 -27.594 1 97.62 29 PRO B N 1
ATOM 2755 C CA . PRO B 1 29 ? -5.402 -25.078 -28.047 1 97.62 29 PRO B CA 1
ATOM 2756 C C . PRO B 1 29 ? -6.395 -25.25 -26.891 1 97.62 29 PRO B C 1
ATOM 2758 O O . PRO B 1 29 ? -6.082 -25.922 -25.906 1 97.62 29 PRO B O 1
ATOM 2761 N N . PRO B 1 30 ? -7.574 -24.641 -27.094 1 97.56 30 PRO B N 1
ATOM 2762 C CA . PRO B 1 30 ? -8.609 -24.891 -26.094 1 97.56 30 PRO B CA 1
ATOM 2763 C C . PRO B 1 30 ? -8.852 -26.375 -25.828 1 97.56 30 PRO B C 1
ATOM 2765 O O . PRO B 1 30 ? -8.844 -27.172 -26.781 1 97.56 30 PRO B O 1
ATOM 2768 N N . GLY B 1 31 ? -9.008 -26.672 -24.594 1 97 31 GLY B N 1
ATOM 2769 C CA . GLY B 1 31 ? -9.289 -28.047 -24.234 1 97 31 GLY B CA 1
ATOM 2770 C C . GLY B 1 31 ? -8.039 -28.844 -23.906 1 97 31 GLY B C 1
ATOM 2771 O O . GLY B 1 31 ? -8.125 -30.016 -23.531 1 97 31 GLY B O 1
ATOM 2772 N N . THR B 1 32 ? -6.887 -28.188 -23.938 1 96.25 32 THR B N 1
ATOM 2773 C CA . THR B 1 32 ? -5.637 -28.891 -23.656 1 96.25 32 THR B CA 1
ATOM 2774 C C . THR B 1 32 ? -5.512 -29.172 -22.156 1 96.25 32 THR B C 1
ATOM 2776 O O . THR B 1 32 ? -5.582 -28.266 -21.344 1 96.25 32 THR B O 1
ATOM 2779 N N . ARG B 1 33 ? -5.316 -30.422 -21.781 1 92.94 33 ARG B N 1
ATOM 2780 C CA . ARG B 1 33 ? -5.008 -30.875 -20.422 1 92.94 33 ARG B CA 1
ATOM 2781 C C . ARG B 1 33 ? -3.584 -31.406 -20.328 1 92.94 33 ARG B C 1
ATOM 2783 O O . ARG B 1 33 ? -3.158 -32.219 -21.172 1 92.94 33 ARG B O 1
ATOM 2790 N N . PHE B 1 34 ? -2.881 -30.844 -19.453 1 95.19 34 PHE B N 1
ATOM 2791 C CA . PHE B 1 34 ? -1.528 -31.344 -19.234 1 95.19 34 PHE B CA 1
ATOM 2792 C C . PHE B 1 34 ? -1.521 -32.438 -18.156 1 95.19 34 PHE B 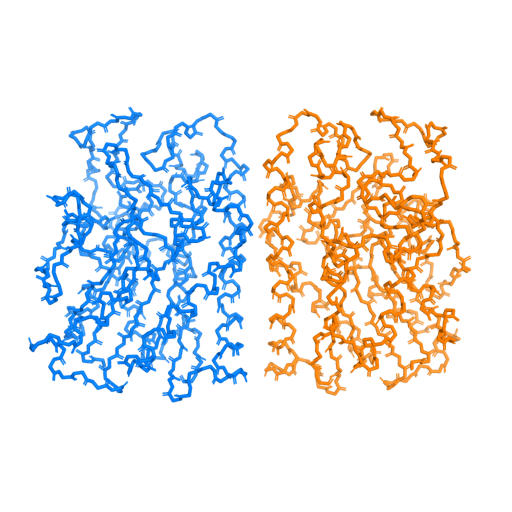C 1
ATOM 2794 O O . PHE B 1 34 ? -2.246 -32.344 -17.172 1 95.19 34 PHE B O 1
ATOM 2801 N N . PRO B 1 35 ? -0.727 -33.5 -18.344 1 94.75 35 PRO B N 1
ATOM 2802 C CA . PRO B 1 35 ? -0.609 -34.5 -17.266 1 94.75 35 PRO B CA 1
ATOM 2803 C C . PRO B 1 35 ? 0.015 -33.938 -16 1 94.75 35 PRO B C 1
ATOM 2805 O O . PRO B 1 35 ? 0.722 -32.906 -16.062 1 94.75 35 PRO B O 1
ATOM 2808 N N . PRO B 1 36 ? -0.266 -34.594 -14.875 1 96.25 36 PRO B N 1
ATOM 2809 C CA . PRO B 1 36 ? 0.418 -34.156 -13.656 1 96.25 36 PRO B CA 1
ATOM 2810 C C . PRO B 1 36 ? 1.935 -34.094 -13.812 1 96.25 36 PRO B C 1
ATOM 2812 O O . PRO B 1 36 ? 2.523 -34.969 -14.484 1 96.25 36 PRO B O 1
ATOM 2815 N N . ASN B 1 37 ? 2.529 -33.031 -13.352 1 96.5 37 ASN B N 1
ATOM 2816 C CA . ASN B 1 37 ? 3.965 -32.781 -13.445 1 96.5 37 ASN B CA 1
ATOM 2817 C C . ASN B 1 37 ? 4.559 -32.438 -12.078 1 96.5 37 ASN B C 1
ATOM 2819 O O . ASN B 1 37 ? 4.137 -31.484 -11.438 1 96.5 37 ASN B O 1
ATOM 2823 N N . ASN B 1 38 ? 5.496 -33.25 -11.586 1 96.44 38 ASN B N 1
ATOM 2824 C CA . ASN B 1 38 ? 6.145 -32.969 -10.312 1 96.44 38 ASN B CA 1
ATOM 2825 C C . ASN B 1 38 ? 7.5 -32.312 -10.508 1 96.44 38 ASN B C 1
ATOM 2827 O O . ASN B 1 38 ? 8.312 -32.25 -9.586 1 96.44 38 ASN B O 1
ATOM 2831 N N . GLN B 1 39 ? 7.797 -31.922 -11.742 1 94.56 39 GLN B N 1
ATOM 2832 C CA . GLN B 1 39 ? 8.984 -31.125 -12.031 1 94.56 39 GLN B CA 1
ATOM 2833 C C . GLN B 1 39 ? 8.641 -29.641 -12.102 1 94.56 39 GLN B C 1
ATOM 2835 O O . GLN B 1 39 ? 8.773 -29.016 -13.156 1 94.56 39 GLN B O 1
ATOM 2840 N N . THR B 1 40 ? 8.281 -29.094 -10.977 1 96.69 40 THR B N 1
ATOM 2841 C CA . THR B 1 40 ? 7.918 -27.688 -10.859 1 96.69 40 THR B CA 1
ATOM 2842 C C . THR B 1 40 ? 8.961 -26.922 -10.047 1 96.69 40 THR B C 1
ATOM 2844 O O . THR B 1 40 ? 9.969 -27.484 -9.625 1 96.69 40 THR B O 1
ATOM 2847 N N . LEU B 1 41 ? 8.703 -25.656 -9.852 1 94.31 41 LEU B N 1
ATOM 2848 C CA . LEU B 1 41 ? 9.664 -24.812 -9.141 1 94.31 41 LEU B CA 1
ATOM 2849 C C . LEU B 1 41 ? 9.484 -24.938 -7.633 1 94.31 41 LEU B C 1
ATOM 2851 O O . LEU B 1 41 ? 10.016 -24.125 -6.871 1 94.31 41 LEU B O 1
ATOM 2855 N N . SER B 1 42 ? 8.773 -25.969 -7.152 1 96.31 42 SER B N 1
ATOM 2856 C CA . SER B 1 42 ? 8.727 -26.359 -5.75 1 96.31 42 SER B CA 1
ATOM 2857 C C . SER B 1 42 ? 9.664 -27.531 -5.473 1 96.31 42 SER B C 1
ATOM 2859 O O . SER B 1 42 ? 9.812 -27.969 -4.328 1 96.31 42 SER B O 1
ATOM 2861 N N . GLY B 1 43 ? 10.273 -28.078 -6.473 1 97 43 GLY B N 1
ATOM 2862 C CA . GLY B 1 43 ? 11.062 -29.281 -6.34 1 97 43 GLY B CA 1
ATOM 2863 C C . GLY B 1 43 ? 10.227 -30.547 -6.23 1 97 43 GLY B C 1
ATOM 2864 O O . GLY B 1 43 ? 10.695 -31.578 -5.762 1 97 43 GLY B O 1
ATOM 2865 N N . GLY B 1 44 ? 9.016 -30.484 -6.574 1 97.94 44 GLY B N 1
ATOM 2866 C CA . GLY B 1 44 ? 7.977 -31.5 -6.578 1 97.94 44 GLY B CA 1
ATOM 2867 C C . GLY B 1 44 ? 6.648 -30.984 -7.102 1 97.94 44 GLY B C 1
ATOM 2868 O O . GLY B 1 44 ? 6.613 -30.188 -8.039 1 97.94 44 GLY B O 1
ATOM 2869 N N . TYR B 1 45 ? 5.621 -31.516 -6.562 1 98.19 45 TYR B N 1
ATOM 2870 C CA . TYR B 1 45 ? 4.305 -31.047 -6.984 1 98.19 45 TYR B CA 1
ATOM 2871 C C . TYR B 1 45 ? 4.043 -29.625 -6.484 1 98.19 45 TYR B C 1
ATOM 2873 O O . TYR B 1 45 ? 4.465 -29.266 -5.387 1 98.19 45 TYR B O 1
ATOM 2881 N N . ALA B 1 46 ? 3.346 -28.828 -7.344 1 98.38 46 ALA B N 1
ATOM 2882 C CA . ALA B 1 46 ? 2.863 -27.516 -6.902 1 98.38 46 ALA B CA 1
ATOM 2883 C C . ALA B 1 46 ? 1.635 -27.656 -6.004 1 98.38 46 ALA B C 1
ATOM 2885 O O . ALA B 1 46 ? 1.006 -28.719 -5.973 1 98.38 46 ALA B O 1
ATOM 2886 N N . TRP B 1 47 ? 1.274 -26.594 -5.297 1 98.81 47 TRP B N 1
ATOM 2887 C CA . TRP B 1 47 ? 0.268 -26.641 -4.242 1 98.81 47 TRP B CA 1
ATOM 2888 C C . TRP B 1 47 ? -1.075 -27.125 -4.789 1 98.81 47 TRP B C 1
ATOM 2890 O O . TRP B 1 47 ? -1.769 -27.906 -4.148 1 98.81 47 TRP B O 1
ATOM 2900 N N . GLY B 1 48 ? -1.479 -26.656 -5.996 1 98.75 48 GLY B N 1
ATOM 2901 C CA . GLY B 1 48 ? -2.768 -27.031 -6.559 1 98.75 48 GLY B CA 1
ATOM 2902 C C . GLY B 1 48 ? -2.904 -28.516 -6.82 1 98.75 48 GLY B C 1
ATOM 2903 O O . GLY B 1 48 ? -3.951 -29.094 -6.543 1 98.75 48 GLY B O 1
ATOM 2904 N N . ARG B 1 49 ? -1.857 -29.094 -7.352 1 98.62 49 ARG B N 1
ATOM 2905 C CA . ARG B 1 49 ? -1.848 -30.547 -7.57 1 98.62 49 ARG B CA 1
ATOM 2906 C C . ARG B 1 49 ? -1.931 -31.297 -6.25 1 98.62 49 ARG B C 1
ATOM 2908 O O . ARG B 1 49 ? -2.625 -32.312 -6.152 1 98.62 49 ARG B O 1
ATOM 2915 N N . LEU B 1 50 ? -1.241 -30.812 -5.273 1 98.81 50 LEU B N 1
ATOM 2916 C CA . LEU B 1 50 ? -1.295 -31.453 -3.959 1 98.81 50 LEU B CA 1
ATOM 2917 C C . LEU B 1 50 ? -2.697 -31.359 -3.367 1 98.81 50 LEU B C 1
ATOM 2919 O O . LEU B 1 50 ? -3.182 -32.312 -2.754 1 98.81 50 LEU B O 1
ATOM 2923 N N . VAL B 1 51 ? -3.35 -30.203 -3.551 1 98.88 51 VAL B N 1
ATOM 2924 C CA . VAL B 1 51 ? -4.73 -30.062 -3.1 1 98.88 51 VAL B CA 1
ATOM 2925 C C . VAL B 1 51 ? -5.613 -31.094 -3.797 1 98.88 51 VAL B C 1
ATOM 2927 O O . VAL B 1 51 ? -6.422 -31.766 -3.152 1 98.88 51 VAL B O 1
ATOM 2930 N N . ALA B 1 52 ? -5.438 -31.203 -5.117 1 98.38 52 ALA B N 1
ATOM 2931 C CA . ALA B 1 52 ? -6.238 -32.156 -5.898 1 98.38 52 ALA B CA 1
ATOM 2932 C C . ALA B 1 52 ? -6.004 -33.594 -5.438 1 98.38 52 ALA B C 1
ATOM 2934 O O . ALA B 1 52 ? -6.957 -34.344 -5.262 1 98.38 52 ALA B O 1
ATOM 2935 N N . ASN B 1 53 ? -4.793 -33.938 -5.191 1 98.12 53 ASN B N 1
ATOM 2936 C CA . ASN B 1 53 ? -4.449 -35.281 -4.754 1 98.12 53 ASN B CA 1
ATOM 2937 C C . ASN B 1 53 ? -5.035 -35.594 -3.379 1 98.12 53 ASN B C 1
ATOM 2939 O O . ASN B 1 53 ? -5.5 -36.688 -3.133 1 98.12 53 ASN B O 1
ATOM 2943 N N . LEU B 1 54 ? -5.004 -34.625 -2.512 1 98.12 54 LEU B N 1
ATOM 2944 C CA . LEU B 1 54 ? -5.445 -34.812 -1.135 1 98.12 54 LEU B CA 1
ATOM 2945 C C . LEU B 1 54 ? -6.969 -34.844 -1.052 1 98.12 54 LEU B C 1
ATOM 2947 O O . LEU B 1 54 ? -7.539 -35.531 -0.224 1 98.12 54 LEU B O 1
ATOM 2951 N N . SER B 1 55 ? -7.629 -34.094 -1.91 1 97.75 55 SER B N 1
ATOM 2952 C CA . SER B 1 55 ? -9.07 -33.906 -1.796 1 97.75 55 SER B CA 1
ATOM 2953 C C . SER B 1 55 ? -9.828 -34.781 -2.77 1 97.75 55 SER B C 1
ATOM 2955 O O . SER B 1 55 ? -11.031 -35 -2.627 1 97.75 55 SER B O 1
ATOM 2957 N N . GLY B 1 56 ? -9.172 -35.219 -3.834 1 97.44 56 GLY B N 1
ATOM 2958 C CA . GLY B 1 56 ? -9.828 -35.969 -4.887 1 97.44 56 GLY B CA 1
ATOM 2959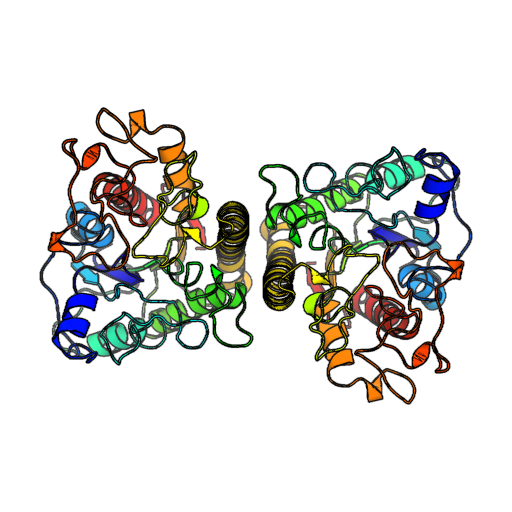 C C . GLY B 1 56 ? -10.469 -35.094 -5.945 1 97.44 56 GLY B C 1
ATOM 2960 O O . GLY B 1 56 ? -11.125 -35.594 -6.863 1 97.44 56 GLY B O 1
ATOM 2961 N N . ALA B 1 57 ? -10.227 -33.844 -5.879 1 98.12 57 ALA B N 1
ATOM 2962 C CA . ALA B 1 57 ? -10.836 -32.906 -6.82 1 98.12 57 ALA B CA 1
ATOM 2963 C C . ALA B 1 57 ? -10.227 -33.062 -8.211 1 98.12 57 ALA B C 1
ATOM 2965 O O . ALA B 1 57 ? -9.023 -33.281 -8.344 1 98.12 57 ALA B O 1
ATOM 2966 N N . GLU B 1 58 ? -11.117 -32.938 -9.219 1 97.75 58 GLU B N 1
ATOM 2967 C CA . GLU B 1 58 ? -10.594 -32.75 -10.57 1 97.75 58 GLU B CA 1
ATOM 2968 C C . GLU B 1 58 ? -9.859 -31.422 -10.695 1 97.75 58 GLU B C 1
ATOM 2970 O O . GLU B 1 58 ? -10.352 -30.391 -10.234 1 97.75 58 GLU B O 1
ATOM 2975 N N . TYR B 1 59 ? -8.664 -31.469 -11.32 1 97.81 59 TYR B N 1
ATOM 2976 C CA . TYR B 1 59 ? -7.789 -30.297 -11.266 1 97.81 59 TYR B CA 1
ATOM 2977 C C . TYR B 1 59 ? -7.629 -29.672 -12.641 1 97.81 59 TYR B C 1
ATOM 2979 O O . TYR B 1 59 ? -7.316 -30.359 -13.617 1 97.81 59 TYR B O 1
ATOM 2987 N N . TYR B 1 60 ? -7.855 -28.391 -12.758 1 98.25 60 TYR B N 1
ATOM 2988 C CA . TYR B 1 60 ? -7.645 -27.578 -13.953 1 98.25 60 TYR B CA 1
ATOM 2989 C C . TYR B 1 60 ? -6.715 -26.406 -13.656 1 98.25 60 TYR B C 1
ATOM 2991 O O . TYR B 1 60 ? -7.09 -25.469 -12.938 1 98.25 60 TYR B O 1
ATOM 2999 N N . ASN B 1 61 ? -5.578 -26.469 -14.195 1 98.56 61 ASN B N 1
ATOM 3000 C CA . ASN B 1 61 ? -4.539 -25.484 -13.922 1 98.56 61 ASN B CA 1
ATOM 3001 C C . ASN B 1 61 ? -4.301 -24.578 -15.117 1 98.56 61 ASN B C 1
ATOM 3003 O O . ASN B 1 61 ? -3.967 -25.047 -16.203 1 98.56 61 ASN B O 1
ATOM 3007 N N . TYR B 1 62 ? -4.422 -23.266 -14.875 1 98.81 62 TYR B N 1
ATOM 3008 C CA . TYR B 1 62 ? -4.211 -22.281 -15.938 1 98.81 62 TYR B CA 1
ATOM 3009 C C . TYR B 1 62 ? -3.043 -21.359 -15.609 1 98.81 62 TYR B C 1
ATOM 3011 O O . TYR B 1 62 ? -2.787 -20.391 -16.328 1 98.81 62 TYR B O 1
ATOM 3019 N N . GLY B 1 63 ? -2.352 -21.625 -14.492 1 98.75 63 GLY B N 1
ATOM 3020 C CA . GLY B 1 63 ? -1.194 -20.828 -14.125 1 98.75 63 GLY B CA 1
ATOM 3021 C C . GLY B 1 63 ? -0.075 -20.891 -15.148 1 98.75 63 GLY B C 1
ATOM 3022 O O . GLY B 1 63 ? 0.153 -21.938 -15.758 1 98.75 63 GLY B O 1
ATOM 3023 N N . VAL B 1 64 ? 0.625 -19.766 -15.289 1 98.75 64 VAL B N 1
ATOM 3024 C CA . VAL B 1 64 ? 1.767 -19.672 -16.188 1 98.75 64 VAL B CA 1
ATOM 3025 C C . VAL B 1 64 ? 2.986 -19.156 -15.43 1 98.75 64 VAL B C 1
ATOM 3027 O O . VAL B 1 64 ? 2.945 -18.062 -14.852 1 98.75 64 VAL B O 1
ATOM 3030 N N . GLY B 1 65 ? 4.043 -19.969 -15.453 1 98.19 65 GLY B N 1
ATOM 3031 C CA . GLY B 1 65 ? 5.277 -19.516 -14.836 1 98.19 65 GLY B CA 1
ATOM 3032 C C . GLY B 1 65 ? 5.727 -18.156 -15.328 1 98.19 65 GLY B C 1
ATOM 3033 O O . GLY B 1 65 ? 5.828 -17.922 -16.531 1 98.19 65 GLY B O 1
ATOM 3034 N N . GLY B 1 66 ? 6 -17.203 -14.391 1 97.94 66 GLY B N 1
ATOM 3035 C CA . GLY B 1 66 ? 6.461 -15.875 -14.742 1 97.94 66 GLY B CA 1
ATOM 3036 C C . GLY B 1 66 ? 5.332 -14.883 -14.922 1 97.94 66 GLY B C 1
ATOM 3037 O O . GLY B 1 66 ? 5.574 -13.68 -15.078 1 97.94 66 GLY B O 1
ATOM 3038 N N . ALA B 1 67 ? 4.098 -15.32 -14.812 1 98.75 67 ALA B N 1
ATOM 3039 C CA . ALA B 1 67 ? 2.949 -14.469 -15.117 1 98.75 67 ALA B CA 1
ATOM 3040 C C . ALA B 1 67 ? 2.824 -13.336 -14.109 1 98.75 67 ALA B C 1
ATOM 3042 O O . ALA B 1 67 ? 3.166 -13.5 -12.938 1 98.75 67 ALA B O 1
ATOM 3043 N N . THR B 1 68 ? 2.387 -12.227 -14.602 1 98.81 68 THR B N 1
ATOM 3044 C CA . THR B 1 68 ? 1.837 -11.148 -13.789 1 98.81 68 THR B CA 1
ATOM 3045 C C . THR B 1 68 ? 0.317 -11.094 -13.922 1 98.81 68 THR B C 1
ATOM 3047 O O . THR B 1 68 ? -0.28 -11.906 -14.633 1 98.81 68 THR B O 1
ATOM 3050 N N . CYS B 1 69 ? -0.271 -10.18 -13.188 1 98.88 69 CYS B N 1
ATOM 3051 C CA . CYS B 1 69 ? -1.729 -10.164 -13.172 1 98.88 69 CYS B CA 1
ATOM 3052 C C . CYS B 1 69 ? -2.283 -9.656 -14.5 1 98.88 69 CYS B C 1
ATOM 3054 O O . CYS B 1 69 ? -3.248 -10.211 -15.031 1 98.88 69 CYS B O 1
ATOM 3056 N N . SER B 1 70 ? -1.682 -8.625 -15.039 1 98.88 70 SER B N 1
ATOM 3057 C CA . SER B 1 70 ? -2.145 -8.023 -16.281 1 98.88 70 SER B CA 1
ATOM 3058 C C . SER B 1 70 ? -1 -7.348 -17.031 1 98.88 70 SER B C 1
ATOM 3060 O O . SER B 1 70 ? -0.141 -6.707 -16.422 1 98.88 70 SER B O 1
ATOM 3062 N N . SER B 1 71 ? -1.034 -7.402 -18.375 1 98 71 SER B N 1
ATOM 3063 C CA . SER B 1 71 ? -0.02 -6.762 -19.203 1 98 71 SER B CA 1
ATOM 3064 C C . SER B 1 71 ? -0.144 -5.242 -19.141 1 98 71 SER B C 1
ATOM 3066 O O . SER B 1 71 ? 0.789 -4.523 -19.516 1 98 71 SER B O 1
ATOM 3068 N N . LYS B 1 72 ? -1.249 -4.742 -18.656 1 98.19 72 LYS B N 1
ATOM 3069 C CA . LYS B 1 72 ? -1.459 -3.307 -18.516 1 98.19 72 LYS B CA 1
ATOM 3070 C C . LYS B 1 72 ? -0.798 -2.775 -17.25 1 98.19 72 LYS B C 1
ATOM 3072 O O . LYS B 1 72 ? -0.67 -1.563 -17.062 1 98.19 72 LYS B O 1
ATOM 3077 N N . ILE B 1 73 ? -0.35 -3.676 -16.406 1 98.62 73 ILE B N 1
ATOM 3078 C CA . ILE B 1 73 ? 0.256 -3.301 -15.125 1 98.62 73 ILE B CA 1
ATOM 3079 C C . ILE B 1 73 ? 1.754 -3.596 -15.164 1 98.62 73 ILE B C 1
ATOM 3081 O O . ILE B 1 73 ? 2.574 -2.695 -14.969 1 98.62 73 ILE B O 1
ATOM 3085 N N . ALA B 1 74 ? 2.064 -4.816 -15.43 1 98.19 74 ALA B N 1
ATOM 3086 C CA . ALA B 1 74 ? 3.434 -5.293 -15.602 1 98.19 74 ALA B CA 1
ATOM 3087 C C . ALA B 1 74 ? 3.465 -6.586 -16.406 1 98.19 74 ALA B C 1
ATOM 3089 O O . ALA B 1 74 ? 2.516 -7.371 -16.375 1 98.19 74 ALA B O 1
ATOM 3090 N N . THR B 1 75 ? 4.504 -6.734 -17.141 1 95.69 75 THR B N 1
ATOM 3091 C CA . THR B 1 75 ? 4.695 -7.973 -17.875 1 95.69 75 THR B CA 1
ATOM 3092 C C . THR B 1 75 ? 6.164 -8.391 -17.875 1 95.69 75 THR B C 1
ATOM 3094 O O . THR B 1 75 ? 7.051 -7.555 -17.703 1 95.69 75 THR B O 1
ATOM 3097 N N . LYS B 1 76 ? 6.359 -9.719 -17.938 1 95.44 76 LYS B N 1
ATOM 3098 C CA . LYS B 1 76 ? 7.699 -10.297 -17.891 1 95.44 76 LYS B CA 1
ATOM 3099 C C . LYS B 1 76 ? 8.078 -10.898 -19.25 1 95.44 76 LYS B C 1
ATOM 3101 O O . LYS B 1 76 ? 7.207 -11.297 -20.016 1 95.44 76 LYS B O 1
ATOM 3106 N N . SER B 1 77 ? 9.375 -10.812 -19.484 1 93.81 77 SER B N 1
ATOM 3107 C CA . SER B 1 77 ? 9.977 -11.555 -20.578 1 93.81 77 SER B CA 1
ATOM 3108 C C . SER B 1 77 ? 11.164 -12.383 -20.109 1 93.81 77 SER B C 1
ATOM 3110 O O . SER B 1 77 ? 11.805 -12.047 -19.109 1 93.81 77 SER B O 1
ATOM 3112 N N . PHE B 1 78 ? 11.359 -13.469 -20.734 1 90 78 PHE B N 1
ATOM 3113 C CA . PHE B 1 78 ? 12.523 -14.305 -20.438 1 90 78 PHE B CA 1
ATOM 3114 C C . PHE B 1 78 ? 13.617 -14.078 -21.469 1 90 78 PHE B C 1
ATOM 3116 O O . PHE B 1 78 ? 13.328 -13.922 -22.672 1 90 78 PHE B O 1
ATOM 3123 N N . ALA B 1 79 ? 14.812 -14.062 -20.938 1 85.38 79 ALA B N 1
ATOM 3124 C CA . ALA B 1 79 ? 15.945 -13.945 -21.859 1 85.38 79 ALA B CA 1
ATOM 3125 C C . ALA B 1 79 ? 15.93 -15.055 -22.891 1 85.38 79 ALA B C 1
ATOM 3127 O O . ALA B 1 79 ? 15.719 -16.219 -22.562 1 85.38 79 ALA B O 1
ATOM 3128 N N . GLY B 1 80 ? 16.141 -14.758 -24.125 1 87.06 80 GLY B N 1
ATOM 3129 C CA . GLY B 1 80 ? 16.219 -15.742 -25.188 1 87.06 80 GLY B CA 1
ATOM 3130 C C . GLY B 1 80 ? 14.891 -15.992 -25.859 1 87.06 80 GLY B C 1
ATOM 3131 O O . GLY B 1 80 ? 14.812 -16.734 -26.844 1 87.06 80 GLY B O 1
ATOM 3132 N N . TYR B 1 81 ? 13.836 -15.391 -25.312 1 92.69 81 TYR B N 1
ATOM 3133 C CA . TYR B 1 81 ? 12.516 -15.531 -25.922 1 92.69 81 TYR B CA 1
ATOM 3134 C C . TYR B 1 81 ? 12.023 -14.203 -26.469 1 92.69 81 TYR B C 1
ATOM 3136 O O . TYR B 1 81 ? 12.32 -13.141 -25.922 1 92.69 81 TYR B O 1
ATOM 3144 N N . SER B 1 82 ? 11.195 -14.18 -27.562 1 93.62 82 SER B N 1
ATOM 3145 C CA . SER B 1 82 ? 10.742 -12.969 -28.234 1 93.62 82 SER B CA 1
ATOM 3146 C C . SER B 1 82 ? 9.297 -12.648 -27.875 1 93.62 82 SER B C 1
ATOM 3148 O O . SER B 1 82 ? 8.656 -11.812 -28.516 1 93.62 82 SER B O 1
ATOM 3150 N N . TRP B 1 83 ? 8.758 -13.391 -26.938 1 95.38 83 TRP B N 1
ATOM 3151 C CA . TRP B 1 83 ? 7.387 -13.195 -26.5 1 95.38 83 TRP B CA 1
ATOM 3152 C C . TRP B 1 83 ? 7.336 -12.82 -25.016 1 95.38 83 TRP B C 1
ATOM 3154 O O . TRP B 1 83 ? 8.305 -13.031 -24.281 1 95.38 83 TRP B O 1
ATOM 3164 N N . THR B 1 84 ? 6.234 -12.148 -24.609 1 96.62 84 THR B N 1
ATOM 3165 C CA . THR B 1 84 ? 6.016 -11.812 -23.219 1 96.62 84 THR B CA 1
ATOM 3166 C C . THR B 1 84 ? 5.203 -12.898 -22.516 1 96.62 84 THR B C 1
ATOM 3168 O O . THR B 1 84 ? 4.375 -13.562 -23.141 1 96.62 84 THR B O 1
ATOM 3171 N N . VAL B 1 85 ? 5.441 -13.078 -21.281 1 98.06 85 VAL B N 1
ATOM 3172 C CA . VAL B 1 85 ? 4.766 -14.125 -20.516 1 98.06 85 VAL B CA 1
ATOM 3173 C C . VAL B 1 85 ? 3.268 -13.836 -20.453 1 98.06 85 VAL B C 1
ATOM 3175 O O . VAL B 1 85 ? 2.855 -12.734 -20.094 1 98.06 85 VAL B O 1
ATOM 3178 N N . PRO B 1 86 ? 2.416 -14.812 -20.812 1 98.62 86 PRO B N 1
ATOM 3179 C CA . PRO B 1 86 ? 0.968 -14.602 -20.766 1 98.62 86 PRO B CA 1
ATOM 3180 C C . PRO B 1 86 ? 0.472 -14.297 -19.344 1 98.62 86 PRO B C 1
ATOM 3182 O O . PRO B 1 86 ? 0.874 -14.961 -18.391 1 98.62 86 PRO B O 1
ATOM 3185 N N . THR B 1 87 ? -0.387 -13.32 -19.234 1 98.81 87 THR B N 1
ATOM 3186 C CA . THR B 1 87 ? -0.84 -12.828 -17.938 1 98.81 87 THR B CA 1
ATOM 3187 C C . THR B 1 87 ? -2.184 -13.445 -17.562 1 98.81 87 THR B C 1
ATOM 3189 O O . THR B 1 87 ? -2.785 -14.164 -18.359 1 98.81 87 THR B O 1
ATOM 3192 N N . VAL B 1 88 ? -2.662 -13.203 -16.328 1 98.94 88 VAL B N 1
ATOM 3193 C CA . VAL B 1 88 ? -3.896 -13.781 -15.805 1 98.94 88 VAL B CA 1
ATOM 3194 C C . VAL B 1 88 ? -5.094 -13.227 -16.562 1 98.94 88 VAL B C 1
ATOM 3196 O O . VAL B 1 88 ? -5.887 -13.984 -17.125 1 98.94 88 VAL B O 1
ATOM 3199 N N . LEU B 1 89 ? -5.18 -11.922 -16.656 1 98.81 89 LEU B N 1
ATOM 3200 C CA . LEU B 1 89 ? -6.379 -11.281 -17.188 1 98.81 89 LEU B CA 1
ATOM 3201 C C . LEU B 1 89 ? -6.496 -11.484 -18.688 1 98.81 89 LEU B C 1
ATOM 3203 O O . LEU B 1 89 ? -7.598 -11.664 -19.219 1 98.81 89 LEU B O 1
ATOM 3207 N N . GLU B 1 90 ? -5.355 -11.453 -19.344 1 98.69 90 GLU B N 1
ATOM 3208 C CA . GLU B 1 90 ? -5.414 -11.438 -20.812 1 98.69 90 GLU B CA 1
ATOM 3209 C C . GLU B 1 90 ? -5.312 -12.852 -21.375 1 98.69 90 GLU B C 1
ATOM 3211 O O . GLU B 1 90 ? -5.664 -13.086 -22.531 1 98.69 90 GLU B O 1
ATOM 3216 N N . TYR B 1 91 ? -4.867 -13.781 -20.531 1 98.81 91 TYR B N 1
ATOM 3217 C CA . TYR B 1 91 ? -4.734 -15.117 -21.094 1 98.81 91 TYR B CA 1
ATOM 3218 C C . TYR B 1 91 ? -5.418 -16.156 -20.203 1 98.81 91 TYR B C 1
ATOM 3220 O O . TYR B 1 91 ? -6.309 -16.875 -20.656 1 98.81 91 TYR B O 1
ATOM 3228 N N . GLN B 1 92 ? -5.098 -16.266 -18.906 1 98.88 92 GLN B N 1
ATOM 3229 C CA . GLN B 1 92 ? -5.473 -17.422 -18.094 1 98.88 92 GLN B CA 1
ATOM 3230 C C . GLN B 1 92 ? -6.988 -17.5 -17.922 1 98.88 92 GLN B C 1
ATOM 3232 O O . GLN B 1 92 ? -7.586 -18.562 -18.141 1 98.88 92 GLN B O 1
ATOM 3237 N N . VAL B 1 93 ? -7.621 -16.391 -17.594 1 98.94 93 VAL B N 1
ATOM 3238 C CA . VAL B 1 93 ? -9.07 -16.391 -17.391 1 98.94 93 VAL B CA 1
ATOM 3239 C C . VAL B 1 93 ? -9.773 -16.656 -18.719 1 98.94 93 VAL B C 1
ATOM 3241 O O . VAL B 1 93 ? -10.641 -17.531 -18.812 1 98.94 93 VAL B O 1
ATOM 3244 N N . PRO B 1 94 ? -9.336 -16.031 -19.844 1 98.81 94 PRO B N 1
ATOM 3245 C CA . PRO B 1 94 ? -9.953 -16.344 -21.125 1 98.81 94 PRO B CA 1
ATOM 3246 C C . PRO B 1 94 ? -9.742 -17.797 -21.547 1 98.81 94 PRO B C 1
ATOM 3248 O O . PRO B 1 94 ? -10.633 -18.422 -22.125 1 98.81 94 PRO B O 1
ATOM 3251 N N . ALA B 1 95 ? -8.547 -18.344 -21.281 1 98.75 95 ALA B N 1
ATOM 3252 C CA . ALA B 1 95 ? -8.297 -19.75 -21.594 1 98.75 95 ALA B CA 1
ATOM 3253 C C . ALA B 1 95 ? -9.281 -20.656 -20.859 1 98.75 95 ALA B C 1
ATOM 3255 O O . ALA B 1 95 ? -9.82 -21.594 -21.453 1 98.75 95 ALA B O 1
ATOM 3256 N N . PHE B 1 96 ? -9.547 -20.391 -19.594 1 98.81 96 PHE B N 1
ATOM 3257 C CA . PHE B 1 96 ? -10.547 -21.109 -18.812 1 98.81 96 PHE B CA 1
ATOM 3258 C C . PHE B 1 96 ? -11.922 -21 -19.453 1 98.81 96 PHE B C 1
ATOM 3260 O O . PHE B 1 96 ? -12.617 -22 -19.641 1 98.81 96 PHE B O 1
ATOM 3267 N N . GLN B 1 97 ? -12.266 -19.75 -19.828 1 98.56 97 GLN B N 1
ATOM 3268 C CA . GLN B 1 97 ? -13.57 -19.516 -20.422 1 98.56 97 GLN B CA 1
ATOM 3269 C C . GLN B 1 97 ? -13.719 -20.266 -21.75 1 98.56 97 GLN B C 1
ATOM 3271 O O . GLN B 1 97 ? -14.781 -20.828 -22.031 1 98.56 97 GLN B O 1
ATOM 3276 N N . GLN B 1 98 ? -12.672 -20.328 -22.516 1 98.25 98 GLN B N 1
ATOM 3277 C CA . GLN B 1 98 ? -12.695 -21.047 -23.781 1 98.25 98 GLN B CA 1
ATOM 3278 C C . GLN B 1 98 ? -12.875 -22.547 -23.562 1 98.25 98 GLN B C 1
ATOM 3280 O O . GLN B 1 98 ? -13.555 -23.219 -24.344 1 98.25 98 GLN B O 1
ATOM 3285 N N . ASP B 1 99 ? -12.25 -23.031 -22.516 1 98.19 99 ASP B N 1
ATOM 3286 C CA . ASP B 1 99 ? -12.32 -24.469 -22.219 1 98.19 99 ASP B CA 1
ATOM 3287 C C . ASP B 1 99 ? -13.734 -24.891 -21.844 1 98.19 99 ASP B C 1
ATOM 3289 O O . ASP B 1 99 ? -14.102 -26.047 -21.984 1 98.19 99 ASP B O 1
ATOM 3293 N N . LEU B 1 100 ? -14.562 -23.969 -21.375 1 96.69 100 LEU B N 1
ATOM 3294 C CA . LEU B 1 100 ? -15.945 -24.266 -21 1 96.69 100 LEU B CA 1
ATOM 3295 C C . LEU B 1 100 ? -16.766 -24.688 -22.219 1 96.69 100 LEU B C 1
ATOM 3297 O O . LEU B 1 100 ? -17.781 -25.359 -22.078 1 96.69 100 LEU B O 1
ATOM 3301 N N . ALA B 1 101 ? -16.297 -24.266 -23.391 1 95.81 101 ALA B N 1
ATOM 3302 C CA . ALA B 1 101 ? -17.016 -24.547 -24.625 1 95.81 101 ALA B CA 1
ATOM 3303 C C . ALA B 1 101 ? -16.547 -25.844 -25.266 1 95.81 101 ALA B C 1
ATOM 3305 O O . ALA B 1 101 ? -17.094 -26.281 -26.281 1 95.81 101 ALA B O 1
ATOM 3306 N N . VAL B 1 102 ? -15.562 -26.438 -24.703 1 97.5 102 VAL B N 1
ATOM 3307 C CA . VAL B 1 102 ? -14.992 -27.656 -25.266 1 97.5 102 VAL B CA 1
ATOM 3308 C C . VAL B 1 102 ? -15.672 -28.875 -24.641 1 97.5 102 VAL B C 1
ATOM 3310 O O . VAL B 1 102 ? -15.711 -29.016 -23.422 1 97.5 102 VAL B O 1
ATOM 3313 N N . ASP B 1 103 ? -16.125 -29.766 -25.484 1 94.31 103 ASP B N 1
ATOM 3314 C CA . ASP B 1 103 ? -16.797 -30.969 -25.016 1 94.31 103 ASP B CA 1
ATOM 3315 C C . ASP B 1 103 ? -15.883 -31.812 -24.125 1 94.31 103 ASP B C 1
ATOM 3317 O O . ASP B 1 103 ? -14.719 -32.031 -24.469 1 94.31 103 ASP B O 1
ATOM 3321 N N . GLY B 1 104 ? -16.438 -32.219 -22.969 1 93.75 104 GLY B N 1
ATOM 3322 C CA . GLY B 1 104 ? -15.703 -33.094 -22.078 1 93.75 104 GLY B CA 1
ATOM 3323 C C . GLY B 1 104 ? -14.953 -32.375 -20.984 1 93.75 104 GLY B C 1
ATOM 3324 O O . GLY B 1 104 ? -14.523 -32.969 -20 1 93.75 104 GLY B O 1
ATOM 3325 N N . MET B 1 105 ? -14.828 -31.094 -21.25 1 95.75 105 MET B N 1
ATOM 3326 C CA . MET B 1 105 ? -14.203 -30.297 -20.203 1 95.75 105 MET B CA 1
ATOM 3327 C C . MET B 1 105 ? -15.195 -30 -19.078 1 95.75 105 MET B C 1
ATOM 3329 O O . MET B 1 105 ? -16.375 -29.781 -19.328 1 95.75 105 MET B O 1
ATOM 3333 N N . PHE B 1 106 ? -14.742 -30.094 -17.891 1 95.56 106 PHE B N 1
ATOM 3334 C CA . PHE B 1 106 ? -15.477 -29.781 -16.672 1 95.56 106 PHE B CA 1
ATOM 3335 C C . PHE B 1 106 ? -16.781 -30.578 -16.594 1 95.56 106 PHE B C 1
ATOM 3337 O O . PHE B 1 106 ? -17.859 -30 -16.406 1 95.56 106 PHE B O 1
ATOM 3344 N N . PRO B 1 107 ? -16.812 -31.797 -16.672 1 93.56 107 PRO B N 1
ATOM 3345 C CA . PRO B 1 107 ? -18.047 -32.594 -16.797 1 93.56 107 PRO B CA 1
ATOM 3346 C C . PRO B 1 107 ? -18.953 -32.469 -15.57 1 93.56 107 PRO B C 1
ATOM 3348 O O . PRO B 1 107 ? -20.172 -32.594 -15.68 1 93.56 107 PRO B O 1
ATOM 3351 N N . ASP B 1 108 ? -18.516 -32.219 -14.398 1 93.75 108 ASP B N 1
ATOM 3352 C CA . ASP B 1 108 ? -19.328 -32.188 -13.195 1 93.75 108 ASP B CA 1
ATOM 3353 C C . ASP B 1 108 ? -19.344 -30.812 -12.547 1 93.75 108 ASP B C 1
ATOM 3355 O O . ASP B 1 108 ? -19.641 -30.688 -11.359 1 93.75 108 ASP B O 1
ATOM 3359 N N . ARG B 1 109 ? -18.984 -29.891 -13.312 1 96.56 109 ARG B N 1
ATOM 3360 C CA . ARG B 1 109 ? -18.875 -28.531 -12.758 1 96.56 109 ARG B CA 1
ATOM 3361 C C . ARG B 1 109 ? -20.25 -27.969 -12.422 1 96.56 109 ARG B C 1
ATOM 3363 O O . ARG B 1 109 ? -21.156 -28 -13.25 1 96.56 109 ARG B O 1
ATOM 3370 N N . GLN B 1 110 ? -20.391 -27.5 -11.203 1 95.94 110 GLN B N 1
ATOM 3371 C CA . GLN B 1 110 ? -21.562 -26.781 -10.703 1 95.94 110 GLN B CA 1
ATOM 3372 C C . GLN B 1 110 ? -21.141 -25.531 -9.914 1 95.94 110 GLN B C 1
ATOM 3374 O O . GLN B 1 110 ? -19.984 -25.422 -9.484 1 95.94 110 GLN B O 1
ATOM 3379 N N . PRO B 1 111 ? -22.062 -24.609 -9.734 1 94.81 111 PRO B N 1
ATOM 3380 C CA . PRO B 1 111 ? -21.75 -23.406 -8.961 1 94.81 111 PRO B CA 1
ATOM 3381 C C . PRO B 1 111 ? -21.297 -23.719 -7.535 1 94.81 111 PRO B C 1
ATOM 3383 O O . PRO B 1 111 ? -20.438 -23.016 -6.984 1 94.81 111 PRO B O 1
ATOM 3386 N N . ASP B 1 112 ? -21.75 -24.797 -7.008 1 95.31 112 ASP B N 1
ATOM 3387 C CA . ASP B 1 112 ? -21.547 -25 -5.578 1 95.31 112 ASP B CA 1
ATOM 3388 C C . ASP B 1 112 ? -20.484 -26.062 -5.32 1 95.31 112 ASP B C 1
ATOM 3390 O O . ASP B 1 112 ? -20.219 -26.422 -4.168 1 95.31 112 ASP B O 1
ATOM 3394 N N . ASN B 1 113 ? -19.844 -26.578 -6.383 1 97.94 113 ASN B N 1
ATOM 3395 C CA . ASN B 1 113 ? -18.922 -27.672 -6.109 1 97.94 113 ASN B CA 1
ATOM 3396 C C . ASN B 1 113 ? -17.547 -27.406 -6.707 1 97.94 113 ASN B C 1
ATOM 3398 O O . ASN B 1 113 ? -16.734 -28.328 -6.832 1 97.94 113 ASN B O 1
ATOM 3402 N N . THR B 1 114 ? -17.297 -26.188 -7.211 1 98.69 114 THR B N 1
ATOM 3403 C CA . THR B 1 114 ? -16.031 -25.844 -7.867 1 98.69 114 THR B CA 1
ATOM 3404 C C . THR B 1 114 ? -15.383 -24.641 -7.188 1 98.69 114 THR B C 1
ATOM 3406 O O . THR B 1 114 ? -16.031 -23.609 -6.965 1 98.69 114 THR B O 1
ATOM 3409 N N . VAL B 1 115 ? -14.07 -24.766 -6.801 1 98.88 115 VAL B N 1
ATOM 3410 C CA . VAL B 1 115 ? -13.297 -23.672 -6.219 1 98.88 115 VAL B CA 1
ATOM 3411 C C . VAL B 1 115 ? -12.375 -23.062 -7.273 1 98.88 115 VAL B C 1
ATOM 3413 O O . VAL B 1 115 ? -11.742 -23.797 -8.039 1 98.88 115 VAL B O 1
ATOM 3416 N N . TYR B 1 116 ? -12.375 -21.766 -7.367 1 98.94 116 TYR B N 1
ATOM 3417 C CA . TYR B 1 116 ? -11.5 -21 -8.25 1 98.94 116 TYR B CA 1
ATOM 3418 C C . TYR B 1 116 ? -10.469 -20.219 -7.445 1 98.94 116 TYR B C 1
ATOM 3420 O O . TYR B 1 116 ? -10.82 -19.312 -6.68 1 98.94 116 TYR B O 1
ATOM 3428 N N . ALA B 1 117 ? -9.211 -20.578 -7.621 1 98.94 117 ALA B N 1
ATOM 3429 C CA . ALA B 1 117 ? -8.148 -20 -6.801 1 98.94 117 ALA B CA 1
ATOM 3430 C C . ALA B 1 117 ? -7.168 -19.203 -7.66 1 98.94 117 ALA B C 1
ATOM 3432 O O . ALA B 1 117 ? -6.809 -19.625 -8.766 1 98.94 117 ALA B O 1
ATOM 3433 N N . LEU B 1 118 ? -6.828 -18.047 -7.219 1 98.94 118 LEU B N 1
ATOM 3434 C CA . LEU B 1 118 ? -5.855 -17.172 -7.867 1 98.94 118 LEU B CA 1
ATOM 3435 C C . LEU B 1 118 ? -4.691 -16.859 -6.934 1 98.94 118 LEU B C 1
ATOM 3437 O O . LEU B 1 118 ? -4.895 -16.375 -5.82 1 98.94 118 LEU B O 1
ATOM 3441 N N . TRP B 1 119 ? -3.484 -17.203 -7.285 1 98.88 119 TRP B N 1
ATOM 3442 C CA . TRP B 1 119 ? -2.254 -16.828 -6.598 1 98.88 119 TRP B CA 1
ATOM 3443 C C . TRP B 1 119 ? -1.325 -16.062 -7.531 1 98.88 119 TRP B C 1
ATOM 3445 O O . TRP B 1 119 ? -0.587 -16.656 -8.312 1 98.88 119 TRP B O 1
ATOM 3455 N N . ILE B 1 120 ? -1.352 -14.734 -7.41 1 98.81 120 ILE B N 1
ATOM 3456 C CA . ILE B 1 120 ? -0.632 -13.875 -8.344 1 98.81 120 ILE B CA 1
ATOM 3457 C C . ILE B 1 120 ? -0.063 -12.664 -7.605 1 98.81 120 ILE B C 1
ATOM 3459 O O . ILE B 1 120 ? -0.531 -12.32 -6.52 1 98.81 120 ILE B O 1
ATOM 3463 N N . GLY B 1 121 ? 0.961 -12.07 -8.109 1 98.5 121 GLY B N 1
ATOM 3464 C CA . GLY B 1 121 ? 1.521 -10.852 -7.551 1 98.5 121 GLY B CA 1
ATOM 3465 C C . GLY B 1 121 ? 3.012 -10.945 -7.285 1 98.5 121 GLY B C 1
ATOM 3466 O O . GLY B 1 121 ? 3.693 -9.922 -7.176 1 98.5 121 GLY B O 1
ATOM 3467 N N . THR B 1 122 ? 3.545 -12.18 -7.18 1 98.25 122 THR B N 1
ATOM 3468 C CA . THR B 1 122 ? 4.957 -12.391 -6.879 1 98.25 122 THR B CA 1
ATOM 3469 C C . THR B 1 122 ? 5.84 -11.727 -7.926 1 98.25 122 THR B C 1
ATOM 3471 O O . THR B 1 122 ? 6.758 -10.977 -7.59 1 98.25 122 THR B O 1
ATOM 3474 N N . ASN B 1 123 ? 5.496 -11.984 -9.156 1 98.31 123 ASN B N 1
ATOM 3475 C CA . ASN B 1 123 ? 6.273 -11.406 -10.25 1 98.31 123 ASN B CA 1
ATOM 3476 C C . ASN B 1 123 ? 5.949 -9.93 -10.461 1 98.31 123 ASN B C 1
ATOM 3478 O O . ASN B 1 123 ? 6.793 -9.164 -10.93 1 98.31 123 ASN B O 1
ATOM 3482 N N . ASP B 1 124 ? 4.711 -9.523 -10.094 1 98.81 124 ASP B N 1
ATOM 3483 C CA . ASP B 1 124 ? 4.324 -8.117 -10.172 1 98.81 124 ASP B CA 1
ATOM 3484 C C . ASP B 1 124 ? 5.176 -7.262 -9.234 1 98.81 124 ASP B C 1
ATOM 3486 O O . ASP B 1 124 ? 5.703 -6.223 -9.633 1 98.81 124 ASP B O 1
ATOM 3490 N N . LEU B 1 125 ? 5.387 -7.742 -8.047 1 98.75 125 LEU B N 1
ATOM 3491 C CA . LEU B 1 125 ? 6.094 -6.973 -7.027 1 98.75 125 LEU B CA 1
ATOM 3492 C C . LEU B 1 125 ? 7.605 -7.07 -7.223 1 98.75 125 LEU B C 1
ATOM 3494 O O . LEU B 1 125 ? 8.344 -6.176 -6.809 1 98.75 125 LEU B O 1
ATOM 3498 N N . GLY B 1 126 ? 8.125 -8.125 -7.824 1 97.88 126 GLY B N 1
ATOM 3499 C CA . GLY B 1 126 ? 9.531 -8.484 -7.836 1 97.88 126 GLY B CA 1
ATOM 3500 C C . GLY B 1 126 ? 10.352 -7.672 -8.82 1 97.88 126 GLY B C 1
ATOM 3501 O O . GLY B 1 126 ? 9.906 -6.621 -9.289 1 97.88 126 GLY B O 1
ATOM 3502 N N . TRP B 1 127 ? 11.602 -8.109 -9.031 1 96.56 127 TRP B N 1
ATOM 3503 C CA . TRP B 1 127 ? 12.547 -7.488 -9.945 1 96.56 127 TRP B CA 1
ATOM 3504 C C . TRP B 1 127 ? 12.008 -7.496 -11.375 1 96.56 127 TRP B C 1
ATOM 3506 O O . TRP B 1 127 ? 11.289 -8.414 -11.766 1 96.56 127 TRP B O 1
ATOM 3516 N N . ASP B 1 128 ? 12.297 -6.453 -12.18 1 95.62 128 ASP B N 1
ATOM 3517 C CA . ASP B 1 128 ? 11.859 -6.258 -13.555 1 95.62 128 ASP B CA 1
ATOM 3518 C C . ASP B 1 128 ? 10.352 -6 -13.625 1 95.62 128 ASP B C 1
ATOM 3520 O O . ASP B 1 128 ? 9.688 -6.434 -14.57 1 95.62 128 ASP B O 1
ATOM 3524 N N . ALA B 1 129 ? 9.75 -5.516 -12.594 1 98 129 ALA B N 1
ATOM 3525 C CA . ALA B 1 129 ? 8.391 -4.98 -12.461 1 98 129 ALA B CA 1
ATOM 3526 C C . ALA B 1 129 ? 8.352 -3.842 -11.453 1 98 129 ALA B C 1
ATOM 3528 O O . ALA B 1 129 ? 9.031 -2.826 -11.617 1 98 129 ALA B O 1
ATOM 3529 N N . PHE B 1 130 ? 7.621 -3.934 -10.336 1 98.62 130 PHE B N 1
ATOM 3530 C CA . PHE B 1 130 ? 7.457 -2.799 -9.438 1 98.62 130 PHE B CA 1
ATOM 3531 C C . PHE B 1 130 ? 8.742 -2.535 -8.656 1 98.62 130 PHE B C 1
ATOM 3533 O O . PHE B 1 130 ? 9.078 -1.384 -8.375 1 98.62 130 PHE B O 1
ATOM 3540 N N . LEU B 1 131 ? 9.484 -3.615 -8.273 1 98.25 131 LEU B N 1
ATOM 3541 C CA . LEU B 1 131 ? 10.656 -3.443 -7.43 1 98.25 131 LEU B CA 1
ATOM 3542 C C . LEU B 1 131 ? 11.719 -2.613 -8.141 1 98.25 131 LEU B C 1
ATOM 3544 O O . LEU B 1 131 ? 12.406 -1.8 -7.512 1 98.25 131 LEU B O 1
ATOM 3548 N N . SER B 1 132 ? 11.891 -2.746 -9.477 1 97.19 132 SER B N 1
ATOM 3549 C CA . SER B 1 132 ? 12.898 -2.027 -10.25 1 97.19 132 SER B CA 1
ATOM 3550 C C . SER B 1 132 ? 12.281 -0.863 -11.016 1 97.19 132 SER B C 1
ATOM 3552 O O . SER B 1 132 ? 12.891 -0.326 -11.945 1 97.19 132 SER B O 1
ATOM 3554 N N . ASP B 1 133 ? 10.992 -0.565 -10.711 1 97.25 133 ASP B N 1
ATOM 3555 C CA . ASP B 1 133 ? 10.273 0.53 -11.352 1 97.25 133 ASP B CA 1
ATOM 3556 C C . ASP B 1 133 ? 10.117 0.285 -12.852 1 97.25 133 ASP B C 1
ATOM 3558 O O . ASP B 1 133 ? 10.234 1.215 -13.656 1 97.25 133 ASP B O 1
ATOM 3562 N N . SER B 1 134 ? 9.898 -0.992 -13.234 1 97.19 134 SER B N 1
ATOM 3563 C CA . SER B 1 134 ? 9.812 -1.392 -14.633 1 97.19 134 SER B CA 1
ATOM 3564 C C . SER B 1 134 ? 8.367 -1.697 -15.031 1 97.19 134 SER B C 1
ATOM 3566 O O . SER B 1 134 ? 8.125 -2.275 -16.094 1 97.19 134 SER B O 1
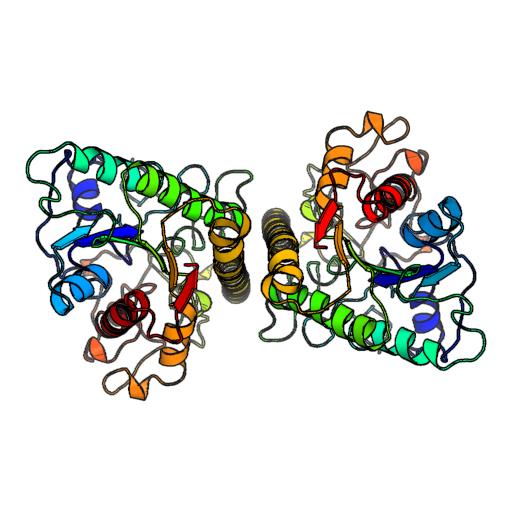ATOM 3568 N N . MET B 1 135 ? 7.379 -1.341 -14.156 1 98.06 135 MET B N 1
ATOM 3569 C CA . MET B 1 135 ? 5.969 -1.562 -14.469 1 98.06 135 MET B CA 1
ATOM 3570 C C . MET B 1 135 ? 5.5 -0.605 -15.562 1 98.06 135 MET B C 1
ATOM 3572 O O . MET B 1 135 ? 6.242 0.288 -15.969 1 98.06 135 MET B O 1
ATOM 3576 N N . ALA B 1 136 ? 4.316 -0.896 -16.109 1 97.94 136 ALA B N 1
ATOM 3577 C CA . ALA B 1 136 ? 3.711 -0.004 -17.094 1 97.94 136 ALA B CA 1
ATOM 3578 C C . ALA B 1 136 ? 3.596 1.417 -16.547 1 97.94 136 ALA B C 1
ATOM 3580 O O . ALA B 1 136 ? 3.326 1.614 -15.359 1 97.94 136 ALA B O 1
ATOM 3581 N N . PRO B 1 137 ? 3.801 2.436 -17.453 1 95.38 137 PRO B N 1
ATOM 3582 C CA . PRO B 1 137 ? 3.678 3.818 -16.984 1 95.38 137 PRO B CA 1
ATOM 3583 C C . PRO B 1 137 ? 2.344 4.094 -16.297 1 95.38 137 PRO B C 1
ATOM 3585 O O . PRO B 1 137 ? 1.285 3.768 -16.828 1 95.38 137 PRO B O 1
ATOM 3588 N N . GLY B 1 138 ? 2.414 4.598 -15.102 1 94.94 138 GLY B N 1
ATOM 3589 C CA . GLY B 1 138 ? 1.215 5.008 -14.391 1 94.94 138 GLY B CA 1
ATOM 3590 C C . GLY B 1 138 ? 0.637 3.918 -13.508 1 94.94 138 GLY B C 1
ATOM 3591 O O . GLY B 1 138 ? -0.227 4.184 -12.672 1 94.94 138 GLY B O 1
ATOM 3592 N N . ALA B 1 139 ? 1.105 2.664 -13.633 1 98.38 139 ALA B N 1
ATOM 3593 C CA . ALA B 1 139 ? 0.591 1.561 -12.828 1 98.38 139 ALA B CA 1
ATOM 3594 C C . ALA B 1 139 ? 0.971 1.731 -11.359 1 98.38 139 ALA B C 1
ATOM 3596 O O . ALA B 1 139 ? 2.086 2.152 -11.047 1 98.38 139 ALA B O 1
ATOM 3597 N N . THR B 1 140 ? 0.036 1.403 -10.477 1 98.56 140 THR B N 1
ATOM 3598 C CA . THR B 1 140 ? 0.269 1.466 -9.039 1 98.56 140 THR B CA 1
ATOM 3599 C C . THR B 1 140 ? -0.021 0.117 -8.383 1 98.56 140 THR B C 1
ATOM 3601 O O . THR B 1 140 ? -0.638 -0.756 -9 1 98.56 140 THR B O 1
ATOM 3604 N N . LEU B 1 141 ? 0.396 -0.038 -7.16 1 98.81 141 LEU B N 1
ATOM 3605 C CA . LEU B 1 141 ? 0.182 -1.274 -6.414 1 98.81 141 LEU B CA 1
ATOM 3606 C C . LEU B 1 141 ? -1.306 -1.586 -6.293 1 98.81 141 LEU B C 1
ATOM 3608 O O . LEU B 1 141 ? -1.714 -2.742 -6.426 1 98.81 141 LEU B O 1
ATOM 3612 N N . PRO B 1 142 ? -2.207 -0.578 -6.109 1 98.75 142 PRO B N 1
ATOM 3613 C CA . PRO B 1 142 ? -3.643 -0.873 -6.07 1 98.75 142 PRO B CA 1
ATOM 3614 C C . PRO B 1 142 ? -4.148 -1.519 -7.359 1 98.75 142 PRO B C 1
ATOM 3616 O O . PRO B 1 142 ? -5.109 -2.289 -7.332 1 98.75 142 PRO B O 1
ATOM 3619 N N . ASP B 1 143 ? -3.447 -1.24 -8.453 1 98.75 143 ASP B N 1
ATOM 3620 C CA . ASP B 1 143 ? -3.871 -1.832 -9.719 1 98.75 143 ASP B CA 1
ATOM 3621 C C . ASP B 1 143 ? -3.727 -3.352 -9.688 1 98.75 143 ASP B C 1
ATOM 3623 O O . ASP B 1 143 ? -4.496 -4.066 -10.336 1 98.75 143 ASP B O 1
ATOM 3627 N N . ILE B 1 144 ? -2.738 -3.85 -8.969 1 98.75 144 ILE B N 1
ATOM 3628 C CA . ILE B 1 144 ? -2.561 -5.289 -8.836 1 98.75 144 ILE B CA 1
ATOM 3629 C C . ILE B 1 144 ? -3.768 -5.895 -8.125 1 98.75 144 ILE B C 1
ATOM 3631 O O . ILE B 1 144 ? -4.277 -6.941 -8.531 1 98.75 144 ILE B O 1
ATOM 3635 N N . VAL B 1 145 ? -4.258 -5.219 -7.09 1 98.69 145 VAL B N 1
ATOM 3636 C CA . VAL B 1 145 ? -5.406 -5.672 -6.309 1 98.69 145 VAL B CA 1
ATOM 3637 C C . VAL B 1 145 ? -6.668 -5.617 -7.168 1 98.69 145 VAL B C 1
ATOM 3639 O O . VAL B 1 145 ? -7.441 -6.574 -7.199 1 98.69 145 VAL B O 1
ATOM 3642 N N . ASP B 1 146 ? -6.828 -4.551 -7.91 1 98.44 146 ASP B N 1
ATOM 3643 C CA . ASP B 1 146 ? -7.977 -4.426 -8.797 1 98.44 146 ASP B CA 1
ATOM 3644 C C . ASP B 1 146 ? -7.984 -5.535 -9.844 1 98.44 146 ASP B C 1
ATOM 3646 O O . ASP B 1 146 ? -9.039 -6.082 -10.172 1 98.44 146 ASP B O 1
ATOM 3650 N N . CYS B 1 147 ? -6.793 -5.781 -10.344 1 98.62 147 CYS B N 1
ATOM 3651 C CA . CYS B 1 147 ? -6.66 -6.848 -11.328 1 98.62 147 CYS B CA 1
ATOM 3652 C C . CYS B 1 147 ? -7.129 -8.18 -10.766 1 98.62 147 CYS B C 1
ATOM 3654 O O . CYS B 1 147 ? -7.723 -8.992 -11.477 1 98.62 147 CYS B O 1
ATOM 3656 N N . THR B 1 148 ? -6.828 -8.43 -9.523 1 98.56 148 THR B N 1
ATOM 3657 C CA . THR B 1 148 ? -7.285 -9.641 -8.852 1 98.56 148 THR B CA 1
ATOM 3658 C C . THR B 1 148 ? -8.805 -9.742 -8.875 1 98.56 148 THR B C 1
ATOM 3660 O O . THR B 1 148 ? -9.367 -10.773 -9.25 1 98.56 148 THR B O 1
ATOM 3663 N N . TRP B 1 149 ? -9.5 -8.641 -8.57 1 98.62 149 TRP B N 1
ATOM 3664 C CA . TRP B 1 149 ? -10.953 -8.641 -8.562 1 98.62 149 TRP B CA 1
ATOM 3665 C C . TRP B 1 149 ? -11.508 -8.773 -9.977 1 98.62 149 TRP B C 1
ATOM 3667 O O . TRP B 1 149 ? -12.461 -9.523 -10.211 1 98.62 149 TRP B O 1
ATOM 3677 N N . ASP B 1 150 ? -10.852 -8.086 -10.914 1 98.69 150 ASP B N 1
ATOM 3678 C CA . ASP B 1 150 ? -11.281 -8.164 -12.305 1 98.69 150 ASP B CA 1
ATOM 3679 C C . ASP B 1 150 ? -11.188 -9.602 -12.828 1 98.69 150 ASP B C 1
ATOM 3681 O O . ASP B 1 150 ? -12 -10.023 -13.656 1 98.69 150 ASP B O 1
ATOM 3685 N N . SER B 1 151 ? -10.148 -10.297 -12.398 1 98.81 151 SER B N 1
ATOM 3686 C CA . SER B 1 151 ? -10 -11.695 -12.797 1 98.81 151 SER B CA 1
ATOM 3687 C C . SER B 1 151 ? -11.195 -12.523 -12.352 1 98.81 151 SER B C 1
ATOM 3689 O O . SER B 1 151 ? -11.719 -13.336 -13.125 1 98.81 151 SER B O 1
ATOM 3691 N N . PHE B 1 152 ? -11.711 -12.289 -11.188 1 98.75 152 PHE B N 1
ATOM 3692 C CA . PHE B 1 152 ? -12.852 -13.039 -10.672 1 98.75 152 PHE B CA 1
ATOM 3693 C C . PHE B 1 152 ? -14.141 -12.602 -11.352 1 98.75 152 PHE B C 1
ATOM 3695 O O . PHE B 1 152 ? -15.109 -13.359 -11.406 1 98.75 152 PHE B O 1
ATOM 3702 N N . ASP B 1 153 ? -14.211 -11.344 -11.914 1 98.75 153 ASP B N 1
ATOM 3703 C CA . ASP B 1 153 ? -15.352 -10.969 -12.75 1 98.75 153 ASP B CA 1
ATOM 3704 C C . ASP B 1 153 ? -15.508 -11.945 -13.914 1 98.75 153 ASP B C 1
ATOM 3706 O O . ASP B 1 153 ? -16.625 -12.375 -14.227 1 98.75 153 ASP B O 1
ATOM 3710 N N . GLY B 1 154 ? -14.312 -12.211 -14.531 1 98.56 154 GLY B N 1
ATOM 3711 C CA . GLY B 1 154 ? -14.352 -13.148 -15.641 1 98.56 154 GLY B CA 1
ATOM 3712 C C . GLY B 1 154 ? -14.797 -14.539 -15.234 1 98.56 154 GLY B C 1
ATOM 3713 O O . GLY B 1 154 ? -15.562 -15.188 -15.953 1 98.56 154 GLY B O 1
ATOM 3714 N N . VAL B 1 155 ? -14.352 -15 -14.109 1 98.81 155 VAL B N 1
ATOM 3715 C CA . VAL B 1 155 ? -14.719 -16.312 -13.586 1 98.81 155 VAL B CA 1
ATOM 3716 C C . VAL B 1 155 ? -16.203 -16.312 -13.219 1 98.81 155 VAL B C 1
ATOM 3718 O O . VAL B 1 155 ? -16.922 -17.281 -13.516 1 98.81 155 VAL B O 1
ATOM 3721 N N . TYR B 1 156 ? -16.703 -15.242 -12.594 1 98.75 156 TYR B N 1
ATOM 3722 C CA . TYR B 1 156 ? -18.094 -15.117 -12.188 1 98.75 156 TYR B CA 1
ATOM 3723 C C . TYR B 1 156 ? -19.016 -15.148 -13.398 1 98.75 156 TYR B C 1
ATOM 3725 O O . TYR B 1 156 ? -20.047 -15.836 -13.383 1 98.75 156 TYR B O 1
ATOM 3733 N N . LYS B 1 157 ? -18.625 -14.453 -14.422 1 98.06 157 LYS B N 1
ATOM 3734 C CA . LYS B 1 157 ? -19.406 -14.422 -15.656 1 98.06 157 LYS B CA 1
ATOM 3735 C C . LYS B 1 157 ? -19.516 -15.812 -16.266 1 98.06 157 LYS B C 1
ATOM 3737 O O . LYS B 1 157 ? -20.516 -16.141 -16.922 1 98.06 157 LYS B O 1
ATOM 3742 N N . ALA B 1 158 ? -18.516 -16.609 -15.977 1 98.12 158 ALA B N 1
ATOM 3743 C CA . ALA B 1 158 ? -18.469 -17.969 -16.516 1 98.12 158 ALA B CA 1
ATOM 3744 C C . ALA B 1 158 ? -19.141 -18.953 -15.57 1 98.12 158 ALA B C 1
ATOM 3746 O O . ALA B 1 158 ? -19.031 -20.172 -15.766 1 98.12 158 ALA B O 1
ATOM 3747 N N . GLY B 1 159 ? -19.734 -18.469 -14.5 1 98 159 GLY B N 1
ATOM 3748 C CA . GLY B 1 159 ? -20.531 -19.328 -13.641 1 98 159 GLY B CA 1
ATOM 3749 C C . GLY B 1 159 ? -19.828 -19.688 -12.336 1 98 159 GLY B C 1
ATOM 3750 O O . GLY B 1 159 ? -20.406 -20.375 -11.492 1 98 159 GLY B O 1
ATOM 3751 N N . GLY B 1 160 ? -18.578 -19.219 -12.172 1 98.56 160 GLY B N 1
ATOM 3752 C CA . GLY B 1 160 ? -17.875 -19.469 -10.93 1 98.56 160 GLY B CA 1
ATOM 3753 C C . GLY B 1 160 ? -18.484 -18.781 -9.734 1 98.56 160 GLY B C 1
ATOM 3754 O O . GLY B 1 160 ? -18.953 -17.641 -9.844 1 98.56 160 GLY B O 1
ATOM 3755 N N . ARG B 1 161 ? -18.406 -19.484 -8.531 1 98.62 161 ARG B N 1
ATOM 3756 C CA . ARG B 1 161 ? -19.109 -18.891 -7.395 1 98.62 161 ARG B CA 1
ATOM 3757 C C . ARG B 1 161 ? -18.281 -19.016 -6.121 1 98.62 161 ARG B C 1
ATOM 3759 O O . ARG B 1 161 ? -18.594 -18.391 -5.105 1 98.62 161 ARG B O 1
ATOM 3766 N N . HIS B 1 162 ? -17.172 -19.75 -6.062 1 98.69 162 HIS B N 1
ATOM 3767 C CA . HIS B 1 162 ? -16.312 -19.906 -4.895 1 98.69 162 HIS B CA 1
ATOM 3768 C C . HIS B 1 162 ? -14.883 -19.453 -5.195 1 98.69 162 HIS B C 1
ATOM 3770 O O . HIS B 1 162 ? -14.117 -20.188 -5.824 1 98.69 162 HIS B O 1
ATOM 3776 N N . PHE B 1 163 ? -14.555 -18.234 -4.699 1 98.88 163 PHE B N 1
ATOM 3777 C CA . PHE B 1 163 ? -13.281 -17.609 -5.031 1 98.88 163 PHE B CA 1
ATOM 3778 C C . PHE B 1 163 ? -12.32 -17.672 -3.852 1 98.88 163 PHE B C 1
ATOM 3780 O O . PHE B 1 163 ? -12.719 -17.453 -2.705 1 98.88 163 PHE B O 1
ATOM 3787 N N . VAL B 1 164 ? -11.102 -18.047 -4.07 1 98.88 164 VAL B N 1
ATOM 3788 C CA . VAL B 1 164 ? -10.031 -17.984 -3.08 1 98.88 164 VAL B CA 1
ATOM 3789 C C . VAL B 1 164 ? -8.836 -17.234 -3.666 1 98.88 164 VAL B C 1
ATOM 3791 O O . VAL B 1 164 ? -8.336 -17.594 -4.738 1 98.88 164 VAL B O 1
ATOM 3794 N N . VAL B 1 165 ? -8.445 -16.188 -3.09 1 98.88 165 VAL B N 1
ATOM 3795 C CA . VAL B 1 165 ? -7.223 -15.5 -3.469 1 98.88 165 VAL B CA 1
ATOM 3796 C C . VAL B 1 165 ? -6.133 -15.766 -2.434 1 98.88 165 VAL B C 1
ATOM 3798 O O . VAL B 1 165 ? -6.375 -15.68 -1.229 1 98.88 165 VAL B O 1
ATOM 3801 N N . LEU B 1 166 ? -4.984 -16.266 -2.83 1 98.94 166 LEU B N 1
ATOM 3802 C CA . LEU B 1 166 ? -3.805 -16.375 -1.98 1 98.94 166 LEU B CA 1
ATOM 3803 C C . LEU B 1 166 ? -2.984 -15.094 -2.018 1 98.94 166 LEU B C 1
ATOM 3805 O O . LEU B 1 166 ? -2.67 -14.586 -3.094 1 98.94 166 LEU B O 1
ATOM 3809 N N . ASN B 1 167 ? -2.672 -14.539 -0.817 1 98.81 167 ASN B N 1
ATOM 3810 C CA . ASN B 1 167 ? -1.962 -13.266 -0.808 1 98.81 167 ASN B CA 1
ATOM 3811 C C . ASN B 1 167 ? -0.46 -13.453 -0.995 1 98.81 167 ASN B C 1
ATOM 3813 O O . ASN B 1 167 ? -0.013 -14.539 -1.385 1 98.81 167 ASN B O 1
ATOM 3817 N N . MET B 1 168 ? 0.334 -12.398 -0.831 1 98.75 168 MET B N 1
ATOM 3818 C CA . MET B 1 168 ? 1.745 -12.375 -1.205 1 98.75 168 MET B CA 1
ATOM 3819 C C . MET B 1 168 ? 2.574 -13.227 -0.25 1 98.75 168 MET B C 1
ATOM 3821 O O . MET B 1 168 ? 2.316 -13.242 0.955 1 98.75 168 MET B O 1
ATOM 3825 N N . LEU B 1 169 ? 3.619 -13.859 -0.789 1 97.5 169 LEU B N 1
ATOM 3826 C CA . LEU B 1 169 ? 4.664 -14.438 0.049 1 97.5 169 LEU B CA 1
ATOM 3827 C C . LEU B 1 169 ? 5.359 -13.359 0.87 1 97.5 169 LEU B C 1
ATOM 3829 O O . LEU B 1 169 ? 5.309 -12.18 0.521 1 97.5 169 LEU B O 1
ATOM 3833 N N . PRO B 1 170 ? 5.906 -13.812 2 1 97.94 170 PRO B N 1
ATOM 3834 C CA . PRO B 1 170 ? 6.84 -12.867 2.627 1 97.94 170 PRO B CA 1
ATOM 3835 C C . PRO B 1 170 ? 8.117 -12.672 1.814 1 97.94 170 PRO B C 1
ATOM 3837 O O . PRO B 1 170 ? 9.188 -13.125 2.225 1 97.94 170 PRO B O 1
ATOM 3840 N N . LEU B 1 171 ? 8.047 -11.93 0.757 1 97.94 171 LEU B N 1
ATOM 3841 C CA . LEU B 1 171 ? 9.031 -11.836 -0.315 1 97.94 171 LEU B CA 1
ATOM 3842 C C . LEU B 1 171 ? 10.359 -11.297 0.21 1 97.94 171 LEU B C 1
ATOM 3844 O O . LEU B 1 171 ? 11.422 -11.633 -0.316 1 97.94 171 LEU B O 1
ATOM 3848 N N . GLU B 1 172 ? 10.273 -10.484 1.28 1 96.88 172 GLU B N 1
ATOM 3849 C CA . GLU B 1 172 ? 11.5 -9.922 1.842 1 96.88 172 GLU B CA 1
ATOM 3850 C C . GLU B 1 172 ? 12.398 -11.016 2.402 1 96.88 172 GLU B C 1
ATOM 3852 O O . GLU B 1 172 ? 13.594 -10.797 2.602 1 96.88 172 GLU B O 1
ATOM 3857 N N . HIS B 1 173 ? 11.828 -12.227 2.623 1 97.81 173 HIS B N 1
ATOM 3858 C CA . HIS B 1 173 ? 12.602 -13.328 3.172 1 97.81 173 HIS B CA 1
ATOM 3859 C C . HIS B 1 173 ? 13.102 -14.258 2.068 1 97.81 173 HIS B C 1
ATOM 3861 O O . HIS B 1 173 ? 13.938 -15.133 2.314 1 97.81 173 HIS B O 1
ATOM 3867 N N . ALA B 1 174 ? 12.578 -14.125 0.84 1 98.19 174 ALA B N 1
ATOM 3868 C CA . ALA B 1 174 ? 13.07 -14.953 -0.261 1 98.19 174 ALA B CA 1
ATOM 3869 C C . ALA B 1 174 ? 14.547 -14.672 -0.539 1 98.19 174 ALA B C 1
ATOM 3871 O O . ALA B 1 174 ? 14.961 -13.508 -0.59 1 98.19 174 ALA B O 1
ATOM 3872 N N . PRO B 1 175 ? 15.328 -15.68 -0.755 1 97.19 175 PRO B N 1
ATOM 3873 C CA . PRO B 1 175 ? 16.781 -15.492 -0.927 1 97.19 175 PRO B CA 1
ATOM 3874 C C . PRO B 1 175 ? 17.109 -14.469 -2.002 1 97.19 175 PRO B C 1
ATOM 3876 O O . PRO B 1 175 ? 18.047 -13.68 -1.838 1 97.19 175 PRO B O 1
ATOM 3879 N N . VAL B 1 176 ? 16.375 -14.336 -3.066 1 96.5 176 VAL B N 1
ATOM 3880 C CA . VAL B 1 176 ? 16.656 -13.391 -4.141 1 96.5 176 VAL B CA 1
ATOM 3881 C C . VAL B 1 176 ? 16.609 -11.961 -3.59 1 96.5 176 VAL B C 1
ATOM 3883 O O . VAL B 1 176 ? 17.344 -11.094 -4.062 1 96.5 176 VAL B O 1
ATOM 3886 N N . TYR B 1 177 ? 15.859 -11.742 -2.502 1 98 177 TYR B N 1
ATOM 3887 C CA . TYR B 1 177 ? 15.672 -10.383 -2.018 1 98 177 TYR B CA 1
ATOM 3888 C C . TYR B 1 177 ? 16.25 -10.219 -0.616 1 98 177 TYR B C 1
ATOM 3890 O O . TYR B 1 177 ? 16.344 -9.102 -0.1 1 98 177 TYR B O 1
ATOM 3898 N N . ALA B 1 178 ? 16.625 -11.344 0.062 1 97.5 178 ALA B N 1
ATOM 3899 C CA . ALA B 1 178 ? 17.141 -11.305 1.431 1 97.5 178 ALA B CA 1
ATOM 3900 C C . ALA B 1 178 ? 18.516 -10.648 1.485 1 97.5 178 ALA B C 1
ATOM 3902 O O . ALA B 1 178 ? 19.266 -10.688 0.506 1 97.5 178 ALA B O 1
ATOM 3903 N N . LEU B 1 179 ? 18.797 -10.047 2.604 1 95.69 179 LEU B N 1
ATOM 3904 C CA . LEU B 1 179 ? 20.141 -9.523 2.861 1 95.69 179 LEU B CA 1
ATOM 3905 C C . LEU B 1 179 ? 21.141 -10.656 2.996 1 95.69 179 LEU B C 1
ATOM 3907 O O . LEU B 1 179 ? 20.781 -11.781 3.365 1 95.69 179 LEU B O 1
ATOM 3911 N N . PRO B 1 180 ? 22.391 -10.352 2.736 1 93.88 180 PRO B N 1
ATOM 3912 C CA . PRO B 1 180 ? 23.422 -11.391 2.844 1 93.88 180 PRO B CA 1
ATOM 3913 C C . PRO B 1 180 ? 23.453 -12.055 4.219 1 93.88 180 PRO B C 1
ATOM 3915 O O . PRO B 1 180 ? 23.625 -13.273 4.316 1 93.88 180 PRO B O 1
ATOM 3918 N N . GLU B 1 181 ? 23.141 -11.297 5.246 1 94.31 181 GLU B N 1
ATOM 3919 C CA . GLU B 1 181 ? 23.188 -11.82 6.609 1 94.31 181 GLU B CA 1
ATOM 3920 C C . GLU B 1 181 ? 22.031 -12.805 6.852 1 94.31 181 GLU B C 1
ATOM 3922 O O . GLU B 1 181 ? 22.062 -13.57 7.812 1 94.31 181 GLU B O 1
ATOM 3927 N N . PHE B 1 182 ? 21.094 -12.797 5.926 1 94.06 182 PHE B N 1
ATOM 3928 C CA . PHE B 1 182 ? 19.969 -13.703 6.066 1 94.06 182 PHE B CA 1
ATOM 3929 C C . PHE B 1 182 ? 19.891 -14.672 4.898 1 94.06 182 PHE B C 1
ATOM 3931 O O . PHE B 1 182 ? 18.812 -15.117 4.512 1 94.06 182 PHE B O 1
ATOM 3938 N N . GLY B 1 183 ? 21 -14.836 4.238 1 92.94 183 GLY B N 1
ATOM 3939 C CA . GLY B 1 183 ? 21.125 -15.906 3.258 1 92.94 183 GLY B CA 1
ATOM 3940 C C . GLY B 1 183 ? 20.953 -15.43 1.83 1 92.94 183 GLY B C 1
ATOM 3941 O O . GLY B 1 183 ? 20.922 -16.234 0.898 1 92.94 183 GLY B O 1
ATOM 3942 N N . GLY B 1 184 ? 20.828 -14.109 1.616 1 94.69 184 GLY B N 1
ATOM 3943 C CA . GLY B 1 184 ? 20.719 -13.609 0.256 1 94.69 184 GLY B CA 1
ATOM 3944 C C . GLY B 1 184 ? 21.984 -13.773 -0.55 1 94.69 184 GLY B C 1
ATOM 3945 O O . GLY B 1 184 ? 23.047 -13.289 -0.15 1 94.69 184 GLY B O 1
ATOM 3946 N N . PRO B 1 185 ? 21.891 -14.438 -1.673 1 92.81 185 PRO B N 1
ATOM 3947 C CA . PRO B 1 185 ? 23.094 -14.609 -2.494 1 92.81 185 PRO B CA 1
ATOM 3948 C C . PRO B 1 185 ? 23.516 -13.328 -3.211 1 92.81 185 PRO B C 1
ATOM 3950 O O . PRO B 1 185 ? 22.688 -12.414 -3.367 1 92.81 185 PRO B O 1
ATOM 3953 N N . GLU B 1 186 ? 24.75 -13.312 -3.617 1 89.38 186 GLU B N 1
ATOM 3954 C CA . GLU B 1 186 ? 25.266 -12.164 -4.352 1 89.38 186 GLU B CA 1
ATOM 3955 C C . GLU B 1 186 ? 24.656 -12.07 -5.742 1 89.38 186 GLU B C 1
ATOM 3957 O O . GLU B 1 186 ? 24.484 -10.969 -6.281 1 89.38 186 GLU B O 1
ATOM 3962 N N . HIS B 1 187 ? 24.391 -13.25 -6.203 1 89 187 HIS B N 1
ATOM 3963 C CA . HIS B 1 187 ? 23.797 -13.359 -7.527 1 89 187 HIS B CA 1
ATOM 3964 C C . HIS B 1 187 ? 22.547 -14.219 -7.496 1 89 187 HIS B C 1
ATOM 3966 O O . HIS B 1 187 ? 22.453 -15.18 -6.727 1 89 187 HIS B O 1
ATOM 3972 N N . SER B 1 188 ? 21.594 -13.75 -8.297 1 91.31 188 SER B N 1
ATOM 3973 C CA . SER B 1 188 ? 20.375 -14.555 -8.461 1 91.31 188 SER B CA 1
ATOM 3974 C C . SER B 1 188 ? 19.891 -14.531 -9.906 1 91.31 188 SER B C 1
ATOM 3976 O O . SER B 1 188 ? 19.906 -13.484 -10.555 1 91.31 188 SER B O 1
ATOM 3978 N N . GLN B 1 189 ? 19.453 -15.664 -10.344 1 87.69 189 GLN B N 1
ATOM 3979 C CA . GLN B 1 189 ? 18.906 -15.758 -11.688 1 87.69 189 GLN B CA 1
ATOM 3980 C C . GLN B 1 189 ? 17.641 -14.914 -11.82 1 87.69 189 GLN B C 1
ATOM 3982 O O . GLN B 1 189 ? 17.25 -14.531 -12.93 1 87.69 189 GLN B O 1
ATOM 3987 N N . TYR B 1 190 ? 17 -14.539 -10.695 1 92.06 190 TYR B N 1
ATOM 3988 C CA . TYR B 1 190 ? 15.75 -13.781 -10.719 1 92.06 190 TYR B CA 1
ATOM 3989 C C . TYR B 1 190 ? 16.016 -12.297 -10.531 1 92.06 190 TYR B C 1
ATOM 3991 O O . TYR B 1 190 ? 15.086 -11.484 -10.594 1 92.06 190 TYR B O 1
ATOM 3999 N N . TRP B 1 191 ? 17.266 -11.914 -10.297 1 93.31 191 TRP B N 1
ATOM 4000 C CA . TRP B 1 191 ? 17.703 -10.531 -10.164 1 93.31 191 TRP B CA 1
ATOM 4001 C C . TRP B 1 191 ? 19.125 -10.359 -10.664 1 93.31 191 TRP B C 1
ATOM 4003 O O . TRP B 1 191 ? 20.062 -10.211 -9.875 1 93.31 191 TRP B O 1
ATOM 4013 N N . PRO B 1 192 ? 19.266 -10.398 -12.047 1 89.56 192 PRO B N 1
ATOM 4014 C CA . PRO B 1 192 ? 20.594 -10.195 -12.609 1 89.56 192 PRO B CA 1
ATOM 4015 C C . PRO B 1 192 ? 21.234 -8.891 -12.164 1 89.56 192 PRO B C 1
ATOM 4017 O O . PRO B 1 192 ? 20.594 -7.844 -12.164 1 89.56 192 PRO B O 1
ATOM 4020 N N . GLY B 1 193 ? 22.484 -9 -11.719 1 90.88 193 GLY B N 1
ATOM 4021 C CA . GLY B 1 193 ? 23.203 -7.824 -11.273 1 90.88 193 GLY B CA 1
ATOM 4022 C C . GLY B 1 193 ? 22.875 -7.41 -9.852 1 90.88 193 GLY B C 1
ATOM 4023 O O . GLY B 1 193 ? 23.109 -6.266 -9.461 1 90.88 193 GLY B O 1
ATOM 4024 N N . LYS B 1 194 ? 22.25 -8.266 -9.078 1 93.12 194 LYS B N 1
ATOM 4025 C CA . LYS B 1 194 ? 21.781 -7.992 -7.723 1 93.12 194 LYS B CA 1
ATOM 4026 C C . LYS B 1 194 ? 22.859 -7.277 -6.91 1 93.12 194 LYS B C 1
ATOM 4028 O O . LYS B 1 194 ? 22.578 -6.336 -6.172 1 93.12 194 LYS B O 1
ATOM 4033 N N . SER B 1 195 ? 24.172 -7.605 -7.059 1 91 195 SER B N 1
ATOM 4034 C CA . SER B 1 195 ? 25.281 -7.078 -6.262 1 91 195 SER B CA 1
ATOM 4035 C C . SER B 1 195 ? 25.531 -5.605 -6.57 1 91 195 SER B C 1
ATOM 4037 O O . SER B 1 195 ? 26.25 -4.926 -5.832 1 91 195 SER B O 1
ATOM 4039 N N . GLU B 1 196 ? 25 -5.125 -7.625 1 93.31 196 GLU B N 1
ATOM 4040 C CA . GLU B 1 196 ? 25.188 -3.736 -8.031 1 93.31 196 GLU B CA 1
ATOM 4041 C C . GLU B 1 196 ? 24.188 -2.814 -7.332 1 93.31 196 GLU B C 1
ATOM 4043 O O . GLU B 1 196 ? 24.297 -1.59 -7.43 1 93.31 196 GLU B O 1
ATOM 4048 N N . TYR B 1 197 ? 23.297 -3.422 -6.609 1 94.31 197 TYR B N 1
ATOM 4049 C CA . TYR B 1 197 ? 22.203 -2.646 -6.02 1 94.31 197 TYR B CA 1
ATOM 4050 C C . TYR B 1 197 ? 22.297 -2.648 -4.496 1 94.31 197 TYR B C 1
ATOM 4052 O O . TYR B 1 197 ? 22.938 -3.523 -3.91 1 94.31 197 TYR B O 1
ATOM 4060 N N . ASN B 1 198 ? 21.734 -1.616 -3.871 1 94.62 198 ASN B N 1
ATOM 4061 C CA . ASN B 1 198 ? 21.578 -1.596 -2.422 1 94.62 198 ASN B CA 1
ATOM 4062 C C . ASN B 1 198 ? 20.469 -2.545 -1.965 1 94.62 198 ASN B C 1
ATOM 4064 O O . ASN B 1 198 ? 19.312 -2.141 -1.836 1 94.62 198 ASN B O 1
ATOM 4068 N N . VAL B 1 199 ? 20.781 -3.76 -1.656 1 96.56 199 VAL B N 1
ATOM 4069 C CA . VAL B 1 199 ? 19.828 -4.832 -1.386 1 96.56 199 VAL B CA 1
ATOM 4070 C C . VAL B 1 199 ? 19 -4.477 -0.159 1 96.56 199 VAL B C 1
ATOM 4072 O O . VAL B 1 199 ? 17.812 -4.812 -0.093 1 96.56 199 VAL B O 1
ATOM 4075 N N . THR B 1 200 ? 19.594 -3.727 0.796 1 96.19 200 THR B N 1
ATOM 4076 C CA . THR B 1 200 ? 18.875 -3.324 1.995 1 96.19 200 THR B CA 1
ATOM 4077 C C . THR B 1 200 ? 17.672 -2.447 1.634 1 96.19 200 THR B C 1
ATOM 4079 O O . THR B 1 200 ? 16.562 -2.672 2.117 1 96.19 200 THR B O 1
ATOM 4082 N N . GLN B 1 201 ? 17.906 -1.479 0.733 1 96.19 201 GLN B N 1
ATOM 4083 C CA . GLN B 1 201 ? 16.844 -0.565 0.318 1 96.19 201 GLN B CA 1
ATOM 4084 C C . GLN B 1 201 ? 15.766 -1.298 -0.479 1 96.19 201 GLN B C 1
ATOM 4086 O O . GLN B 1 201 ? 14.57 -1.047 -0.296 1 96.19 201 GLN B O 1
ATOM 4091 N N . TYR B 1 202 ? 16.203 -2.246 -1.331 1 97.75 202 TYR B N 1
ATOM 4092 C CA . TYR B 1 202 ? 15.242 -2.979 -2.156 1 97.75 202 TYR B CA 1
ATOM 4093 C C . TYR B 1 202 ? 14.445 -3.969 -1.318 1 97.75 202 TYR B C 1
ATOM 4095 O O . TYR B 1 202 ? 13.258 -4.184 -1.565 1 97.75 202 TYR B O 1
ATOM 4103 N N . ASN B 1 203 ? 15.102 -4.605 -0.337 1 98.12 203 ASN B N 1
ATOM 4104 C CA . ASN B 1 203 ? 14.406 -5.48 0.6 1 98.12 203 ASN B CA 1
ATOM 4105 C C . ASN B 1 203 ? 13.328 -4.73 1.372 1 98.12 203 ASN B C 1
ATOM 4107 O O . ASN B 1 203 ? 12.195 -5.203 1.479 1 98.12 203 ASN B O 1
ATOM 4111 N N . SER B 1 204 ? 13.641 -3.525 1.86 1 97.88 204 SER B N 1
ATOM 4112 C CA . SER B 1 204 ? 12.695 -2.697 2.594 1 97.88 204 SER B CA 1
ATOM 4113 C C . SER B 1 204 ? 11.531 -2.271 1.705 1 97.88 204 SER B C 1
ATOM 4115 O O . SER B 1 204 ? 10.367 -2.33 2.119 1 97.88 204 SER B O 1
ATOM 4117 N N . LYS B 1 205 ? 11.859 -1.826 0.5 1 98.06 205 LYS B N 1
ATOM 4118 C CA . LYS B 1 205 ? 10.859 -1.436 -0.489 1 98.06 205 LYS B CA 1
ATOM 4119 C C . LYS B 1 205 ? 9.883 -2.574 -0.759 1 98.06 205 LYS B C 1
ATOM 4121 O O . LYS B 1 205 ? 8.664 -2.369 -0.764 1 98.06 205 LYS B O 1
ATOM 4126 N N . LEU B 1 206 ? 10.398 -3.77 -0.938 1 98.5 206 LEU B N 1
ATOM 4127 C CA . LEU B 1 206 ? 9.594 -4.949 -1.232 1 98.5 206 LEU B CA 1
ATOM 4128 C C . LEU B 1 206 ? 8.695 -5.301 -0.05 1 98.5 206 LEU B C 1
ATOM 4130 O O . LEU B 1 206 ? 7.539 -5.688 -0.235 1 98.5 206 LEU B O 1
ATOM 4134 N N . ARG B 1 207 ? 9.195 -5.191 1.145 1 98.06 207 ARG B N 1
ATOM 4135 C CA . ARG B 1 207 ? 8.398 -5.438 2.346 1 98.06 207 ARG B CA 1
ATOM 4136 C C . ARG B 1 207 ? 7.203 -4.492 2.41 1 98.06 207 ARG B C 1
ATOM 4138 O O . ARG B 1 207 ? 6.09 -4.918 2.721 1 98.06 207 ARG B O 1
ATOM 4145 N N . GLN B 1 208 ? 7.426 -3.209 2.129 1 98.62 208 GLN B N 1
ATOM 4146 C CA . GLN B 1 208 ? 6.344 -2.229 2.139 1 98.62 208 GLN B CA 1
ATOM 4147 C C . GLN B 1 208 ? 5.309 -2.543 1.063 1 98.62 208 GLN B C 1
ATOM 4149 O O . GLN B 1 208 ? 4.102 -2.434 1.305 1 98.62 208 GLN B O 1
ATOM 4154 N N . PHE B 1 209 ? 5.785 -2.965 -0.138 1 98.75 209 PHE B N 1
ATOM 4155 C CA . PHE B 1 209 ? 4.887 -3.307 -1.235 1 98.75 209 PHE B CA 1
ATOM 4156 C C . PHE B 1 209 ? 4.016 -4.5 -0.869 1 98.75 209 PHE B C 1
ATOM 4158 O O . PHE B 1 209 ? 2.793 -4.449 -1.011 1 98.75 209 PHE B O 1
ATOM 4165 N N . ALA B 1 210 ? 4.641 -5.535 -0.357 1 98.75 210 ALA B N 1
ATOM 4166 C CA . ALA B 1 210 ? 3.906 -6.754 -0.017 1 98.75 210 ALA B CA 1
ATOM 4167 C C . ALA B 1 210 ? 2.9 -6.496 1.1 1 98.75 210 ALA B C 1
ATOM 4169 O O . ALA B 1 210 ? 1.752 -6.938 1.023 1 98.75 210 ALA B O 1
ATOM 4170 N N . ALA B 1 211 ? 3.338 -5.758 2.119 1 98.56 211 ALA B N 1
ATOM 4171 C CA . ALA B 1 211 ? 2.447 -5.445 3.234 1 98.56 211 ALA B CA 1
ATOM 4172 C C . ALA B 1 211 ? 1.24 -4.641 2.762 1 98.56 211 ALA B C 1
ATOM 4174 O O . ALA B 1 211 ? 0.114 -4.883 3.199 1 98.56 211 ALA B O 1
ATOM 4175 N N . SER B 1 212 ? 1.481 -3.707 1.889 1 98.75 212 SER B N 1
ATOM 4176 C CA . SER B 1 212 ? 0.411 -2.857 1.378 1 98.75 212 SER B CA 1
ATOM 4177 C C . SER B 1 212 ? -0.576 -3.658 0.534 1 98.75 212 SER B C 1
ATOM 4179 O O . SER B 1 212 ? -1.789 -3.564 0.732 1 98.75 212 SER B O 1
ATOM 4181 N N . VAL B 1 213 ? -0.064 -4.469 -0.396 1 98.88 213 VAL B N 1
ATOM 4182 C CA . VAL B 1 213 ? -0.925 -5.25 -1.276 1 98.88 213 VAL B CA 1
ATOM 4183 C C . VAL B 1 213 ? -1.749 -6.238 -0.452 1 98.88 213 VAL B C 1
ATOM 4185 O O . VAL B 1 213 ? -2.949 -6.402 -0.688 1 98.88 213 VAL B O 1
ATOM 4188 N N . ASN B 1 214 ? -1.122 -6.875 0.531 1 98.75 214 ASN B N 1
ATOM 4189 C CA . ASN B 1 214 ? -1.843 -7.82 1.377 1 98.75 214 ASN B CA 1
ATOM 4190 C C . ASN B 1 214 ? -2.963 -7.137 2.154 1 98.75 214 ASN B C 1
ATOM 4192 O O . ASN B 1 214 ? -4.066 -7.676 2.268 1 98.75 214 ASN B O 1
ATOM 4196 N N . THR B 1 215 ? -2.666 -5.957 2.668 1 98.56 215 THR B N 1
ATOM 4197 C CA . THR B 1 215 ? -3.682 -5.211 3.402 1 98.56 215 THR B CA 1
ATOM 4198 C C . THR B 1 215 ? -4.832 -4.812 2.48 1 98.56 215 THR B C 1
ATOM 4200 O O . THR B 1 215 ? -6 -4.969 2.838 1 98.56 215 THR B O 1
ATOM 4203 N N . MET B 1 216 ? -4.527 -4.371 1.316 1 98.62 216 MET B N 1
ATOM 4204 C CA . MET B 1 216 ? -5.555 -3.941 0.37 1 98.62 216 MET B CA 1
ATOM 4205 C C . MET B 1 216 ? -6.379 -5.129 -0.113 1 98.62 216 MET B C 1
ATOM 4207 O O . MET B 1 216 ? -7.574 -4.996 -0.381 1 98.62 216 MET B O 1
ATOM 4211 N N . LEU B 1 217 ? -5.742 -6.332 -0.21 1 98.56 217 LEU B N 1
ATOM 4212 C CA . LEU B 1 217 ? -6.492 -7.527 -0.579 1 98.56 217 LEU B CA 1
ATOM 4213 C C . LEU B 1 217 ? -7.52 -7.875 0.493 1 98.56 217 LEU B C 1
ATOM 4215 O O . LEU B 1 217 ? -8.68 -8.172 0.178 1 98.56 217 LEU B O 1
ATOM 4219 N N . GLU B 1 218 ? -7.066 -7.875 1.711 1 97.25 218 GLU B N 1
ATOM 4220 C CA . GLU B 1 218 ? -7.961 -8.211 2.812 1 97.25 218 GLU B CA 1
ATOM 4221 C C . GLU B 1 218 ? -9.102 -7.199 2.93 1 97.25 218 GLU B C 1
ATOM 4223 O O . GLU B 1 218 ? -10.273 -7.57 2.936 1 97.25 218 GLU B O 1
ATOM 4228 N N . GLN B 1 219 ? -8.781 -5.887 2.926 1 96.69 219 GLN B N 1
ATOM 4229 C CA . GLN B 1 219 ? -9.781 -4.824 3.025 1 96.69 219 GLN B CA 1
ATOM 4230 C C . GLN B 1 219 ? -10.656 -4.781 1.78 1 96.69 219 GLN B C 1
ATOM 4232 O O . GLN B 1 219 ? -11.875 -4.598 1.88 1 96.69 219 GLN B O 1
ATOM 4237 N N . GLY B 1 220 ? -10 -4.957 0.677 1 95.75 220 GLY B N 1
ATOM 4238 C CA . GLY B 1 220 ? -10.711 -4.91 -0.587 1 95.75 220 GLY B CA 1
ATOM 4239 C C . GLY B 1 220 ? -11.68 -6.066 -0.772 1 95.75 220 GLY B C 1
ATOM 4240 O O . GLY B 1 220 ? -12.719 -5.918 -1.412 1 95.75 220 GLY B O 1
ATOM 4241 N N . GLY B 1 221 ? -11.258 -7.238 -0.268 1 95.69 221 GLY B N 1
ATOM 4242 C CA . GLY B 1 221 ? -12.172 -8.367 -0.331 1 95.69 221 GLY B CA 1
ATOM 4243 C C . GLY B 1 221 ? -13.5 -8.094 0.347 1 95.69 221 GLY B C 1
ATOM 4244 O O . GLY B 1 221 ? -14.562 -8.406 -0.203 1 95.69 221 GLY B O 1
ATOM 4245 N N . LEU B 1 222 ? -13.422 -7.496 1.479 1 93.06 222 LEU B N 1
ATOM 4246 C CA . LEU B 1 222 ? -14.625 -7.137 2.219 1 93.06 222 LEU B CA 1
ATOM 4247 C C . LEU B 1 222 ? -15.438 -6.094 1.462 1 93.06 222 LEU B C 1
ATOM 4249 O O . LEU B 1 222 ? -16.656 -6.203 1.362 1 93.06 222 LEU B O 1
ATOM 4253 N N . LEU B 1 223 ? -14.75 -5.098 0.956 1 93.12 223 LEU B N 1
ATOM 4254 C CA . LEU B 1 223 ? -15.406 -4.012 0.24 1 93.12 223 LEU B CA 1
ATOM 4255 C C . LEU B 1 223 ? -16.109 -4.531 -1.015 1 93.12 223 LEU B C 1
ATOM 4257 O O . LEU B 1 223 ? -17.312 -4.324 -1.193 1 93.12 223 LEU B O 1
ATOM 4261 N N . GLU B 1 224 ? -15.352 -5.223 -1.84 1 95.19 224 GLU B N 1
ATOM 4262 C CA . GLU B 1 224 ? -15.859 -5.656 -3.135 1 95.19 224 GLU B CA 1
ATOM 4263 C C . GLU B 1 224 ? -16.969 -6.684 -2.973 1 95.19 224 GLU B C 1
ATOM 4265 O O . GLU B 1 224 ? -18.016 -6.594 -3.633 1 95.19 224 GLU B O 1
ATOM 4270 N N . HIS B 1 225 ? -16.797 -7.602 -2.068 1 94.75 225 HIS B N 1
ATOM 4271 C CA . HIS B 1 225 ? -17.766 -8.68 -1.924 1 94.75 225 HIS B CA 1
ATOM 4272 C C . HIS B 1 225 ? -18.969 -8.227 -1.092 1 94.75 225 HIS B C 1
ATOM 4274 O O . HIS B 1 225 ? -20.109 -8.328 -1.541 1 94.75 225 HIS B O 1
ATOM 4280 N N . THR B 1 226 ? -18.75 -7.695 0.076 1 90.19 226 THR B N 1
ATOM 4281 C CA . THR B 1 226 ? -19.797 -7.543 1.08 1 90.19 226 THR B CA 1
ATOM 4282 C C . THR B 1 226 ? -20.5 -6.191 0.939 1 90.19 226 THR B C 1
ATOM 4284 O O . THR B 1 226 ? -21.719 -6.105 1.012 1 90.19 226 THR B O 1
ATOM 4287 N N . ILE B 1 227 ? -19.766 -5.219 0.667 1 88.94 227 ILE B N 1
ATOM 4288 C CA . ILE B 1 227 ? -20.359 -3.887 0.663 1 88.94 227 ILE B CA 1
ATOM 4289 C C . ILE B 1 227 ? -20.922 -3.572 -0.727 1 88.94 227 ILE B C 1
ATOM 4291 O O . ILE B 1 227 ? -22.094 -3.244 -0.874 1 88.94 227 ILE B O 1
ATOM 4295 N N . LYS B 1 228 ? -20.062 -3.779 -1.68 1 92.94 228 LYS B N 1
ATOM 4296 C CA . LYS B 1 228 ? -20.469 -3.463 -3.045 1 92.94 228 LYS B CA 1
ATOM 4297 C C . LYS B 1 228 ? -21.297 -4.594 -3.646 1 92.94 228 LYS B C 1
ATOM 4299 O O . LYS B 1 228 ? -21.938 -4.418 -4.684 1 92.94 228 LYS B O 1
ATOM 4304 N N . LYS B 1 229 ? -21.312 -5.754 -3.012 1 96 229 LYS B N 1
ATOM 4305 C CA . LYS B 1 229 ? -22.031 -6.926 -3.508 1 96 229 LYS B CA 1
ATOM 4306 C C . LYS B 1 229 ? -21.703 -7.191 -4.973 1 96 229 LYS B C 1
ATOM 4308 O O . LYS B 1 229 ? -22.609 -7.383 -5.793 1 96 229 LYS B O 1
ATOM 4313 N N . ARG B 1 230 ? -20.453 -7.199 -5.301 1 97.25 230 ARG B N 1
ATOM 4314 C CA . ARG B 1 230 ? -19.938 -7.289 -6.66 1 97.25 230 ARG B CA 1
ATOM 4315 C C . ARG B 1 230 ? -20.297 -8.625 -7.297 1 97.25 230 ARG B C 1
ATOM 4317 O O . ARG B 1 230 ? -20.516 -8.703 -8.508 1 97.25 230 ARG B O 1
ATOM 4324 N N . TRP B 1 231 ? -20.359 -9.734 -6.562 1 98.31 231 TRP B N 1
ATOM 4325 C CA . TRP B 1 231 ? -20.641 -11.086 -7.047 1 98.31 231 TRP B CA 1
ATOM 4326 C C . TRP B 1 231 ? -21.766 -11.727 -6.246 1 98.31 231 TRP B C 1
ATOM 4328 O O . TRP B 1 231 ? -21.531 -12.641 -5.453 1 98.31 231 TRP B O 1
ATOM 4338 N N . PRO B 1 232 ? -23 -11.336 -6.453 1 97.81 232 PRO B N 1
ATOM 4339 C CA . PRO B 1 232 ? -24.109 -11.945 -5.715 1 97.81 232 PRO B CA 1
ATOM 4340 C C . PRO B 1 232 ? -24.125 -13.469 -5.816 1 97.81 232 PRO B C 1
ATOM 4342 O O . PRO B 1 232 ? -23.984 -14.023 -6.914 1 97.81 232 PRO B O 1
ATOM 4345 N N . GLY B 1 233 ? -24.234 -14.078 -4.676 1 97.31 233 GLY B N 1
ATOM 4346 C CA . GLY B 1 233 ? -24.344 -15.531 -4.641 1 97.31 233 GLY B CA 1
ATOM 4347 C C . GLY B 1 233 ? -23 -16.234 -4.602 1 97.31 233 GLY B C 1
ATOM 4348 O O . GLY B 1 233 ? -22.922 -17.453 -4.465 1 97.31 233 GLY B O 1
ATOM 4349 N N . ALA B 1 234 ? -21.922 -15.469 -4.676 1 98.12 234 ALA B N 1
ATOM 4350 C CA . ALA B 1 234 ? -20.578 -16.047 -4.633 1 98.12 234 ALA B CA 1
ATOM 4351 C C . ALA B 1 234 ? -19.938 -15.852 -3.264 1 98.12 234 ALA B C 1
ATOM 4353 O O . ALA B 1 234 ? -20.391 -15.023 -2.473 1 98.12 234 ALA B O 1
ATOM 4354 N N . SER B 1 235 ? -19 -16.688 -2.945 1 98.12 235 SER B N 1
ATOM 4355 C CA . SER B 1 235 ? -18.141 -16.5 -1.777 1 98.12 235 SER B CA 1
ATOM 4356 C C . SER B 1 235 ? -16.734 -16.094 -2.186 1 98.12 235 SER B C 1
ATOM 4358 O O . SER B 1 235 ? -16.281 -16.438 -3.277 1 98.12 235 SER B O 1
ATOM 4360 N N . LEU B 1 236 ? -16.141 -15.305 -1.357 1 98.5 236 LEU B N 1
ATOM 4361 C CA . LEU B 1 236 ? -14.75 -14.883 -1.521 1 98.5 236 LEU B CA 1
ATOM 4362 C C . LEU B 1 236 ? -13.953 -15.117 -0.241 1 98.5 236 LEU B C 1
ATOM 4364 O O . LEU B 1 236 ? -14.43 -14.805 0.854 1 98.5 236 LEU B O 1
ATOM 4368 N N . THR B 1 237 ? -12.812 -15.75 -0.369 1 98.62 237 THR B N 1
ATOM 4369 C CA . THR B 1 237 ? -11.898 -15.953 0.749 1 98.62 237 THR B CA 1
ATOM 4370 C C . THR B 1 237 ? -10.492 -15.477 0.392 1 98.62 237 THR B C 1
ATOM 4372 O O . THR B 1 237 ? -9.992 -15.758 -0.7 1 98.62 237 THR B O 1
ATOM 4375 N N . VAL B 1 238 ? -9.93 -14.664 1.253 1 98.62 238 VAL B N 1
ATOM 4376 C CA . VAL B 1 238 ? -8.5 -14.359 1.156 1 98.62 238 VAL B CA 1
ATOM 4377 C C . VAL B 1 238 ? -7.711 -15.312 2.047 1 98.62 238 VAL B C 1
ATOM 4379 O O . VAL B 1 238 ? -7.875 -15.312 3.268 1 98.62 238 VAL B O 1
ATOM 4382 N N . PHE B 1 239 ? -6.98 -16.203 1.407 1 98.94 239 PHE B N 1
ATOM 4383 C CA . PHE B 1 239 ? -6.066 -17.094 2.111 1 98.94 239 PHE B CA 1
ATOM 4384 C C . PHE B 1 239 ? -4.75 -16.391 2.412 1 98.94 239 PHE B C 1
ATOM 4386 O O . PHE B 1 239 ? -3.967 -16.109 1.502 1 98.94 239 PHE B O 1
ATOM 4393 N N . ASP B 1 240 ? -4.5 -16.109 3.691 1 98.81 240 ASP B N 1
ATOM 4394 C CA . ASP B 1 240 ? -3.32 -15.398 4.16 1 98.81 240 ASP B CA 1
ATOM 4395 C C . ASP B 1 240 ? -2.104 -16.312 4.219 1 98.81 240 ASP B C 1
ATOM 4397 O O . ASP B 1 240 ? -1.577 -16.594 5.297 1 98.81 240 ASP B O 1
ATOM 4401 N N . VAL B 1 241 ? -1.619 -16.609 3.064 1 98.88 241 VAL B N 1
ATOM 4402 C CA . VAL B 1 241 ? -0.451 -17.484 2.961 1 98.88 241 VAL B CA 1
ATOM 4403 C C . VAL B 1 241 ? 0.768 -16.781 3.561 1 98.88 241 VAL B C 1
ATOM 4405 O O . VAL B 1 241 ? 1.652 -17.438 4.117 1 98.88 241 VAL B O 1
ATOM 4408 N N . ASN B 1 242 ? 0.811 -15.469 3.467 1 98.81 242 ASN B N 1
ATOM 4409 C CA . ASN B 1 242 ? 1.89 -14.695 4.074 1 98.81 242 ASN B CA 1
ATOM 4410 C C . ASN B 1 242 ? 2.039 -15.016 5.559 1 98.81 242 ASN B C 1
ATOM 4412 O O . ASN B 1 242 ? 3.133 -15.352 6.02 1 98.81 242 ASN B O 1
ATOM 4416 N N . ALA B 1 243 ? 0.955 -14.945 6.297 1 98.69 243 ALA B N 1
ATOM 4417 C CA . ALA B 1 243 ? 0.974 -15.219 7.73 1 98.69 243 ALA B CA 1
ATOM 4418 C C . ALA B 1 243 ? 1.363 -16.672 8 1 98.69 243 ALA B C 1
ATOM 4420 O O . ALA B 1 243 ? 2.139 -16.953 8.922 1 98.69 243 ALA B O 1
ATOM 4421 N N . LEU B 1 244 ? 0.807 -17.594 7.219 1 98.88 244 LEU B N 1
ATOM 4422 C CA . LEU B 1 244 ? 1.137 -19.016 7.359 1 98.88 244 LEU B CA 1
ATOM 4423 C C . LEU B 1 244 ? 2.639 -19.234 7.211 1 98.88 244 LEU B C 1
ATOM 4425 O O . LEU B 1 244 ? 3.254 -19.906 8.039 1 98.88 244 LEU B O 1
ATOM 4429 N N . LEU B 1 245 ? 3.23 -18.672 6.195 1 98.81 245 LEU B N 1
ATOM 4430 C CA . LEU B 1 245 ? 4.641 -18.891 5.906 1 98.81 245 LEU B CA 1
ATOM 4431 C C . LEU B 1 245 ? 5.523 -18.203 6.945 1 98.81 245 LEU B C 1
ATOM 4433 O O . LEU B 1 245 ? 6.59 -18.703 7.297 1 98.81 245 LEU B O 1
ATOM 4437 N N . LYS B 1 246 ? 5.086 -17.062 7.434 1 98.44 246 LYS B N 1
ATOM 4438 C CA . LYS B 1 246 ? 5.836 -16.422 8.5 1 98.44 246 LYS B CA 1
ATOM 4439 C C . LYS B 1 246 ? 5.863 -17.281 9.758 1 98.44 246 LYS B C 1
ATOM 4441 O O . LYS B 1 246 ? 6.871 -17.312 10.469 1 98.44 246 LYS B O 1
ATOM 4446 N N . ASP B 1 247 ? 4.762 -17.953 10.031 1 98.56 247 ASP B N 1
ATOM 4447 C CA . ASP B 1 247 ? 4.734 -18.875 11.156 1 98.56 247 ASP B CA 1
ATOM 4448 C C . ASP B 1 247 ? 5.754 -20 10.969 1 98.56 247 ASP B C 1
ATOM 4450 O O . ASP B 1 247 ? 6.422 -20.406 11.93 1 98.56 247 ASP B O 1
ATOM 4454 N N . ILE B 1 248 ? 5.863 -20.484 9.758 1 98.69 248 ILE B N 1
ATOM 4455 C CA . ILE B 1 248 ? 6.832 -21.547 9.461 1 98.69 248 ILE B CA 1
ATOM 4456 C C . ILE B 1 248 ? 8.25 -21 9.641 1 98.69 248 ILE B C 1
ATOM 4458 O O . ILE B 1 248 ? 9.102 -21.656 10.234 1 98.69 248 ILE B O 1
ATOM 4462 N N . LEU B 1 249 ? 8.508 -19.797 9.195 1 98.38 249 LEU B N 1
ATOM 4463 C CA . LEU B 1 249 ? 9.82 -19.172 9.312 1 98.38 249 LEU B CA 1
ATOM 4464 C C . LEU B 1 249 ? 10.188 -18.938 10.773 1 98.38 249 LEU B C 1
ATOM 4466 O O . LEU B 1 249 ? 11.367 -19 11.141 1 98.38 249 LEU B O 1
ATOM 4470 N N . GLU B 1 250 ? 9.188 -18.688 11.578 1 97.88 250 GLU B N 1
ATOM 4471 C CA . GLU B 1 250 ? 9.406 -18.375 12.992 1 97.88 250 GLU B CA 1
ATOM 4472 C C . GLU B 1 250 ? 9.703 -19.641 13.781 1 97.88 250 GLU B C 1
ATOM 4474 O O . GLU B 1 250 ? 10.398 -19.594 14.805 1 97.88 250 GLU B O 1
ATOM 4479 N N . ASP B 1 251 ? 9.164 -20.797 13.328 1 98.12 251 ASP B N 1
ATOM 4480 C CA . ASP B 1 251 ? 9.383 -22.078 13.984 1 98.12 251 ASP B CA 1
ATOM 4481 C C . ASP B 1 251 ? 9.633 -23.188 12.961 1 98.12 251 ASP B C 1
ATOM 4483 O O . ASP B 1 251 ? 8.859 -24.141 12.867 1 98.12 251 ASP B O 1
ATOM 4487 N N . PRO B 1 252 ? 10.758 -23.109 12.297 1 98 252 PRO B N 1
ATOM 4488 C CA . PRO B 1 252 ? 11.008 -24.047 11.203 1 98 252 PRO B CA 1
ATOM 4489 C C . PRO B 1 252 ? 11.125 -25.5 11.68 1 98 252 PRO B C 1
ATOM 4491 O O . PRO B 1 252 ? 10.75 -26.422 10.961 1 98 252 PRO B O 1
ATOM 4494 N N . GLY B 1 253 ? 11.578 -25.766 12.867 1 97.94 253 GLY B N 1
ATOM 4495 C CA . GLY B 1 253 ? 11.75 -27.125 13.383 1 97.94 253 GLY B CA 1
ATOM 4496 C C . GLY B 1 253 ? 10.438 -27.875 13.508 1 97.94 253 GLY B C 1
ATOM 4497 O O . GLY B 1 253 ? 10.422 -29.109 13.461 1 97.94 253 GLY B O 1
ATOM 4498 N N . ALA B 1 254 ? 9.352 -27.141 13.648 1 98.12 254 ALA B N 1
ATOM 4499 C CA . ALA B 1 254 ? 8.039 -27.766 13.781 1 98.12 254 ALA B CA 1
ATOM 4500 C C . ALA B 1 254 ? 7.48 -28.172 12.422 1 98.12 254 ALA B C 1
ATOM 4502 O O . ALA B 1 254 ? 6.527 -28.953 12.344 1 98.12 254 ALA B O 1
ATOM 4503 N N . HIS B 1 255 ? 8.133 -27.703 11.312 1 98.25 255 HIS B N 1
ATOM 4504 C CA . HIS B 1 255 ? 7.465 -27.828 10.016 1 98.25 255 HIS B CA 1
ATOM 4505 C C . HIS B 1 255 ? 8.383 -28.484 8.984 1 98.25 255 HIS B C 1
ATOM 4507 O O . HIS B 1 255 ? 7.902 -29.062 8.008 1 98.25 255 HIS B O 1
ATOM 4513 N N . LEU B 1 256 ? 9.656 -28.359 9.164 1 98.69 256 LEU B N 1
ATOM 4514 C CA . LEU B 1 256 ? 10.633 -28.875 8.211 1 98.69 256 LEU B CA 1
ATOM 4515 C C . LEU B 1 256 ? 11.422 -30.031 8.812 1 98.69 256 LEU B C 1
ATOM 4517 O O . LEU B 1 256 ? 11.5 -30.172 10.039 1 98.69 256 LEU B O 1
ATOM 4521 N N . SER B 1 257 ? 11.969 -30.875 7.953 1 98 257 SER B N 1
ATOM 4522 C CA . SER B 1 257 ? 12.844 -31.938 8.43 1 98 257 SER B CA 1
ATOM 4523 C C . SER B 1 257 ? 14.148 -31.359 8.984 1 98 257 SER B C 1
ATOM 4525 O O . SER B 1 257 ? 14.555 -30.266 8.617 1 98 257 SER B O 1
ATOM 4527 N N . TYR B 1 258 ? 14.734 -32.156 9.852 1 97 258 TYR B N 1
ATOM 4528 C CA . TYR B 1 258 ? 16.047 -31.781 10.375 1 97 258 TYR B CA 1
ATOM 4529 C C . TYR B 1 258 ? 17.141 -32.031 9.344 1 97 258 TYR B C 1
ATOM 4531 O O . TYR B 1 258 ? 17.141 -33.031 8.664 1 97 258 TYR B O 1
ATOM 4539 N N . PRO B 1 259 ? 18.109 -31.203 9.25 1 97.56 259 PRO B N 1
ATOM 4540 C CA . PRO B 1 259 ? 18.172 -29.859 9.852 1 97.56 259 PRO B CA 1
ATOM 4541 C C . PRO B 1 259 ? 17.328 -28.844 9.086 1 97.56 259 PRO B C 1
ATOM 4543 O O . PRO B 1 259 ? 17.484 -28.688 7.875 1 97.56 259 PRO B O 1
ATOM 4546 N N . ALA B 1 260 ? 16.469 -28.141 9.844 1 98.31 260 ALA B N 1
ATOM 4547 C CA . ALA B 1 260 ? 15.609 -27.125 9.227 1 98.31 260 ALA B CA 1
ATOM 4548 C C . ALA B 1 260 ? 16.422 -25.938 8.727 1 98.31 260 ALA B C 1
ATOM 4550 O O . ALA B 1 260 ? 17.266 -25.406 9.453 1 98.31 260 ALA B O 1
ATOM 4551 N N . ASN B 1 261 ? 16.203 -25.531 7.5 1 98.25 261 ASN B N 1
ATOM 4552 C CA . ASN B 1 261 ? 16.938 -24.453 6.855 1 98.25 261 ASN B CA 1
ATOM 4553 C C . ASN B 1 261 ? 15.992 -23.469 6.168 1 98.25 261 ASN B C 1
ATOM 4555 O O . ASN B 1 261 ? 15.391 -23.781 5.145 1 98.25 261 ASN B O 1
ATOM 4559 N N . VAL B 1 262 ? 15.875 -22.203 6.719 1 98.06 262 VAL B N 1
ATOM 4560 C CA . VAL B 1 262 ? 14.906 -21.25 6.191 1 98.06 262 VAL B CA 1
ATOM 4561 C C . VAL B 1 262 ? 15.633 -20.109 5.488 1 98.06 262 VAL B C 1
ATOM 4563 O O . VAL B 1 262 ? 15 -19.203 4.945 1 98.06 262 VAL B O 1
ATOM 4566 N N . THR B 1 263 ? 17 -20.125 5.453 1 96.12 263 THR B N 1
ATOM 4567 C CA . THR B 1 263 ? 17.766 -19.062 4.809 1 96.12 263 THR B CA 1
ATOM 4568 C C . THR B 1 263 ? 18.531 -19.594 3.602 1 96.12 263 THR B C 1
ATOM 4570 O O . THR B 1 263 ? 18.922 -18.828 2.717 1 96.12 263 THR B O 1
ATOM 4573 N N . GLY B 1 264 ? 18.75 -20.938 3.549 1 94.94 264 GLY B N 1
ATOM 4574 C CA . GLY B 1 264 ? 19.438 -21.547 2.422 1 94.94 264 GLY B CA 1
ATOM 4575 C C . GLY B 1 264 ? 18.5 -22.031 1.333 1 94.94 264 GLY B C 1
ATOM 4576 O O . GLY B 1 264 ? 17.281 -21.984 1.495 1 94.94 264 GLY B O 1
ATOM 4577 N N . ILE B 1 265 ? 19.062 -22.391 0.191 1 95.75 265 ILE B N 1
ATOM 4578 C CA . ILE B 1 265 ? 18.297 -22.859 -0.958 1 95.75 265 ILE B CA 1
ATOM 4579 C C . ILE B 1 265 ? 18.672 -24.297 -1.267 1 95.75 265 ILE B C 1
ATOM 4581 O O . ILE B 1 265 ? 19.828 -24.703 -1.131 1 95.75 265 ILE B O 1
ATOM 4585 N N . TYR B 1 266 ? 17.734 -25.078 -1.682 1 97.5 266 TYR B N 1
ATOM 4586 C CA . TYR B 1 266 ? 17.969 -26.469 -2.049 1 97.5 266 TYR B CA 1
ATOM 4587 C C . TYR B 1 266 ? 18.656 -26.562 -3.408 1 97.5 266 TYR B C 1
ATOM 4589 O O . TYR B 1 266 ? 19.688 -27.219 -3.545 1 97.5 266 TYR B O 1
ATOM 4597 N N . HIS B 1 267 ? 18.078 -25.922 -4.363 1 95.81 267 HIS B N 1
ATOM 4598 C CA . HIS B 1 267 ? 18.562 -25.922 -5.738 1 95.81 267 HIS B CA 1
ATOM 4599 C C . HIS B 1 267 ? 19.234 -24.594 -6.078 1 95.81 267 HIS B C 1
ATOM 4601 O O . HIS B 1 267 ? 18.562 -23.609 -6.402 1 95.81 267 HIS B O 1
ATOM 4607 N N . SER B 1 268 ? 20.547 -24.578 -6.055 1 91.69 268 SER B N 1
ATOM 4608 C CA . SER B 1 268 ? 21.328 -23.344 -6.219 1 91.69 268 SER B CA 1
ATOM 4609 C C . SER B 1 268 ? 21.922 -23.25 -7.621 1 91.69 268 SER B C 1
ATOM 4611 O O . SER B 1 268 ? 22.469 -24.234 -8.141 1 91.69 268 SER B O 1
ATOM 4613 N N . CYS B 1 269 ? 21.688 -22.188 -8.258 1 86.88 269 CYS B N 1
ATOM 4614 C CA . CYS B 1 269 ? 22.328 -21.891 -9.539 1 86.88 269 CYS B CA 1
ATOM 4615 C C . CYS B 1 269 ? 23.312 -20.734 -9.406 1 86.88 269 CYS B C 1
ATOM 4617 O O . CYS B 1 269 ? 22.953 -19.578 -9.586 1 86.88 269 CYS B O 1
ATOM 4619 N N . PRO B 1 270 ? 24.625 -21.219 -9.109 1 73.69 270 PRO B N 1
ATOM 4620 C CA . PRO B 1 270 ? 25.609 -20.188 -8.766 1 73.69 270 PRO B CA 1
ATOM 4621 C C . PRO B 1 270 ? 26.078 -19.375 -9.984 1 73.69 270 PRO B C 1
ATOM 4623 O O . PRO B 1 270 ? 26.141 -19.922 -11.094 1 73.69 270 PRO B O 1
ATOM 4626 N N . GLY B 1 271 ? 26.188 -18.125 -10.031 1 67.62 271 GLY B N 1
ATOM 4627 C CA . GLY B 1 271 ? 26.828 -17.25 -11 1 67.62 271 GLY B CA 1
ATOM 4628 C C . GLY B 1 271 ? 25.844 -16.531 -11.898 1 67.62 271 GLY B C 1
ATOM 4629 O O . GLY B 1 271 ? 24.688 -16.922 -12 1 67.62 271 GLY B O 1
ATOM 4630 N N . GLU B 1 272 ? 26.297 -15.555 -12.445 1 65.38 272 GLU B N 1
ATOM 4631 C CA . GLU B 1 272 ? 25.562 -14.812 -13.469 1 65.38 272 GLU B CA 1
ATOM 4632 C C . GLU B 1 272 ? 25.531 -15.586 -14.781 1 65.38 272 GLU B C 1
ATOM 4634 O O . GLU B 1 272 ? 26.562 -16.062 -15.266 1 65.38 272 GLU B O 1
ATOM 4639 N N . GLY B 1 273 ? 24.344 -15.75 -15.359 1 64.56 273 GLY B N 1
ATOM 4640 C CA . GLY B 1 273 ? 24.25 -16.375 -16.672 1 64.56 273 GLY B CA 1
ATOM 4641 C C . GLY B 1 273 ? 24.531 -17.875 -16.641 1 64.56 273 GLY B C 1
ATOM 4642 O O . GLY B 1 273 ? 24.875 -18.469 -17.672 1 64.56 273 GLY B O 1
ATOM 4643 N N . VAL B 1 274 ? 24.438 -18.438 -15.5 1 67.56 274 VAL B N 1
ATOM 4644 C CA . VAL B 1 274 ? 24.781 -19.844 -15.375 1 67.56 274 VAL B CA 1
ATOM 4645 C C . VAL B 1 274 ? 23.734 -20.688 -16.094 1 67.56 274 VAL B C 1
ATOM 4647 O O . VAL B 1 274 ? 22.562 -20.344 -16.125 1 67.56 274 VAL B O 1
ATOM 4650 N N . ALA B 1 275 ? 24.328 -21.703 -16.781 1 68.75 275 ALA B N 1
ATOM 4651 C CA . ALA B 1 275 ? 23.484 -22.688 -17.453 1 68.75 275 ALA B CA 1
ATOM 4652 C C . ALA B 1 275 ? 22.812 -23.625 -16.453 1 68.75 275 ALA B C 1
ATOM 4654 O O . ALA B 1 275 ? 23.328 -23.812 -15.344 1 68.75 275 ALA B O 1
ATOM 4655 N N . PRO B 1 276 ? 21.562 -24.094 -16.766 1 71.94 276 PRO B N 1
ATOM 4656 C CA . PRO B 1 276 ? 20.859 -25 -15.867 1 71.94 276 PRO B CA 1
ATOM 4657 C C . PRO B 1 276 ? 21.734 -26.156 -15.383 1 71.94 276 PRO B C 1
ATOM 4659 O O . PRO B 1 276 ? 21.578 -26.625 -14.25 1 71.94 276 PRO B O 1
ATOM 4662 N N . GLU B 1 277 ? 22.672 -26.531 -16.219 1 75.56 277 GLU B N 1
ATOM 4663 C CA . GLU B 1 277 ? 23.516 -27.672 -15.898 1 75.56 277 GLU B CA 1
ATOM 4664 C C . GLU B 1 277 ? 24.484 -27.328 -14.766 1 75.56 277 GLU B C 1
ATOM 4666 O O . GLU B 1 277 ? 25.047 -28.234 -14.141 1 75.56 277 GLU B O 1
ATOM 4671 N N . ASP B 1 278 ? 24.609 -26.062 -14.523 1 82.5 278 ASP B N 1
ATOM 4672 C CA . ASP B 1 278 ? 25.547 -25.625 -13.492 1 82.5 278 ASP B CA 1
ATOM 4673 C C . ASP B 1 278 ? 24.844 -25.516 -12.133 1 82.5 278 ASP B C 1
ATOM 4675 O O . ASP B 1 278 ? 25.5 -25.266 -11.117 1 82.5 278 ASP B O 1
ATOM 4679 N N . CYS B 1 279 ? 23.594 -25.797 -12.117 1 90.06 279 CYS B N 1
ATOM 4680 C CA . CYS B 1 279 ? 22.844 -25.734 -10.859 1 90.06 279 CYS B CA 1
ATOM 4681 C C . CYS B 1 279 ? 23.078 -27 -10.039 1 90.06 279 CYS B C 1
ATOM 4683 O O . CYS B 1 279 ? 23.297 -28.078 -10.586 1 90.06 279 CYS B O 1
ATOM 4685 N N . VAL B 1 280 ? 23.141 -26.812 -8.719 1 91.75 280 VAL B N 1
ATOM 4686 C CA . VAL B 1 280 ? 23.453 -27.938 -7.832 1 91.75 280 VAL B CA 1
ATOM 4687 C C . VAL B 1 280 ? 22.391 -28.047 -6.742 1 91.75 280 VAL B C 1
ATOM 4689 O O . VAL B 1 280 ? 21.938 -27.031 -6.215 1 91.75 280 VAL B O 1
ATOM 4692 N N . ASP B 1 281 ? 22.047 -29.266 -6.414 1 95.25 281 ASP B N 1
ATOM 4693 C CA . ASP B 1 281 ? 21.156 -29.531 -5.297 1 95.25 281 ASP B CA 1
ATOM 4694 C C . ASP B 1 281 ? 21.938 -29.719 -3.998 1 95.25 281 ASP B C 1
ATOM 4696 O O . ASP B 1 281 ? 23.078 -30.203 -4.012 1 95.25 281 ASP B O 1
ATOM 4700 N N . SER B 1 282 ? 21.328 -29.312 -2.951 1 95.88 282 SER B N 1
ATOM 4701 C CA . SER B 1 282 ? 21.906 -29.562 -1.633 1 95.88 282 SER B CA 1
ATOM 4702 C C . SER B 1 282 ? 22 -31.062 -1.353 1 95.88 282 SER B C 1
ATOM 4704 O O . SER B 1 282 ? 21.219 -31.859 -1.883 1 95.88 282 SER B O 1
ATOM 4706 N N . SER B 1 283 ? 22.969 -31.406 -0.434 1 96.5 283 SER B N 1
ATOM 4707 C CA . SER B 1 283 ? 23.094 -32.812 0.009 1 96.5 283 SER B CA 1
ATOM 4708 C C . SER B 1 283 ? 22.047 -33.125 1.065 1 96.5 283 SER B C 1
ATOM 4710 O O . SER B 1 283 ? 21.797 -34.312 1.352 1 96.5 283 SER B O 1
ATOM 4712 N N . TYR B 1 284 ? 21.422 -32.125 1.671 1 97.62 284 TYR B N 1
ATOM 4713 C CA . TYR B 1 284 ? 20.344 -32.344 2.623 1 97.62 284 TYR B CA 1
ATOM 4714 C C . TYR B 1 284 ? 19.031 -32.562 1.903 1 97.62 284 TYR B C 1
ATOM 4716 O O . TYR B 1 284 ? 18.859 -32.156 0.756 1 97.62 284 TYR B O 1
ATOM 4724 N N . PRO B 1 285 ? 18.109 -33.25 2.584 1 97.94 285 PRO B N 1
ATOM 4725 C CA . PRO B 1 285 ? 16.844 -33.531 1.92 1 97.94 285 PRO B CA 1
ATOM 4726 C C . PRO B 1 285 ? 16.047 -32.281 1.587 1 97.94 285 PRO B C 1
ATOM 4728 O O . PRO B 1 285 ? 16.094 -31.297 2.334 1 97.94 285 PRO B O 1
ATOM 4731 N N . LEU B 1 286 ? 15.312 -32.312 0.496 1 98.31 286 LEU B N 1
ATOM 4732 C CA . LEU B 1 286 ? 14.445 -31.234 0.053 1 98.31 286 LEU B CA 1
ATOM 4733 C C . LEU B 1 286 ? 13.539 -30.766 1.186 1 98.31 286 LEU B C 1
ATOM 4735 O O . LEU B 1 286 ? 13.273 -29.578 1.324 1 98.31 286 LEU B O 1
ATOM 4739 N N . SER B 1 287 ? 13.086 -31.688 2.053 1 98.44 287 SER B N 1
ATOM 4740 C CA . SER B 1 287 ? 12.109 -31.406 3.102 1 98.44 287 SER B CA 1
ATOM 4741 C C . SER B 1 287 ? 12.727 -30.609 4.242 1 98.44 287 SER B C 1
ATOM 4743 O O . SER B 1 287 ? 12.016 -30.125 5.129 1 98.44 287 SER B O 1
ATOM 4745 N N . SER B 1 288 ? 14.055 -30.438 4.199 1 98.56 288 SER B N 1
ATOM 4746 C CA . SER B 1 288 ? 14.742 -29.656 5.215 1 98.56 288 SER B CA 1
ATOM 4747 C C . SER B 1 288 ? 14.688 -2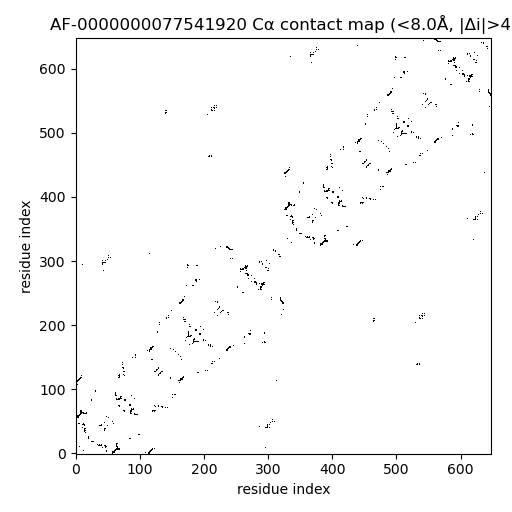8.156 4.891 1 98.56 288 SER B C 1
ATOM 4749 O O . SER B 1 288 ? 14.984 -27.328 5.746 1 98.56 288 SER B O 1
ATOM 4751 N N . PHE B 1 289 ? 14.273 -27.844 3.688 1 98.75 289 PHE B N 1
ATOM 4752 C CA . PHE B 1 289 ? 14.43 -26.484 3.211 1 98.75 289 PHE B CA 1
ATOM 4753 C C . PHE B 1 289 ? 13.078 -25.781 3.094 1 98.75 289 PHE B C 1
ATOM 4755 O O . PHE B 1 289 ? 12.094 -26.406 2.688 1 98.75 289 PHE B O 1
ATOM 4762 N N . PHE B 1 290 ? 13.102 -24.484 3.408 1 98.81 290 PHE B N 1
ATOM 4763 C CA . PHE B 1 290 ? 11.969 -23.609 3.111 1 98.81 290 PHE B CA 1
ATOM 4764 C C . PHE B 1 290 ? 11.945 -23.234 1.637 1 98.81 290 PHE B C 1
ATOM 4766 O O . PHE B 1 290 ? 10.898 -23.297 0.987 1 98.81 290 PHE B O 1
ATOM 4773 N N . TRP B 1 291 ? 13.117 -22.953 1.116 1 98.56 291 TRP B N 1
ATOM 4774 C CA . TRP B 1 291 ? 13.234 -22.453 -0.249 1 98.56 291 TRP B CA 1
ATOM 4775 C C . TRP B 1 291 ? 13.836 -23.516 -1.168 1 98.56 291 TRP B C 1
ATOM 4777 O O . TRP B 1 291 ? 14.891 -24.078 -0.869 1 98.56 291 TRP B O 1
ATOM 4787 N N . TYR B 1 292 ? 13.172 -23.75 -2.307 1 98.31 292 TYR B N 1
ATOM 4788 C CA . TYR B 1 292 ? 13.711 -24.641 -3.33 1 98.31 292 TYR B CA 1
ATOM 4789 C C . TYR B 1 292 ? 14.836 -23.969 -4.105 1 98.31 292 TYR B C 1
ATOM 4791 O O . TYR B 1 292 ? 15.922 -24.531 -4.266 1 98.31 292 TYR B O 1
ATOM 4799 N N . ASP B 1 293 ? 14.539 -22.781 -4.57 1 96.38 293 ASP B N 1
ATOM 4800 C CA . ASP B 1 293 ? 15.508 -21.891 -5.211 1 96.38 293 ASP B CA 1
ATOM 4801 C C . ASP B 1 293 ? 15.477 -20.5 -4.594 1 96.38 293 ASP B C 1
ATOM 4803 O O . ASP B 1 293 ? 15.125 -20.344 -3.424 1 96.38 293 ASP B O 1
ATOM 4807 N N . ASP B 1 294 ? 15.867 -19.469 -5.332 1 95.81 294 ASP B N 1
ATOM 4808 C CA . ASP B 1 294 ? 16.016 -18.141 -4.738 1 95.81 294 ASP B CA 1
ATOM 4809 C C . ASP B 1 294 ? 14.664 -17.5 -4.453 1 95.81 294 ASP B C 1
ATOM 4811 O O . ASP B 1 294 ? 14.586 -16.438 -3.826 1 95.81 294 ASP B O 1
ATOM 4815 N N . LEU B 1 295 ? 13.539 -18.219 -4.844 1 97.44 295 LEU B N 1
ATOM 4816 C CA . LEU B 1 295 ? 12.258 -17.516 -4.758 1 97.44 295 LEU B CA 1
ATOM 4817 C C . LEU B 1 295 ? 11.148 -18.469 -4.32 1 97.44 295 LEU B C 1
ATOM 4819 O O . LEU B 1 295 ? 10.234 -18.062 -3.596 1 97.44 295 LEU B O 1
ATOM 4823 N N . HIS B 1 296 ? 11.219 -19.734 -4.703 1 98.62 296 HIS B N 1
ATOM 4824 C CA . HIS B 1 296 ? 10.062 -20.625 -4.586 1 98.62 296 HIS B CA 1
ATOM 4825 C C . HIS B 1 296 ? 10.172 -21.5 -3.344 1 98.62 296 HIS B C 1
ATOM 4827 O O . HIS B 1 296 ? 11.227 -22.078 -3.07 1 98.62 296 HIS B O 1
ATOM 4833 N N . PRO B 1 297 ? 9.07 -21.672 -2.58 1 98.75 297 PRO B N 1
ATOM 4834 C CA . PRO B 1 297 ? 9.07 -22.625 -1.469 1 98.75 297 PRO B CA 1
ATOM 4835 C C . PRO B 1 297 ? 9.172 -24.078 -1.936 1 98.75 297 PRO B C 1
ATOM 4837 O O . PRO B 1 297 ? 8.719 -24.406 -3.033 1 98.75 297 PRO B O 1
ATOM 4840 N N . THR B 1 298 ? 9.656 -24.922 -1.098 1 98.81 298 THR B N 1
ATOM 4841 C CA . THR B 1 298 ? 9.828 -26.344 -1.4 1 98.81 298 THR B CA 1
ATOM 4842 C C . THR B 1 298 ? 8.484 -27.062 -1.379 1 98.81 298 THR B C 1
ATOM 4844 O O . THR B 1 298 ? 7.5 -26.547 -0.855 1 98.81 298 THR B O 1
ATOM 4847 N N . GLU B 1 299 ? 8.523 -28.266 -1.954 1 98.5 299 GLU B N 1
ATOM 4848 C CA . GLU B 1 299 ? 7.32 -29.094 -1.913 1 98.5 299 GLU B CA 1
ATOM 4849 C C . GLU B 1 299 ? 6.852 -29.312 -0.478 1 98.5 299 GLU B C 1
ATOM 4851 O O . GLU B 1 299 ? 5.648 -29.375 -0.214 1 98.5 299 GLU B O 1
ATOM 4856 N N . ARG B 1 300 ? 7.793 -29.406 0.479 1 98.56 300 ARG B N 1
ATOM 4857 C CA . ARG B 1 300 ? 7.43 -29.547 1.886 1 98.56 300 ARG B CA 1
ATOM 4858 C C . ARG B 1 300 ? 6.574 -28.359 2.342 1 98.56 300 ARG B C 1
ATOM 4860 O O . ARG B 1 300 ? 5.555 -28.562 3.01 1 98.56 300 ARG B O 1
ATOM 4867 N N . VAL B 1 301 ? 6.988 -27.219 1.982 1 98.81 301 VAL B N 1
ATOM 4868 C CA . VAL B 1 301 ? 6.289 -26 2.389 1 98.81 301 VAL B CA 1
ATOM 4869 C C . VAL B 1 301 ? 4.965 -25.891 1.635 1 98.81 301 VAL B C 1
ATOM 4871 O O . VAL B 1 301 ? 3.932 -25.578 2.227 1 98.81 301 VAL B O 1
ATOM 4874 N N . VAL B 1 302 ? 4.938 -26.188 0.32 1 98.31 302 VAL B N 1
ATOM 4875 C CA . VAL B 1 302 ? 3.699 -25.984 -0.426 1 98.31 302 VAL B CA 1
ATOM 4876 C C . VAL B 1 302 ? 2.691 -27.078 -0.055 1 98.31 302 VAL B C 1
ATOM 4878 O O . VAL B 1 302 ? 1.485 -26.906 -0.238 1 98.31 302 VAL B O 1
ATOM 4881 N N . ARG B 1 303 ? 3.17 -28.219 0.456 1 98.62 303 ARG B N 1
ATOM 4882 C CA . ARG B 1 303 ? 2.234 -29.203 1.004 1 98.62 303 ARG B CA 1
ATOM 4883 C C . ARG B 1 303 ? 1.477 -28.625 2.195 1 98.62 303 ARG B C 1
ATOM 4885 O O . ARG B 1 303 ? 0.282 -28.891 2.361 1 98.62 303 ARG B O 1
ATOM 4892 N N . ILE B 1 304 ? 2.182 -27.906 3.039 1 98.81 304 ILE B N 1
ATOM 4893 C CA . ILE B 1 304 ? 1.525 -27.25 4.16 1 98.81 304 ILE B CA 1
ATOM 4894 C C . ILE B 1 304 ? 0.51 -26.234 3.637 1 98.81 304 ILE B C 1
ATOM 4896 O O . ILE B 1 304 ? -0.599 -26.125 4.164 1 98.81 304 ILE B O 1
ATOM 4900 N N . ILE B 1 305 ? 0.856 -25.5 2.582 1 98.88 305 ILE B N 1
ATOM 4901 C CA . ILE B 1 305 ? -0.07 -24.578 1.944 1 98.88 305 ILE B CA 1
ATOM 4902 C C . ILE B 1 305 ? -1.294 -25.328 1.437 1 98.88 305 ILE B C 1
ATOM 4904 O O . ILE B 1 305 ? -2.432 -24.906 1.657 1 98.88 305 ILE B O 1
ATOM 4908 N N . ALA B 1 306 ? -1.056 -26.5 0.8 1 98.94 306 ALA B N 1
ATOM 4909 C CA . ALA B 1 306 ? -2.141 -27.297 0.242 1 98.94 306 ALA B CA 1
ATOM 4910 C C . ALA B 1 306 ? -3.078 -27.797 1.341 1 98.94 306 ALA B C 1
ATOM 4912 O O . ALA B 1 306 ? -4.301 -27.672 1.225 1 98.94 306 ALA B O 1
ATOM 4913 N N . ASP B 1 307 ? -2.492 -28.312 2.422 1 98.81 307 ASP B N 1
ATOM 4914 C CA . ASP B 1 307 ? -3.289 -28.781 3.553 1 98.81 307 ASP B CA 1
ATOM 4915 C C . ASP B 1 307 ? -4.129 -27.641 4.141 1 98.81 307 ASP B C 1
ATOM 4917 O O . ASP B 1 307 ? -5.312 -27.828 4.426 1 98.81 307 ASP B O 1
ATOM 4921 N N . THR B 1 308 ? -3.525 -26.547 4.305 1 98.88 308 THR B N 1
ATOM 4922 C CA . THR B 1 308 ? -4.207 -25.391 4.891 1 98.88 308 THR B CA 1
ATOM 4923 C C . THR B 1 308 ? -5.27 -24.844 3.941 1 98.88 308 THR B C 1
ATOM 4925 O O . THR B 1 308 ? -6.328 -24.391 4.379 1 98.88 308 THR B O 1
ATOM 4928 N N . PHE B 1 309 ? -4.977 -24.891 2.643 1 98.94 309 PHE B N 1
ATOM 4929 C CA . PHE B 1 309 ? -5.941 -24.453 1.64 1 98.94 309 PHE B CA 1
ATOM 4930 C C . PHE B 1 309 ? -7.25 -25.219 1.774 1 98.94 309 PHE B C 1
ATOM 4932 O O . PHE B 1 309 ? -8.328 -24.641 1.717 1 98.94 309 PHE B O 1
ATOM 4939 N N . ILE B 1 310 ? -7.148 -26.516 1.92 1 98.88 310 ILE B N 1
ATOM 4940 C CA . ILE B 1 310 ? -8.336 -27.344 2.055 1 98.88 310 ILE B CA 1
ATOM 4941 C C . ILE B 1 310 ? -9.141 -26.922 3.277 1 98.88 310 ILE B C 1
ATOM 4943 O O . ILE B 1 310 ? -10.367 -26.812 3.219 1 98.88 310 ILE B O 1
ATOM 4947 N N . LYS B 1 311 ? -8.414 -26.578 4.387 1 98.75 311 LYS B N 1
ATOM 4948 C CA . LYS B 1 311 ? -9.086 -26.094 5.59 1 98.75 311 LYS B CA 1
ATOM 4949 C C . LYS B 1 311 ? -9.711 -24.719 5.355 1 98.75 311 LYS B C 1
ATOM 4951 O O . LYS B 1 311 ? -10.781 -24.422 5.891 1 98.75 311 LYS B O 1
ATOM 4956 N N . VAL B 1 312 ? -9.062 -23.859 4.578 1 98.69 312 VAL B N 1
ATOM 4957 C CA . VAL B 1 312 ? -9.57 -22.531 4.258 1 98.69 312 VAL B CA 1
ATOM 4958 C C . VAL B 1 312 ? -10.859 -22.656 3.449 1 98.69 312 VAL B C 1
ATOM 4960 O O . VAL B 1 312 ? -11.836 -21.938 3.717 1 98.69 312 VAL B O 1
ATOM 4963 N N . VAL B 1 313 ? -10.844 -23.547 2.475 1 98.38 313 VAL B N 1
ATOM 4964 C CA . VAL B 1 313 ? -12.016 -23.766 1.631 1 98.38 313 VAL B CA 1
ATOM 4965 C C . VAL B 1 313 ? -13.195 -24.219 2.488 1 98.38 313 VAL B C 1
ATOM 4967 O O . VAL B 1 313 ? -14.344 -23.859 2.217 1 98.38 313 VAL B O 1
ATOM 4970 N N . LYS B 1 314 ? -12.906 -24.922 3.566 1 97.31 314 LYS B N 1
ATOM 4971 C CA . LYS B 1 314 ? -13.938 -25.391 4.484 1 97.31 314 LYS B CA 1
ATOM 4972 C C . LYS B 1 314 ? -14.234 -24.359 5.566 1 97.31 314 LYS B C 1
ATOM 4974 O O . LYS B 1 314 ? -15.008 -24.625 6.488 1 97.31 314 LYS B O 1
ATOM 4979 N N . MET B 1 315 ? -13.578 -23.234 5.547 1 97.38 315 MET B N 1
ATOM 4980 C CA . MET B 1 315 ? -13.734 -22.141 6.496 1 97.38 315 MET B CA 1
ATOM 4981 C C . MET B 1 315 ? -13.344 -22.578 7.902 1 97.38 315 MET B C 1
ATOM 4983 O O . MET B 1 315 ? -13.992 -22.188 8.883 1 97.38 315 MET B O 1
ATOM 4987 N N . GLU B 1 316 ? -12.242 -23.359 7.98 1 98 316 GLU B N 1
ATOM 4988 C CA . GLU B 1 316 ? -11.836 -23.938 9.258 1 98 316 GLU B CA 1
ATOM 4989 C C . GLU B 1 316 ? -10.406 -23.516 9.617 1 98 316 GLU B C 1
ATOM 4991 O O . GLU B 1 316 ? -9.781 -24.141 10.477 1 98 316 GLU B O 1
ATOM 4996 N N . SER B 1 317 ? -9.938 -22.562 8.977 1 98.69 317 SER B N 1
ATOM 4997 C CA . SER B 1 317 ? -8.555 -22.172 9.211 1 98.69 317 SER B CA 1
ATOM 4998 C C . SER B 1 317 ? -8.469 -20.734 9.734 1 98.69 317 SER B C 1
ATOM 5000 O O . SER B 1 317 ? -9.195 -19.859 9.266 1 98.69 317 SER B O 1
ATOM 5002 N N . LYS B 1 318 ? -7.465 -20.484 10.641 1 98.25 318 LYS B N 1
ATOM 5003 C CA . LYS B 1 318 ? -7.215 -19.141 11.141 1 98.25 318 LYS B CA 1
ATOM 5004 C C . LYS B 1 318 ? -6.578 -18.266 10.062 1 98.25 318 LYS B C 1
ATOM 5006 O O . LYS B 1 318 ? -6.504 -17.047 10.211 1 98.25 318 LYS B O 1
ATOM 5011 N N . TYR B 1 319 ? -6.16 -18.844 8.961 1 98.69 319 TYR B N 1
ATOM 5012 C CA . TYR B 1 319 ? -5.441 -18.094 7.93 1 98.69 319 TYR B CA 1
ATOM 5013 C C . TYR B 1 319 ? -6.391 -17.625 6.832 1 98.69 319 TYR B C 1
ATOM 5015 O O . TYR B 1 319 ? -5.957 -17.062 5.828 1 98.69 319 TYR B O 1
ATOM 5023 N N . GLY B 1 320 ? -7.668 -17.891 7.023 1 98.31 320 GLY B N 1
ATOM 5024 C CA . GLY B 1 320 ? -8.641 -17.438 6.047 1 98.31 320 GLY B CA 1
ATOM 5025 C C . GLY B 1 320 ? -9.391 -16.203 6.496 1 98.31 320 GLY B C 1
ATOM 5026 O O . GLY B 1 320 ? -9.758 -16.078 7.668 1 98.31 320 GLY B O 1
ATOM 5027 N N . HIS B 1 321 ? -9.523 -15.18 5.605 1 96.94 321 HIS B N 1
ATOM 5028 C CA . HIS B 1 321 ? -10.516 -14.117 5.73 1 96.94 321 HIS B CA 1
ATOM 5029 C C . HIS B 1 321 ? -11.734 -14.398 4.855 1 96.94 321 HIS B C 1
ATOM 5031 O O . HIS B 1 321 ? -11.641 -14.367 3.629 1 96.94 321 HIS B O 1
ATOM 5037 N N . TYR B 1 322 ? -12.867 -14.633 5.441 1 96.62 322 TYR B N 1
ATOM 5038 C CA . TYR B 1 322 ? -14.031 -15.195 4.77 1 96.62 322 TYR B CA 1
ATOM 5039 C C . TYR B 1 322 ? -15.086 -14.133 4.508 1 96.62 322 TYR B C 1
ATOM 5041 O O . TYR B 1 322 ? -15.484 -13.406 5.426 1 96.62 322 TYR B O 1
ATOM 5049 N N . TYR B 1 323 ? -15.438 -14 3.197 1 93.75 323 TYR B N 1
ATOM 5050 C CA . TYR B 1 323 ? -16.469 -13.062 2.791 1 93.75 323 TYR B CA 1
ATOM 5051 C C . TYR B 1 323 ? -17.625 -13.789 2.117 1 93.75 323 TYR B C 1
ATOM 5053 O O . TYR B 1 323 ? -17.5 -14.266 0.987 1 93.75 323 TYR B O 1
ATOM 5061 N N . GLY B 1 324 ? -18.656 -14.164 2.863 1 83 324 GLY B N 1
ATOM 5062 C CA . GLY B 1 324 ? -19.844 -14.844 2.383 1 83 324 GLY B CA 1
ATOM 5063 C C . GLY B 1 324 ? -19.703 -16.344 2.332 1 83 324 GLY B C 1
ATOM 5064 O O . GLY B 1 324 ? -18.578 -16.875 2.383 1 83 324 GLY B O 1
#

Foldseek 3Di:
DQAEEEEEALLQDFCQQVVCVVVQNDGDDQQDDDPGHQPGQQNGGHLQVLLCVVVVHHYHYLYYHLAALDVQWAWDDDPPGPDITDYLLRGRLVSVLSNVPPPPPPPPDAQVPYEYEYEHCANCLDPCHVLVPNTHPPHDLVVSLVSVVVSVVSVLVSRHFHYEYEADALQLLQLCLDDVVLQNDCADPRHHPSVVDPSVVSSVSSNVSRVVSLVCNLVVQCCCCPVVVVRPNHKYKYQHVRVVVVVCVVPVPVQADPPAEERYEQWEQDDHPGDSVNIDGDPDDQRNYQHNYRGHGHPSSSSVVSVQVVCQSVVNHPRMDIRD/DQAEEEEEALLQDFCQQVVCVVVQNDGDDQQDDDPGHQPGQQNGGHLQVLLCVVVVHHYHYLYYHLAALDVQWAWDDDPPGPDITDYLLRGRLVSVLSNVPPPPPPPPDAQVPYEYEYEHCLNCLDPCHVLVPNTHPPHDLVVSLVSVVVSVVSVLVSRHFHYEYEADALQLLQLCLDDVVLQNDCDDPRHHPSVVDDSVVSSVSSNVSRVVSLVCNLVVQCCCCPVVVVRPNHKYKYQHVRVVVVVCVVPVPVQADPPAEERYEQWEQDDHPGDSVNIDGDPDDQRNYQHNYRGHGHPSSSSVVSVQVVCQSVVNHPRMDIRD

Radius of gyration: 26.66 Å; Cα contacts (8 Å, |Δi|>4): 1412; chains: 2; bounding box: 51×74×62 Å

pLDDT: mean 96.32, std 5.05, range [64.44, 98.94]

Secondary structure (DSSP, 8-state):
--EEEEEESTTT-SSHHHHHHHTTTPPPPTT--PPP---STTSS--HHHHHHHHH--EEEE---TT--S-TTT---B-TT-SSBPPPIIIIIHHHHHHHTTSTTSSTT--TTSEEEEEE--HHHHSTTTTTTT-SPTT--HHHHHHHHHHHHHHHHHTT--EEEEE----GGGSTTTS-GGGT--S-BTTBTTGGGS-HHHHHHHHHHHHHHHHHHHHHHHHIIIIIS--STT-EEEEE-HHHHHHHHHH-GGGTSPSSPEEEEESEE--STT--GGG-EE-SS-GGGEEESSSSPBPHHHHHHHHHHHHHHHTT--TTEEEE-/--EEEEEESTTT-SSHHHHHHHTTTPPPPTT--PPP---STTSS--HHHHHHHHH--EEEE---TT--S-TTT---B-TT-SSBPPPIIIIIHHHHHHHTTSTTSSTT--TTSEEEEEE--HHHHSTTTTTTT-SPTT--HHHHHHHHHHHHHHHHHTT--EEEEE----GGGSTTTS-GGGT--S-BTTBTTGGGS-HHHHHHHHHHHHHHHHHHHHHHHHIIIIIS--STT-EEEEE-HHHHHHHHHH-GGGTSPSSPEEEEESEE--STT--GGG-EE-SS-GGGEEESSSSPBPHHHHHHHHHHHHHHHTT--TTEEEE-

Solvent-accessible surface area (backbone atoms only — not comparable to full-atom values): 33569 Å² total; per-residue (Å²): 104,53,29,39,37,37,36,25,11,43,76,48,16,50,55,50,40,58,48,22,68,76,47,80,59,41,77,78,62,78,65,70,77,78,75,93,42,51,81,28,62,17,75,18,48,26,29,62,58,48,34,21,69,74,65,68,22,50,74,44,79,45,11,20,44,58,10,19,49,29,72,78,38,24,59,34,68,51,90,97,53,98,49,66,43,61,19,37,58,79,34,29,52,51,50,53,57,50,20,67,75,31,89,81,46,69,79,81,70,44,52,89,34,32,38,39,35,39,42,59,42,68,47,36,49,28,62,66,6,53,63,64,69,54,35,35,91,87,54,44,63,60,52,58,52,50,43,54,54,54,42,49,50,55,40,39,75,72,51,50,26,34,38,34,36,38,48,47,64,62,54,41,58,24,23,67,37,18,45,64,94,51,42,14,58,64,49,30,88,78,36,79,66,43,69,81,47,66,48,67,60,52,22,52,52,42,40,40,50,41,52,39,48,41,49,42,44,57,41,41,47,44,42,43,47,68,69,65,47,72,52,80,93,36,30,41,30,41,34,37,48,27,62,56,51,49,52,39,68,74,42,34,72,83,73,29,39,85,72,53,31,71,40,53,52,32,45,39,55,70,51,81,87,54,55,78,85,61,39,45,67,51,92,63,63,65,44,13,24,41,21,20,28,52,72,32,48,6,31,54,46,30,46,54,50,18,56,48,46,56,31,35,75,68,72,69,36,94,49,43,48,78,40,108,105,52,30,40,37,38,36,26,11,44,74,47,17,52,55,49,39,58,49,22,68,74,46,80,60,40,75,77,62,76,66,71,77,78,75,94,42,51,80,28,62,17,77,19,47,27,30,60,59,47,35,21,69,74,64,68,21,49,74,45,80,46,10,21,44,57,11,17,51,29,72,78,38,22,59,34,70,51,91,96,54,96,48,65,43,61,18,36,57,79,34,30,52,51,50,54,58,50,21,68,75,31,89,80,47,70,80,81,70,46,53,88,34,32,39,39,34,38,42,59,43,67,47,37,50,30,60,65,6,53,64,63,69,52,35,34,90,87,54,46,61,60,51,59,54,51,43,55,54,52,42,48,50,56,41,40,76,71,52,50,25,34,40,35,37,38,49,47,63,61,54,40,59,24,25,66,38,18,48,63,94,52,43,14,60,65,52,30,90,76,37,78,67,42,68,79,48,66,48,67,61,53,22,54,52,42,40,39,50,42,53,38,48,41,49,42,43,58,40,41,46,45,42,44,47,69,70,64,46,72,51,80,92,36,30,41,30,41,35,38,47,27,61,56,50,49,52,39,68,74,42,36,73,83,73,29,39,85,73,52,32,71,39,52,52,31,45,40,55,70,52,82,87,53,54,80,84,62,39,44,69,51,94,61,62,64,44,15,24,40,21,20,30,50,72,32,45,6,31,54,48,30,47,52,51,18,58,48,46,57,32,35,77,67,69,70,36,92,49,43,48,80,39,110